Protein AF-0000000083107328 (afdb_homodimer)

Foldseek 3Di:
DDPVPPPVVVVVVVVVLVLVLVVLVLVQCVVVLLVLVVVQPLAAQFEEEEEQCFLNSSVVSSDVRNDPNYAYEYEEQDVVRQVNNVVVCVVVVPPRYHYDHDDLVGDDDPAATQEYEYEAPLQVDPQSLVSQLSNVVSHDAQGKYKYKYWQLLPWAKVVGQPVVVLLSVLLQVLCVVVVTHSGVLVCVQVSCVSSVNHGWDKDKDWRKDALPDQSVQVSSLSSCVVRQVSCVVVVSHDPCCNPSVCRSVVVSVRRVVNVMMTTGTMMMMTMDTD/DDPPVPPPVVVVVVVVLVLVLVVLVLVQCVVVLLVLVVVQPQAAQFEEEEEQCFLNSSVVSSDVRNDPNYAYEYEEQDVVRQVNNVVVCVVVVPPRYHYDHDDLVGDDDPAATQEYEYEAPLQVDPQSLVSQLSNVVSHDAQGKYKYKYWQLLPWAKVVGFPVVVLLSVLLQVLCVVVVTHSGVLVCVQVSCVSSVNHGWDKDKDWRKDALPDQSVQVSSLSSCVVRQVSCVVVVSHDPCCNPSVCRSVVVSVRRVVNVMMTTGTMMMMTMHTD

pLDDT: mean 93.47, std 13.3, range [29.97, 98.94]

Structure (mmCIF, N/CA/C/O backbone):
data_AF-0000000083107328-model_v1
#
loop_
_entity.id
_entity.type
_entity.pdbx_description
1 polymer 'Uncharacterized protein'
#
loop_
_atom_site.group_PDB
_atom_site.id
_atom_site.type_symbol
_atom_site.label_atom_id
_atom_site.label_alt_id
_a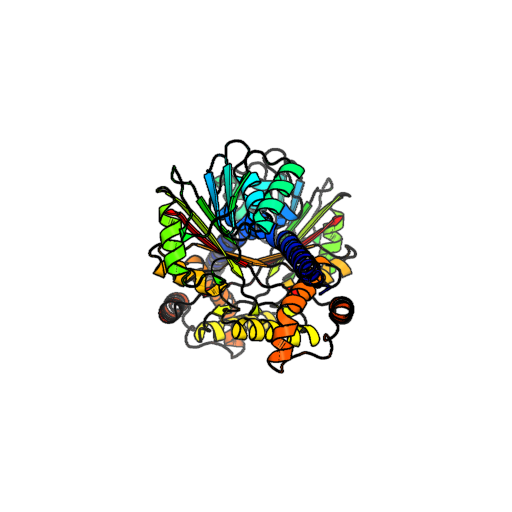tom_site.label_comp_id
_atom_site.label_asym_id
_atom_site.label_entity_id
_atom_site.label_seq_id
_atom_site.pdbx_PDB_ins_code
_atom_site.Cartn_x
_atom_site.Cartn_y
_atom_site.Cartn_z
_atom_site.occupancy
_atom_site.B_iso_or_equiv
_atom_site.auth_seq_id
_atom_site.auth_comp_id
_atom_site.auth_asym_id
_atom_site.auth_atom_id
_atom_site.pdbx_PDB_model_num
ATOM 1 N N . MET A 1 1 ? -22.016 -50.969 -17.641 1 30.61 1 MET A N 1
ATOM 2 C CA . MET A 1 1 ? -22.469 -49.75 -18.328 1 30.61 1 MET A CA 1
ATOM 3 C C . MET A 1 1 ? -22.047 -48.5 -17.547 1 30.61 1 MET A C 1
ATOM 5 O O . MET A 1 1 ? -22.625 -48.188 -16.516 1 30.61 1 MET A O 1
ATOM 9 N N . THR A 1 2 ? -20.672 -48.125 -17.266 1 33.38 2 THR A N 1
ATOM 10 C CA . THR A 1 2 ? -19.656 -47.688 -16.312 1 33.38 2 THR A CA 1
ATOM 11 C C . THR A 1 2 ? -19.656 -46.156 -16.219 1 33.38 2 THR A C 1
ATOM 13 O O . THR A 1 2 ? -19.422 -45.469 -17.219 1 33.38 2 THR A O 1
ATOM 16 N N . THR A 1 3 ? -20.516 -45.469 -15.273 1 31.38 3 THR A N 1
ATOM 17 C CA . THR A 1 3 ? -20.906 -44.156 -14.844 1 31.38 3 THR A CA 1
ATOM 18 C C . THR A 1 3 ? -19.688 -43.281 -14.523 1 31.38 3 THR A C 1
ATOM 20 O O . THR A 1 3 ? -19.328 -43.125 -13.352 1 31.38 3 THR A O 1
ATOM 23 N N . THR A 1 4 ? -18.516 -43.375 -15.234 1 32.62 4 THR A N 1
ATOM 24 C CA . THR A 1 4 ? -17.219 -42.75 -15.039 1 32.62 4 THR A CA 1
ATOM 25 C C . THR A 1 4 ? -17.344 -41.219 -15.203 1 32.62 4 THR A C 1
ATOM 27 O O . THR A 1 4 ? -16.328 -40.531 -15.219 1 32.62 4 THR A O 1
ATOM 30 N N . SER A 1 5 ? -18.438 -40.625 -15.812 1 35.94 5 SER A N 1
ATOM 31 C CA . SER A 1 5 ? -18.5 -39.25 -16.312 1 35.94 5 SER A CA 1
ATOM 32 C C . SER A 1 5 ? -18.469 -38.25 -15.164 1 35.94 5 SER A C 1
ATOM 34 O O . SER A 1 5 ? -18.547 -37.062 -15.391 1 35.94 5 SER A O 1
ATOM 36 N N . SER A 1 6 ? -18.734 -38.625 -13.93 1 36.69 6 SER A N 1
ATOM 37 C CA . SER A 1 6 ? -18.953 -37.688 -12.828 1 36.69 6 SER A CA 1
ATOM 38 C C . SER A 1 6 ? -17.688 -36.938 -12.484 1 36.69 6 SER A C 1
ATOM 40 O O . SER A 1 6 ? -17.734 -35.969 -11.711 1 36.69 6 SER A O 1
ATOM 42 N N . GLY A 1 7 ? -16.5 -37.312 -12.742 1 36.41 7 GLY A N 1
ATOM 43 C CA . GLY A 1 7 ? -15.219 -36.75 -12.359 1 36.41 7 GLY A CA 1
ATOM 44 C C . GLY A 1 7 ? -14.938 -35.406 -13.055 1 36.41 7 GLY A C 1
ATOM 45 O O . GLY A 1 7 ? -14.047 -34.688 -12.641 1 36.41 7 GLY A O 1
ATOM 46 N N . SER A 1 8 ? -15.227 -35.188 -14.312 1 37.47 8 SER A N 1
ATOM 47 C CA . SER A 1 8 ? -14.883 -34.062 -15.156 1 37.47 8 SER A CA 1
ATOM 48 C C . SER A 1 8 ? -15.602 -32.781 -14.688 1 37.47 8 SER A C 1
ATOM 50 O O . SER A 1 8 ? -15.102 -31.688 -14.867 1 37.47 8 SER A O 1
ATOM 52 N N . SER A 1 9 ? -16.859 -32.844 -14.328 1 39.16 9 SER A N 1
ATOM 53 C CA . SER A 1 9 ? -17.672 -31.688 -13.945 1 39.16 9 SER A CA 1
ATOM 54 C C . SER A 1 9 ? -17.156 -31.047 -12.656 1 39.16 9 SER A C 1
ATOM 56 O O . SER A 1 9 ? -17.297 -29.844 -12.453 1 39.16 9 SER A O 1
ATOM 58 N N . TYR A 1 10 ? -16.703 -31.781 -11.688 1 38.09 10 TYR A N 1
ATOM 59 C CA . TYR A 1 10 ? -16.188 -31.297 -10.414 1 38.09 10 TYR A CA 1
ATOM 60 C C . TYR A 1 10 ? -14.883 -30.531 -10.609 1 38.09 10 TYR A C 1
ATOM 62 O O . TYR A 1 10 ? -14.68 -29.484 -9.984 1 38.09 10 TYR A O 1
ATOM 70 N N . VAL A 1 11 ? -14.031 -30.969 -11.445 1 41.25 11 VAL A N 1
ATOM 71 C CA . VAL A 1 11 ? -12.766 -30.312 -11.766 1 41.25 11 VAL A CA 1
ATOM 72 C C . VAL A 1 11 ? -13.031 -29.016 -12.508 1 41.25 11 VAL A C 1
ATOM 74 O O . VAL A 1 11 ? -12.359 -28 -12.258 1 41.25 11 VAL A O 1
ATOM 77 N N . LEU A 1 12 ? -14.055 -29.078 -13.461 1 42.56 12 LEU A N 1
ATOM 78 C CA . LEU A 1 12 ? -14.469 -27.906 -14.211 1 42.56 12 LEU A CA 1
ATOM 79 C C . LEU A 1 12 ? -15.102 -26.859 -13.289 1 42.56 12 LEU A C 1
ATOM 81 O O . LEU A 1 12 ? -14.875 -25.656 -13.453 1 42.56 12 LEU A O 1
ATOM 85 N N . GLY A 1 13 ? -15.914 -27.281 -12.297 1 44.38 13 GLY A N 1
ATOM 86 C CA . GLY A 1 13 ? -16.516 -26.453 -11.258 1 44.38 13 GLY A CA 1
ATOM 87 C C . GLY A 1 13 ? -15.5 -25.797 -10.344 1 44.38 13 GLY A C 1
ATOM 88 O O . GLY A 1 13 ? -15.617 -24.625 -10.023 1 44.38 13 GLY A O 1
ATOM 89 N N . HIS A 1 14 ? -14.594 -26.703 -9.984 1 53.44 14 HIS A N 1
ATOM 90 C CA . HIS A 1 14 ? -13.484 -26.234 -9.156 1 53.44 14 HIS A CA 1
ATOM 91 C C . HIS A 1 14 ? -12.594 -25.266 -9.93 1 53.44 14 HIS A C 1
ATOM 93 O O . HIS A 1 14 ? -12.148 -24.266 -9.383 1 53.44 14 HIS A O 1
ATOM 99 N N . ALA A 1 15 ? -12.516 -25.625 -11.25 1 63.44 15 ALA A N 1
ATOM 100 C CA . ALA A 1 15 ? -11.711 -24.781 -12.109 1 63.44 15 ALA A CA 1
ATOM 101 C C . ALA A 1 15 ? -12.359 -23.406 -12.297 1 63.44 15 ALA A C 1
ATOM 103 O O . ALA A 1 15 ? -11.68 -22.375 -12.25 1 63.44 15 ALA A O 1
ATOM 104 N N . ASP A 1 16 ? -13.695 -23.484 -12.227 1 81.25 16 ASP A N 1
ATOM 105 C CA . ASP A 1 16 ? -14.406 -22.219 -12.398 1 81.25 16 ASP A CA 1
ATOM 106 C C . ASP A 1 16 ? -14.312 -21.359 -11.148 1 81.25 16 ASP A C 1
ATOM 108 O O . ASP A 1 16 ? -14.07 -20.156 -11.242 1 81.25 16 ASP A O 1
ATOM 112 N N . VAL A 1 17 ? -14.398 -22.156 -10.07 1 85.5 17 VAL A N 1
ATOM 113 C CA . VAL A 1 17 ? -14.344 -21.438 -8.805 1 85.5 17 VAL A CA 1
ATOM 114 C C . VAL A 1 17 ? -12.945 -20.844 -8.609 1 85.5 17 VAL A C 1
ATOM 116 O O . VAL A 1 17 ? -12.805 -19.703 -8.148 1 85.5 17 VAL A O 1
ATOM 119 N N . GLU A 1 18 ? -12.008 -21.609 -9.047 1 90.38 18 GLU A N 1
ATOM 120 C CA . GLU A 1 18 ? -10.633 -21.141 -8.93 1 90.38 18 GLU A CA 1
ATOM 121 C C . GLU A 1 18 ? -10.375 -19.969 -9.875 1 90.38 18 GLU A C 1
ATOM 123 O O . GLU A 1 18 ? -9.727 -18.984 -9.5 1 90.38 18 GLU A O 1
ATOM 128 N N . VAL A 1 19 ? -10.859 -20.031 -11.016 1 93.44 19 VAL A N 1
ATOM 129 C CA . VAL A 1 19 ? -10.711 -18.953 -11.992 1 93.44 19 VAL A CA 1
ATOM 130 C C . VAL A 1 19 ? -11.367 -17.688 -11.461 1 93.44 19 VAL A C 1
ATOM 132 O O . VAL A 1 19 ? -10.773 -16.609 -11.523 1 93.44 19 VAL A O 1
ATOM 135 N N . GLN A 1 20 ? -12.547 -17.828 -10.883 1 93.12 20 GLN A N 1
ATOM 136 C CA . GLN A 1 20 ? -13.25 -16.672 -10.336 1 93.12 20 GLN A CA 1
ATOM 137 C C . GLN A 1 20 ? -12.461 -16.031 -9.195 1 93.12 20 GLN A C 1
ATOM 139 O O . GLN A 1 20 ? -12.391 -14.805 -9.086 1 93.12 20 GLN A O 1
ATOM 144 N N . ARG A 1 21 ? -11.891 -16.859 -8.336 1 94.75 21 ARG A N 1
ATOM 145 C CA . ARG A 1 21 ? -11.07 -16.344 -7.242 1 94.75 21 ARG A CA 1
ATOM 146 C C . ARG A 1 21 ? -9.875 -15.57 -7.773 1 94.75 21 ARG A C 1
ATOM 148 O O . ARG A 1 21 ? -9.555 -14.492 -7.27 1 94.75 21 ARG A O 1
ATOM 155 N N . LEU A 1 22 ? -9.234 -16.109 -8.805 1 96 22 LEU A N 1
ATOM 156 C CA . LEU A 1 22 ? -8.039 -15.484 -9.359 1 96 22 LEU A CA 1
ATOM 157 C C . LEU A 1 22 ? -8.391 -14.172 -10.047 1 96 22 LEU A C 1
ATOM 159 O O . LEU A 1 22 ? -7.617 -13.211 -9.992 1 96 22 LEU A O 1
ATOM 163 N N . LEU A 1 23 ? -9.547 -14.125 -10.695 1 95.88 23 LEU A N 1
ATOM 164 C CA . LEU A 1 23 ? -9.992 -12.883 -11.312 1 95.88 23 LEU A CA 1
ATOM 165 C C . LEU A 1 23 ? -10.312 -11.828 -10.258 1 95.88 23 LEU A C 1
ATOM 167 O O . LEU A 1 23 ? -9.977 -10.656 -10.422 1 95.88 23 LEU A O 1
ATOM 171 N N . LEU A 1 24 ? -10.945 -12.258 -9.172 1 96.06 24 LEU A N 1
ATOM 172 C CA . LEU A 1 24 ? -11.219 -11.367 -8.055 1 96.06 24 LEU A CA 1
ATOM 173 C C . LEU A 1 24 ? -9.922 -10.875 -7.422 1 96.06 24 LEU A C 1
ATOM 175 O O . LEU A 1 24 ? -9.805 -9.695 -7.078 1 96.06 24 LEU A O 1
ATOM 179 N N . GLN A 1 25 ? -8.961 -11.75 -7.297 1 97.31 25 GLN A N 1
ATOM 180 C CA . GLN A 1 25 ? -7.633 -11.391 -6.82 1 97.31 25 GLN A CA 1
ATOM 181 C C . GLN A 1 25 ? -7.027 -10.273 -7.668 1 97.31 25 GLN A C 1
ATOM 183 O O . GLN A 1 25 ? -6.469 -9.312 -7.133 1 97.31 25 GLN A O 1
ATOM 188 N N . GLY A 1 26 ? -7.121 -10.422 -8.977 1 97.56 26 GLY A N 1
ATOM 189 C CA . GLY A 1 26 ? -6.645 -9.383 -9.883 1 97.56 26 GLY A CA 1
ATOM 190 C C . GLY A 1 26 ? -7.324 -8.047 -9.672 1 97.56 26 GLY A C 1
ATOM 191 O O . GLY A 1 26 ? -6.66 -7.012 -9.602 1 97.56 26 GLY A O 1
ATOM 192 N N . ARG A 1 27 ? -8.648 -8.078 -9.539 1 96.38 27 ARG A N 1
ATOM 193 C CA . ARG A 1 27 ? -9.406 -6.848 -9.336 1 96.38 27 ARG A CA 1
ATOM 194 C C . ARG A 1 27 ? -8.945 -6.117 -8.078 1 96.38 27 ARG A C 1
ATOM 196 O O . ARG A 1 27 ? -8.883 -4.887 -8.055 1 96.38 27 ARG A O 1
ATOM 203 N N . LEU A 1 28 ? -8.578 -6.859 -7.09 1 97.88 28 LEU A N 1
ATOM 204 C CA . LEU A 1 28 ? -8.234 -6.27 -5.801 1 97.88 28 LEU A CA 1
ATOM 205 C C . LEU A 1 28 ? -6.781 -5.797 -5.793 1 97.88 28 LEU A C 1
ATOM 207 O O . LEU A 1 28 ? -6.461 -4.781 -5.172 1 97.88 28 LEU A O 1
ATOM 211 N N . TYR A 1 29 ? -5.891 -6.496 -6.555 1 98.62 29 TYR A N 1
ATOM 212 C CA . TYR A 1 29 ? -4.477 -6.273 -6.289 1 98.62 29 TYR A CA 1
ATOM 213 C C . TYR A 1 29 ? -3.781 -5.668 -7.504 1 98.62 29 TYR A C 1
ATOM 215 O O . TYR A 1 29 ? -2.639 -5.215 -7.41 1 98.62 29 TYR A O 1
ATOM 223 N N . ASP A 1 30 ? -4.402 -5.562 -8.672 1 98.56 30 ASP A N 1
ATOM 224 C CA . ASP A 1 30 ? -3.744 -5.172 -9.922 1 98.56 30 ASP A CA 1
ATOM 225 C C . ASP A 1 30 ? -3.164 -3.764 -9.812 1 98.56 30 ASP A C 1
ATOM 227 O O . ASP A 1 30 ? -2.082 -3.492 -10.336 1 98.56 30 ASP A O 1
ATOM 231 N N . SER A 1 31 ? -3.889 -2.838 -9.141 1 98.5 31 SER A N 1
ATOM 232 C CA . SER A 1 31 ? -3.387 -1.469 -9.062 1 98.5 31 SER A CA 1
ATOM 233 C C . SER A 1 31 ? -2.109 -1.394 -8.234 1 98.5 31 SER A C 1
ATOM 235 O O . SER A 1 31 ? -1.227 -0.581 -8.516 1 98.5 31 SER A O 1
ATOM 237 N N . TYR A 1 32 ? -2.025 -2.215 -7.223 1 98.75 32 TYR A N 1
ATOM 238 C CA . TYR A 1 32 ? -0.817 -2.264 -6.41 1 98.75 32 TYR A CA 1
ATOM 239 C C . TYR A 1 32 ? 0.333 -2.904 -7.18 1 98.75 32 TYR A C 1
ATOM 241 O O . TYR A 1 32 ? 1.486 -2.488 -7.043 1 98.75 32 TYR A O 1
ATOM 249 N N . THR A 1 33 ? -0.018 -3.928 -7.965 1 98.81 33 THR A N 1
ATOM 250 C CA . THR A 1 33 ? 0.974 -4.551 -8.836 1 98.81 33 THR A CA 1
ATOM 251 C C . THR A 1 33 ? 1.51 -3.541 -9.852 1 98.81 33 THR A C 1
ATOM 253 O O . THR A 1 33 ? 2.721 -3.449 -10.055 1 98.81 33 THR A O 1
ATOM 256 N N . GLU A 1 34 ? 0.628 -2.812 -10.438 1 98.75 34 GLU A N 1
ATOM 257 C CA . GLU A 1 34 ? 1.028 -1.793 -11.406 1 98.75 34 GLU A CA 1
ATOM 258 C C . GLU A 1 34 ? 1.959 -0.765 -10.773 1 98.75 34 GLU A C 1
ATOM 260 O O . GLU A 1 34 ? 2.988 -0.41 -11.352 1 98.75 34 GLU A O 1
ATOM 265 N N . HIS A 1 35 ? 1.595 -0.31 -9.594 1 98.62 35 HIS A N 1
ATOM 266 C CA . HIS A 1 35 ? 2.416 0.646 -8.859 1 98.62 35 HIS A CA 1
ATOM 267 C C . HIS A 1 35 ? 3.809 0.085 -8.594 1 98.62 35 HIS A C 1
ATOM 269 O O . HIS A 1 35 ? 4.812 0.757 -8.844 1 98.62 35 HIS A O 1
ATOM 275 N N . ALA A 1 36 ? 3.869 -1.126 -8.133 1 98.81 36 ALA A N 1
ATOM 276 C CA . ALA A 1 36 ? 5.141 -1.767 -7.809 1 98.81 36 ALA A CA 1
ATOM 277 C C . ALA A 1 36 ? 6.012 -1.919 -9.055 1 98.81 36 ALA A C 1
ATOM 279 O O . ALA A 1 36 ? 7.219 -1.681 -9 1 98.81 36 ALA A O 1
ATOM 280 N N . LEU A 1 37 ? 5.406 -2.326 -10.141 1 98.88 37 LEU A N 1
ATOM 281 C CA . LEU A 1 37 ? 6.168 -2.561 -11.367 1 98.88 37 LEU A CA 1
ATOM 282 C C . LEU A 1 37 ? 6.668 -1.245 -11.953 1 98.88 37 LEU A C 1
ATOM 284 O O . LEU A 1 37 ? 7.754 -1.196 -12.539 1 98.88 37 LEU A O 1
ATOM 288 N N . GLN A 1 38 ? 5.887 -0.166 -11.758 1 98.44 38 GLN A N 1
ATOM 289 C CA . GLN A 1 38 ? 6.367 1.156 -12.148 1 98.44 38 GLN A CA 1
ATOM 290 C C . GLN A 1 38 ? 7.582 1.565 -11.32 1 98.44 38 GLN A C 1
ATOM 292 O O . GLN A 1 38 ? 8.57 2.061 -11.867 1 98.44 38 GLN A O 1
ATOM 297 N N . LEU A 1 39 ? 7.48 1.35 -10.047 1 98.06 39 LEU A N 1
ATOM 298 C CA . LEU A 1 39 ? 8.609 1.651 -9.172 1 98.06 39 LEU A CA 1
ATOM 299 C C . LEU A 1 39 ? 9.836 0.831 -9.562 1 98.06 39 LEU A C 1
ATOM 301 O O . LEU A 1 39 ? 10.961 1.326 -9.508 1 98.06 39 LEU A O 1
ATOM 305 N N . ALA A 1 40 ? 9.586 -0.39 -10.008 1 98.5 40 ALA A N 1
ATOM 306 C CA . ALA A 1 40 ? 10.672 -1.309 -10.352 1 98.5 40 ALA A CA 1
ATOM 307 C C . ALA A 1 40 ? 11.328 -0.906 -11.664 1 98.5 40 ALA A C 1
ATOM 309 O O . ALA A 1 40 ? 12.422 -1.377 -11.992 1 98.5 40 ALA A O 1
ATOM 310 N N . GLY A 1 41 ? 10.641 -0.112 -12.477 1 98.12 41 GLY A N 1
ATOM 311 C CA . GLY A 1 41 ? 11.266 0.428 -13.672 1 98.12 41 GLY A CA 1
ATOM 312 C C . GLY A 1 41 ? 10.781 -0.234 -14.945 1 98.12 41 GLY A C 1
ATOM 313 O O . GLY A 1 41 ? 11.484 -0.243 -15.961 1 98.12 41 GLY A O 1
ATOM 314 N N . LEU A 1 42 ? 9.625 -0.884 -14.883 1 98.56 42 LEU A N 1
ATOM 315 C CA . LEU A 1 42 ? 9.055 -1.34 -16.141 1 98.56 42 LEU A CA 1
ATOM 316 C C . LEU A 1 42 ? 8.664 -0.157 -17.031 1 98.56 42 LEU A C 1
ATOM 318 O O . LEU A 1 42 ? 7.988 0.766 -16.578 1 98.56 42 LEU A O 1
ATOM 322 N N . ARG A 1 43 ? 9.07 -0.176 -18.25 1 98.19 43 ARG A N 1
ATOM 323 C CA . ARG A 1 43 ? 8.922 0.951 -19.172 1 98.19 43 ARG A CA 1
ATOM 324 C C . ARG A 1 43 ? 8.508 0.476 -20.562 1 98.19 43 ARG A C 1
ATOM 326 O O . ARG A 1 43 ? 8.664 -0.7 -20.891 1 98.19 43 ARG A O 1
ATOM 333 N N . PRO A 1 44 ? 8.016 1.401 -21.344 1 98.5 44 PRO A N 1
ATOM 334 C CA . PRO A 1 44 ? 7.648 1.053 -22.719 1 98.5 44 PRO A CA 1
ATOM 335 C C . PRO A 1 44 ? 8.797 0.42 -23.5 1 98.5 44 PRO A C 1
ATOM 337 O O . PRO A 1 44 ? 9.945 0.851 -23.375 1 98.5 44 PRO A O 1
ATOM 340 N N . GLY A 1 45 ? 8.453 -0.613 -24.188 1 98.69 45 GLY A N 1
ATOM 341 C CA . GLY A 1 45 ? 9.43 -1.232 -25.078 1 98.69 45 GLY A CA 1
ATOM 342 C C . GLY A 1 45 ? 10.094 -2.451 -24.469 1 98.69 45 GLY A C 1
ATOM 343 O O . GLY A 1 45 ? 10.766 -3.213 -25.156 1 98.69 45 GLY A O 1
ATOM 344 N N . MET A 1 46 ? 9.898 -2.723 -23.219 1 98.75 46 MET A N 1
ATOM 345 C CA . MET A 1 46 ? 10.594 -3.801 -22.516 1 98.75 46 MET A CA 1
ATOM 346 C C . MET A 1 46 ? 9.977 -5.156 -22.859 1 98.75 46 MET A C 1
ATOM 348 O O . MET A 1 46 ? 8.773 -5.254 -23.094 1 98.75 46 MET A O 1
ATOM 352 N N . ARG A 1 47 ? 10.812 -6.215 -22.891 1 98.88 47 ARG A N 1
ATOM 353 C CA . ARG A 1 47 ? 10.398 -7.613 -22.953 1 98.88 47 ARG A CA 1
ATOM 354 C C . ARG A 1 47 ? 10.297 -8.211 -21.562 1 98.88 47 ARG A C 1
ATOM 356 O O . ARG A 1 47 ? 11.273 -8.242 -20.812 1 98.88 47 ARG A O 1
ATOM 363 N N . VAL A 1 48 ? 9.094 -8.703 -21.234 1 98.94 48 VAL A N 1
ATOM 364 C CA . VAL A 1 48 ? 8.828 -9.109 -19.859 1 98.94 48 VAL A CA 1
ATOM 365 C C . VAL A 1 48 ? 8.414 -10.578 -19.828 1 98.94 48 VAL A C 1
ATOM 367 O O . VAL A 1 48 ? 7.621 -11.023 -20.656 1 98.94 48 VAL A O 1
ATOM 370 N N . LEU A 1 49 ? 9.016 -11.328 -18.922 1 98.94 49 LEU A N 1
ATOM 371 C CA . LEU A 1 49 ? 8.602 -12.688 -18.594 1 98.94 49 LEU A CA 1
ATOM 372 C C . LEU A 1 49 ? 7.793 -12.727 -17.312 1 98.94 49 LEU A C 1
ATOM 374 O O . LEU A 1 49 ? 8.281 -12.312 -16.25 1 98.94 49 LEU A O 1
ATOM 378 N N . ASP A 1 50 ? 6.543 -13.164 -17.391 1 98.94 50 ASP A N 1
ATOM 379 C CA . ASP A 1 50 ? 5.645 -13.266 -16.25 1 98.94 50 ASP A CA 1
ATOM 380 C C . ASP A 1 50 ? 5.496 -14.711 -15.797 1 98.94 50 ASP A C 1
ATOM 382 O O . ASP A 1 50 ? 4.938 -15.547 -16.516 1 98.94 50 ASP A O 1
ATOM 386 N N . ILE A 1 51 ? 5.938 -14.992 -14.578 1 98.88 51 ILE A N 1
ATOM 387 C CA . ILE A 1 51 ? 5.984 -16.344 -14.055 1 98.88 51 ILE A CA 1
ATOM 388 C C . ILE A 1 51 ? 4.719 -16.641 -13.242 1 98.88 51 ILE A C 1
ATOM 390 O O . ILE A 1 51 ? 4.355 -15.859 -12.352 1 98.88 51 ILE A O 1
ATOM 394 N N . GLY A 1 52 ? 4.137 -17.797 -13.469 1 98.31 52 GLY A N 1
ATOM 395 C CA . GLY A 1 52 ? 2.855 -18.078 -12.844 1 98.31 52 GLY A CA 1
ATOM 396 C C . GLY A 1 52 ? 1.752 -17.141 -13.281 1 98.31 52 GLY A C 1
ATOM 397 O O . GLY A 1 52 ? 1.051 -16.562 -12.445 1 98.31 52 GLY A O 1
ATOM 398 N N . SER A 1 53 ? 1.512 -17.031 -14.562 1 98.44 53 SER A N 1
ATOM 399 C CA . SER A 1 53 ? 0.696 -15.961 -15.133 1 98.44 53 SER A CA 1
ATOM 400 C C . SER A 1 53 ? -0.785 -16.188 -14.844 1 98.44 53 SER A C 1
ATOM 402 O O . SER A 1 53 ? -1.588 -15.258 -14.938 1 98.44 53 SER A O 1
ATOM 404 N N . GLY A 1 54 ? -1.195 -17.438 -14.562 1 97.44 54 GLY A N 1
ATOM 405 C CA . GLY A 1 54 ? -2.611 -17.703 -14.375 1 97.44 54 GLY A CA 1
ATOM 406 C C . GLY A 1 54 ? -3.473 -17.219 -15.523 1 97.44 54 GLY A C 1
ATOM 407 O O . GLY A 1 54 ? -3.135 -17.422 -16.688 1 97.44 54 GLY A O 1
ATOM 408 N N . PRO A 1 55 ? -4.609 -16.672 -15.203 1 97.69 55 PRO A N 1
ATOM 409 C CA . PRO A 1 55 ? -5.492 -16.172 -16.266 1 97.69 55 PRO A CA 1
ATOM 410 C C . PRO A 1 55 ? -4.98 -14.891 -16.906 1 97.69 55 PRO A C 1
ATOM 412 O O . PRO A 1 55 ? -5.707 -14.242 -17.656 1 97.69 55 PRO A O 1
ATOM 415 N N . GLY A 1 56 ? -3.801 -14.414 -16.547 1 98.62 56 GLY A N 1
ATOM 416 C CA . GLY A 1 56 ? -3.123 -13.383 -17.328 1 98.62 56 GLY A CA 1
ATOM 417 C C . GLY A 1 56 ? -3.18 -12.016 -16.672 1 98.62 56 GLY A C 1
ATOM 418 O O . GLY A 1 56 ? -2.76 -11.016 -17.266 1 98.62 56 GLY A O 1
ATOM 419 N N . ASN A 1 57 ? -3.65 -11.875 -15.406 1 98.25 57 ASN A N 1
ATOM 420 C CA . ASN A 1 57 ? -3.867 -10.586 -14.773 1 98.25 57 ASN A CA 1
ATOM 421 C C . ASN A 1 57 ? -2.588 -9.75 -14.742 1 98.25 57 ASN A C 1
ATOM 423 O O . ASN A 1 57 ? -2.568 -8.617 -15.227 1 98.25 57 ASN A O 1
ATOM 427 N N . VAL A 1 58 ? -1.546 -10.32 -14.227 1 98.81 58 VAL A N 1
ATOM 428 C CA . VAL A 1 58 ? -0.291 -9.586 -14.094 1 98.81 58 VAL A CA 1
ATOM 429 C C . VAL A 1 58 ? 0.303 -9.32 -15.477 1 98.81 58 VAL A C 1
ATOM 431 O O . VAL A 1 58 ? 0.857 -8.242 -15.719 1 98.81 58 VAL A O 1
ATOM 434 N N . SER A 1 59 ? 0.182 -10.266 -16.406 1 98.88 59 SER A N 1
ATOM 435 C CA . SER A 1 59 ? 0.649 -10.094 -17.766 1 98.88 59 SER A CA 1
ATOM 436 C C . SER A 1 59 ? -0.009 -8.883 -18.422 1 98.88 59 SER A C 1
ATOM 438 O O . SER A 1 59 ? 0.652 -8.109 -19.125 1 98.88 59 SER A O 1
ATOM 440 N N . PHE A 1 60 ? -1.291 -8.727 -18.203 1 98.81 60 PHE A N 1
ATOM 441 C CA . PHE A 1 60 ? -2.02 -7.613 -18.797 1 98.81 60 PHE A CA 1
ATOM 442 C C . PHE A 1 60 ? -1.59 -6.293 -18.188 1 98.81 60 PHE A C 1
ATOM 444 O O . PHE A 1 60 ? -1.493 -5.277 -18.875 1 98.81 60 PHE A O 1
ATOM 451 N N . VAL A 1 61 ? -1.34 -6.273 -16.844 1 98.75 61 VAL A N 1
ATOM 452 C CA . VAL A 1 61 ? -0.797 -5.082 -16.203 1 98.75 61 VAL A CA 1
ATOM 453 C C . VAL A 1 61 ? 0.541 -4.711 -16.844 1 98.75 61 VAL A C 1
ATOM 455 O O . VAL A 1 61 ? 0.761 -3.557 -17.203 1 98.75 61 VAL A O 1
ATOM 458 N N . ALA A 1 62 ? 1.404 -5.707 -17 1 98.88 62 ALA A N 1
ATOM 459 C CA . ALA A 1 62 ? 2.719 -5.48 -17.594 1 98.88 62 ALA A CA 1
ATOM 460 C C . ALA A 1 62 ? 2.592 -4.992 -19.031 1 98.88 62 ALA A C 1
ATOM 462 O O . ALA A 1 62 ? 3.338 -4.109 -19.469 1 98.88 62 ALA A O 1
ATOM 463 N N . ALA A 1 63 ? 1.669 -5.566 -19.766 1 98.75 63 ALA A N 1
ATOM 464 C CA . ALA A 1 63 ? 1.469 -5.203 -21.156 1 98.75 63 ALA A CA 1
ATOM 465 C C . ALA A 1 63 ? 1.113 -3.727 -21.297 1 98.75 63 ALA A C 1
ATOM 467 O O . ALA A 1 63 ? 1.611 -3.043 -22.203 1 98.75 63 ALA A O 1
ATOM 468 N N . ARG A 1 64 ? 0.269 -3.252 -20.422 1 98 64 ARG A N 1
ATOM 469 C CA . ARG A 1 64 ? -0.104 -1.842 -20.453 1 98 64 ARG A CA 1
ATOM 470 C C . ARG A 1 64 ? 1.098 -0.951 -20.156 1 98 64 ARG A C 1
ATOM 472 O O . ARG A 1 64 ? 1.235 0.129 -20.734 1 98 64 ARG A O 1
ATOM 479 N N . LEU A 1 65 ? 1.926 -1.391 -19.297 1 98.25 65 LEU A N 1
ATOM 480 C CA . LEU A 1 65 ? 3.082 -0.598 -18.891 1 98.25 65 LEU A CA 1
ATOM 481 C C . LEU A 1 65 ? 4.129 -0.561 -20 1 98.25 65 LEU A C 1
ATOM 483 O O . LEU A 1 65 ? 4.734 0.483 -20.25 1 98.25 65 LEU A O 1
ATOM 487 N N . VAL A 1 66 ? 4.332 -1.676 -20.703 1 98.44 66 VAL A N 1
ATOM 488 C CA . VAL A 1 66 ? 5.422 -1.738 -21.672 1 98.44 66 VAL A CA 1
ATOM 489 C C . VAL A 1 66 ? 4.934 -1.243 -23.031 1 98.44 66 VAL A C 1
ATOM 491 O O . VAL A 1 66 ? 5.738 -0.965 -23.922 1 98.44 66 VAL A O 1
ATOM 494 N N . GLY A 1 67 ? 3.609 -1.241 -23.266 1 97.75 67 GLY A N 1
ATOM 495 C CA . GLY A 1 67 ? 3.033 -0.625 -24.453 1 97.75 67 GLY A CA 1
ATOM 496 C C . GLY A 1 67 ? 3.201 -1.467 -25.703 1 97.75 67 GLY A C 1
ATOM 497 O O . GLY A 1 67 ? 3.645 -2.615 -25.641 1 97.75 67 GLY A O 1
ATOM 498 N N . PRO A 1 68 ? 2.881 -0.873 -26.859 1 96.81 68 PRO A N 1
ATOM 499 C CA . PRO A 1 68 ? 2.822 -1.617 -28.109 1 96.81 68 PRO A CA 1
ATOM 500 C C . PRO A 1 68 ? 4.203 -1.99 -28.641 1 96.81 68 PRO A C 1
ATOM 502 O O . PRO A 1 68 ? 4.32 -2.828 -29.547 1 96.81 68 PRO A O 1
ATOM 505 N N . THR A 1 69 ? 5.207 -1.348 -28.109 1 98 69 THR A N 1
ATOM 506 C CA . THR A 1 69 ? 6.547 -1.642 -28.609 1 98 69 THR A CA 1
ATOM 507 C C . THR A 1 69 ? 7.238 -2.67 -27.703 1 98 69 THR A C 1
ATOM 509 O O . THR A 1 69 ? 8.352 -3.109 -28 1 98 69 THR A O 1
ATOM 512 N N . GLY A 1 70 ? 6.578 -2.998 -26.609 1 98.38 70 GLY A N 1
ATOM 513 C CA . GLY A 1 70 ? 7.066 -4.055 -25.734 1 98.38 70 GLY A CA 1
ATOM 514 C C . GLY A 1 70 ? 6.375 -5.387 -25.969 1 98.38 70 GLY A C 1
ATOM 515 O O . GLY A 1 70 ? 5.613 -5.535 -26.922 1 98.38 70 GLY A O 1
ATOM 516 N N . CYS A 1 71 ? 6.727 -6.383 -25.172 1 98.06 71 CYS A N 1
ATOM 517 C CA . CYS A 1 71 ? 6.059 -7.68 -25.234 1 98.06 71 CYS A CA 1
ATOM 518 C C . CYS A 1 71 ? 6.109 -8.383 -23.891 1 98.06 71 CYS A C 1
ATOM 520 O O . CYS A 1 71 ? 7.023 -8.148 -23.094 1 98.06 71 CYS A O 1
ATOM 522 N N . VAL A 1 72 ? 5.121 -9.18 -23.641 1 98.81 72 VAL A N 1
ATOM 523 C CA . VAL A 1 72 ? 5.004 -9.945 -22.406 1 98.81 72 VAL A CA 1
ATOM 524 C C . VAL A 1 72 ? 4.781 -11.422 -22.719 1 98.81 72 VAL A C 1
ATOM 526 O O . VAL A 1 72 ? 3.928 -11.758 -23.547 1 98.81 72 VAL A O 1
ATOM 529 N N . LEU A 1 73 ? 5.574 -12.273 -22.141 1 98.88 73 LEU A N 1
ATOM 530 C CA . LEU A 1 73 ? 5.355 -13.719 -22.188 1 98.88 73 LEU A CA 1
ATOM 531 C C . LEU A 1 73 ? 4.965 -14.242 -20.812 1 98.88 73 LEU A C 1
ATOM 533 O O . LEU A 1 73 ? 5.77 -14.211 -19.875 1 98.88 73 LEU A O 1
ATOM 537 N N . GLY A 1 74 ? 3.756 -14.68 -20.719 1 98.81 74 GLY A N 1
ATOM 538 C CA . GLY A 1 74 ? 3.309 -15.352 -19.516 1 98.81 74 GLY A CA 1
ATOM 539 C C . GLY A 1 74 ? 3.523 -16.859 -19.547 1 98.81 74 GLY A C 1
ATOM 540 O O . GLY A 1 74 ? 3.273 -17.5 -20.562 1 98.81 74 GLY A O 1
ATOM 541 N N . VAL A 1 75 ? 3.965 -17.391 -18.453 1 98.75 75 VAL A N 1
ATOM 542 C CA . VAL A 1 75 ? 4.215 -18.828 -18.359 1 98.75 75 VAL A CA 1
ATOM 543 C C . VAL A 1 75 ? 3.439 -19.406 -17.188 1 98.75 75 VAL A C 1
ATOM 545 O O . VAL A 1 75 ? 3.439 -18.844 -16.094 1 98.75 75 VAL A O 1
ATOM 548 N N . ASP A 1 76 ? 2.785 -20.438 -17.406 1 98.12 76 ASP A N 1
ATOM 549 C CA . ASP A 1 76 ? 2.084 -21.188 -16.359 1 98.12 76 ASP A CA 1
ATOM 550 C C . ASP A 1 76 ? 2.129 -22.688 -16.641 1 98.12 76 ASP A C 1
ATOM 552 O O . ASP A 1 76 ? 2.113 -23.109 -17.797 1 98.12 76 ASP A O 1
ATOM 556 N N . ALA A 1 77 ? 2.166 -23.5 -15.594 1 97.19 77 ALA A N 1
ATOM 557 C CA . ALA A 1 77 ? 2.25 -24.953 -15.75 1 97.19 77 ALA A CA 1
ATOM 558 C C . ALA A 1 77 ? 0.888 -25.547 -16.109 1 97.19 77 ALA A C 1
ATOM 560 O O . ALA A 1 77 ? 0.807 -26.641 -16.672 1 97.19 77 ALA A O 1
ATOM 561 N N . ALA A 1 78 ? -0.216 -24.859 -15.703 1 96.12 78 ALA A N 1
ATOM 562 C CA . ALA A 1 78 ? -1.567 -25.375 -15.906 1 96.12 78 ALA A CA 1
ATOM 563 C C . ALA A 1 78 ? -2.086 -25.031 -17.297 1 96.12 78 ALA A C 1
ATOM 565 O O . ALA A 1 78 ? -2.344 -23.859 -17.594 1 96.12 78 ALA A O 1
ATOM 566 N N . PRO A 1 79 ? -2.348 -26 -18.141 1 96.19 79 PRO A N 1
ATOM 567 C CA . PRO A 1 79 ? -2.775 -25.734 -19.516 1 96.19 79 PRO A CA 1
ATOM 568 C C . PRO A 1 79 ? -4.105 -24.984 -19.578 1 96.19 79 PRO A C 1
ATOM 570 O O . PRO A 1 79 ? -4.305 -24.141 -20.453 1 96.19 79 PRO A O 1
ATOM 573 N N . ALA A 1 80 ? -4.965 -25.281 -18.641 1 95.69 80 ALA A N 1
ATOM 574 C CA . ALA A 1 80 ? -6.27 -24.625 -18.625 1 95.69 80 ALA A CA 1
ATOM 575 C C . ALA A 1 80 ? -6.125 -23.125 -18.375 1 95.69 80 ALA A C 1
ATOM 577 O O . ALA A 1 80 ? -6.863 -22.312 -18.953 1 95.69 80 ALA A O 1
ATOM 578 N N . MET A 1 81 ? -5.207 -22.75 -17.531 1 96.81 81 MET A N 1
ATOM 579 C CA . MET A 1 81 ? -4.949 -21.344 -17.25 1 96.81 81 MET A CA 1
ATOM 580 C C . MET A 1 81 ? -4.352 -20.641 -18.469 1 96.81 81 MET A C 1
ATOM 582 O O . MET A 1 81 ? -4.719 -19.516 -18.781 1 96.81 81 MET A O 1
ATOM 586 N N . VAL A 1 82 ? -3.457 -21.328 -19.156 1 98 82 VAL A N 1
ATOM 587 C CA . VAL A 1 82 ? -2.814 -20.766 -20.344 1 98 82 VAL A CA 1
ATOM 588 C C . VAL A 1 82 ? -3.861 -20.516 -21.422 1 98 82 VAL A C 1
ATOM 590 O O . VAL A 1 82 ? -3.879 -19.438 -22.031 1 98 82 VAL A O 1
ATOM 593 N N . GLU A 1 83 ? -4.723 -21.469 -21.609 1 97.88 83 GLU A N 1
ATOM 594 C CA . GLU A 1 83 ? -5.773 -21.328 -22.609 1 97.88 83 GLU A CA 1
ATOM 595 C C . GLU A 1 83 ? -6.711 -20.172 -22.266 1 97.88 83 GLU A C 1
ATOM 597 O O . GLU A 1 83 ? -7.082 -19.375 -23.125 1 97.88 83 GLU A O 1
ATOM 602 N N . LEU A 1 84 ? -7.074 -20.156 -20.984 1 97.69 84 LEU A N 1
ATOM 603 C CA . LEU A 1 84 ? -7.93 -19.062 -20.531 1 97.69 84 LEU A CA 1
ATOM 604 C C . LEU A 1 84 ? -7.25 -17.719 -20.734 1 97.69 84 LEU A C 1
ATOM 606 O O . LEU A 1 84 ? -7.875 -16.766 -21.203 1 97.69 84 LEU A O 1
ATOM 610 N N . ALA A 1 85 ? -5.988 -17.594 -20.422 1 98.44 85 ALA A N 1
ATOM 611 C CA . ALA A 1 85 ? -5.23 -16.359 -20.578 1 98.44 85 ALA A CA 1
ATOM 612 C C . ALA A 1 85 ? -5.18 -15.93 -22.047 1 98.44 85 ALA A C 1
ATOM 614 O O . ALA A 1 85 ? -5.332 -14.742 -22.344 1 98.44 85 ALA A O 1
ATOM 615 N N . ARG A 1 86 ? -4.973 -16.891 -22.938 1 98.38 86 ARG A N 1
ATOM 616 C CA . ARG A 1 86 ? -4.953 -16.594 -24.359 1 98.38 86 ARG A CA 1
ATOM 617 C C . ARG A 1 86 ? -6.289 -16.031 -24.828 1 98.38 86 ARG A C 1
ATOM 619 O O . ARG A 1 86 ? -6.328 -15.039 -25.562 1 98.38 86 ARG A O 1
ATOM 626 N N . ARG A 1 87 ? -7.328 -16.625 -24.406 1 98 87 ARG A N 1
ATOM 627 C CA . ARG A 1 87 ? -8.664 -16.156 -24.766 1 98 87 ARG A CA 1
ATOM 628 C C . ARG A 1 87 ? -8.898 -14.742 -24.234 1 98 87 ARG A C 1
ATOM 630 O O . ARG A 1 87 ? -9.414 -13.883 -24.953 1 98 87 ARG A O 1
ATOM 637 N N . ARG A 1 88 ? -8.547 -14.547 -23.016 1 98.06 88 ARG A N 1
ATOM 638 C CA . ARG A 1 88 ? -8.734 -13.227 -22.406 1 98.06 88 ARG A CA 1
ATOM 639 C C . ARG A 1 88 ? -7.898 -12.172 -23.125 1 98.06 88 ARG A C 1
ATOM 641 O O . ARG A 1 88 ? -8.359 -11.047 -23.328 1 98.06 88 ARG A O 1
ATOM 648 N N . ALA A 1 89 ? -6.695 -12.516 -23.5 1 98.25 89 ALA A N 1
ATOM 649 C CA . ALA A 1 89 ? -5.844 -11.586 -24.234 1 98.25 89 ALA A CA 1
ATOM 650 C C . ALA A 1 89 ? -6.492 -11.188 -25.547 1 98.25 89 ALA A C 1
ATOM 652 O O . ALA A 1 89 ? -6.488 -10.008 -25.922 1 98.25 89 ALA A O 1
ATOM 653 N N . ALA A 1 90 ? -7.035 -12.195 -26.234 1 97.5 90 ALA A N 1
ATOM 654 C CA . ALA A 1 90 ? -7.711 -11.938 -27.5 1 97.5 90 ALA A CA 1
ATOM 655 C C . ALA A 1 90 ? -8.922 -11.031 -27.297 1 97.5 90 ALA A C 1
ATOM 657 O O . ALA A 1 90 ? -9.117 -10.07 -28.047 1 97.5 90 ALA A O 1
ATOM 658 N N . GLU A 1 91 ? -9.672 -11.281 -26.281 1 97.69 91 GLU A N 1
ATOM 659 C CA . GLU A 1 91 ? -10.883 -10.516 -25.984 1 97.69 91 GLU A CA 1
ATOM 660 C C . GLU A 1 91 ? -10.547 -9.07 -25.641 1 97.69 91 GLU A C 1
ATOM 662 O O . GLU A 1 91 ? -11.297 -8.156 -25.969 1 97.69 91 GLU A O 1
ATOM 667 N N . LYS A 1 92 ? -9.445 -8.906 -24.953 1 96.81 92 LYS A N 1
ATOM 668 C CA . LYS A 1 92 ? -9.07 -7.574 -24.5 1 96.81 92 LYS A CA 1
ATOM 669 C C . LYS A 1 92 ? -8.242 -6.84 -25.547 1 96.81 92 LYS A C 1
ATOM 671 O O . LYS A 1 92 ? -7.902 -5.668 -25.375 1 96.81 92 LYS A O 1
ATOM 676 N N . GLY A 1 93 ? -7.781 -7.5 -26.562 1 95.69 93 GLY A N 1
ATOM 677 C CA . GLY A 1 93 ? -7.086 -6.887 -27.688 1 95.69 93 GLY A CA 1
ATOM 678 C C . GLY A 1 93 ? -5.598 -6.727 -27.438 1 95.69 93 GLY A C 1
ATOM 679 O O . GLY A 1 93 ? -4.973 -5.812 -27.984 1 95.69 93 GLY A O 1
ATOM 680 N N . PHE A 1 94 ? -5.086 -7.547 -26.578 1 95 94 PHE A N 1
ATOM 681 C CA . PHE A 1 94 ? -3.646 -7.496 -26.344 1 95 94 PHE A CA 1
ATOM 682 C C . PHE A 1 94 ? -2.9 -8.273 -27.422 1 95 94 PHE A C 1
ATOM 684 O O . PHE A 1 94 ? -2.963 -9.508 -27.453 1 95 94 PHE A O 1
ATOM 691 N N . SER A 1 95 ? -2.146 -7.609 -28.234 1 92.75 95 SER A N 1
ATOM 692 C CA . SER A 1 95 ? -1.411 -8.258 -29.312 1 92.75 95 SER A CA 1
ATOM 693 C C . SER A 1 95 ? 0.038 -8.516 -28.922 1 92.75 95 SER A C 1
ATOM 695 O O . SER A 1 95 ? 0.741 -9.289 -29.578 1 92.75 95 SER A O 1
ATOM 697 N N . THR A 1 96 ? 0.427 -7.91 -27.859 1 94.88 96 THR A N 1
ATOM 698 C CA . THR A 1 96 ? 1.828 -7.992 -27.469 1 94.88 96 THR A CA 1
ATOM 699 C C . THR A 1 96 ? 2.008 -8.977 -26.312 1 94.88 96 THR A C 1
ATOM 701 O O . THR A 1 96 ? 3.061 -9 -25.672 1 94.88 96 THR A O 1
ATOM 704 N N . VAL A 1 97 ? 0.979 -9.703 -25.969 1 98.31 97 VAL A N 1
ATOM 705 C CA . VAL A 1 97 ? 1.042 -10.672 -24.875 1 98.31 97 VAL A CA 1
ATOM 706 C C . VAL A 1 97 ? 0.884 -12.086 -25.422 1 98.31 97 VAL A C 1
ATOM 708 O O . VAL A 1 97 ? -0.013 -12.344 -26.234 1 98.31 97 VAL A O 1
ATOM 711 N N . ARG A 1 98 ? 1.743 -12.953 -25.062 1 98.31 98 ARG A N 1
ATOM 712 C CA . ARG A 1 98 ? 1.667 -14.367 -25.391 1 98.31 98 ARG A CA 1
ATOM 713 C C . ARG A 1 98 ? 1.742 -15.227 -24.125 1 98.31 98 ARG A C 1
ATOM 715 O O . ARG A 1 98 ? 2.219 -14.766 -23.078 1 98.31 98 ARG A O 1
ATOM 722 N N . PHE A 1 99 ? 1.242 -16.391 -24.266 1 98.56 99 PHE A N 1
ATOM 723 C CA . PHE A 1 99 ? 1.253 -17.312 -23.125 1 98.56 99 PHE A CA 1
ATOM 724 C C . PHE A 1 99 ? 1.768 -18.688 -23.562 1 98.56 99 PHE A C 1
ATOM 726 O O . PHE A 1 99 ? 1.449 -19.156 -24.641 1 98.56 99 PHE A O 1
ATOM 733 N N . THR A 1 100 ? 2.527 -19.312 -22.734 1 98.25 100 THR A N 1
ATOM 734 C CA . THR A 1 100 ? 3.037 -20.656 -23 1 98.25 100 THR A CA 1
ATOM 735 C C . THR A 1 100 ? 2.963 -21.516 -21.734 1 98.25 100 THR A C 1
ATOM 737 O O . THR A 1 100 ? 3.127 -21.016 -20.625 1 98.25 100 THR A O 1
ATOM 740 N N . GLN A 1 101 ? 2.654 -22.781 -21.969 1 98.19 101 GLN A N 1
ATOM 741 C CA . GLN A 1 101 ? 2.635 -23.734 -20.875 1 98.19 101 GLN A CA 1
ATOM 742 C C . GLN A 1 101 ? 4.031 -24.281 -20.594 1 98.19 101 GLN A C 1
ATOM 744 O O . GLN A 1 101 ? 4.676 -24.844 -21.484 1 98.19 101 GLN A O 1
ATOM 749 N N . ALA A 1 102 ? 4.527 -24.094 -19.391 1 97.75 102 ALA A N 1
ATOM 750 C CA . ALA A 1 102 ? 5.809 -24.672 -18.984 1 97.75 102 ALA A CA 1
ATOM 751 C C . ALA A 1 102 ? 5.977 -24.609 -17.469 1 97.75 102 ALA A C 1
ATOM 753 O O . ALA A 1 102 ? 5.398 -23.734 -16.812 1 97.75 102 ALA A O 1
ATOM 754 N N . THR A 1 103 ? 6.695 -25.547 -16.984 1 96.5 103 THR A N 1
ATOM 755 C CA . THR A 1 103 ? 7.258 -25.375 -15.648 1 96.5 103 THR A CA 1
ATOM 756 C C . THR A 1 103 ? 8.492 -24.484 -15.695 1 96.5 103 THR A C 1
ATOM 758 O O . THR A 1 103 ? 9.047 -24.234 -16.766 1 96.5 103 THR A O 1
ATOM 761 N N . ILE A 1 104 ? 8.875 -23.906 -14.57 1 95.5 104 ILE A N 1
ATOM 762 C CA . ILE A 1 104 ? 9.977 -22.953 -14.516 1 95.5 104 ILE A CA 1
ATOM 763 C C . ILE A 1 104 ? 11.25 -23.594 -15.07 1 95.5 104 ILE A C 1
ATOM 765 O O . ILE A 1 104 ? 11.992 -22.969 -15.82 1 95.5 104 ILE A O 1
ATOM 769 N N . ASP A 1 105 ? 11.453 -24.891 -14.773 1 94.12 105 ASP A N 1
ATOM 770 C CA . ASP A 1 105 ? 12.672 -25.594 -15.188 1 94.12 105 ASP A CA 1
ATOM 771 C C . ASP A 1 105 ? 12.672 -25.844 -16.688 1 94.12 105 ASP A C 1
ATOM 773 O O . ASP A 1 105 ? 13.719 -26.109 -17.281 1 94.12 105 ASP A O 1
ATOM 777 N N . ALA A 1 106 ? 11.508 -25.703 -17.312 1 96.56 106 ALA A N 1
ATOM 778 C CA . ALA A 1 106 ? 11.375 -26.047 -18.734 1 96.56 106 ALA A CA 1
ATOM 779 C C . ALA A 1 106 ? 11.352 -24.781 -19.594 1 96.56 106 ALA A C 1
ATOM 781 O O . ALA A 1 106 ? 11.273 -24.875 -20.828 1 96.56 106 ALA A O 1
ATOM 782 N N . ILE A 1 107 ? 11.422 -23.656 -18.953 1 97.31 107 ILE A N 1
ATOM 783 C CA . ILE A 1 107 ? 11.375 -22.406 -19.703 1 97.31 107 ILE A CA 1
ATOM 784 C C . ILE A 1 107 ? 12.648 -22.266 -20.547 1 97.31 107 ILE A C 1
ATOM 786 O O . ILE A 1 107 ? 13.758 -22.438 -20.047 1 97.31 107 ILE A O 1
ATOM 790 N N . GLU A 1 108 ? 12.438 -22 -21.812 1 95.25 108 GLU A N 1
ATOM 791 C CA . GLU A 1 108 ? 13.516 -21.703 -22.75 1 95.25 108 GLU A CA 1
ATOM 792 C C . GLU A 1 108 ? 13.242 -20.391 -23.5 1 95.25 108 GLU A C 1
ATOM 794 O O . GLU A 1 108 ? 12.141 -20.188 -24 1 95.25 108 GLU A O 1
ATOM 799 N N . LEU A 1 109 ? 14.227 -19.578 -23.406 1 96.31 109 LEU A N 1
ATOM 800 C CA . LEU A 1 109 ? 14.125 -18.312 -24.125 1 96.31 109 LEU A CA 1
ATOM 801 C C . LEU A 1 109 ? 15.234 -18.203 -25.156 1 96.31 109 LEU A C 1
ATOM 803 O O . LEU A 1 109 ? 16.375 -18.609 -24.922 1 96.31 109 LEU A O 1
ATOM 807 N N . ASP A 1 110 ? 14.961 -17.609 -26.281 1 93.06 110 ASP A N 1
ATOM 808 C CA . ASP A 1 110 ? 15.953 -17.391 -27.328 1 93.06 110 ASP A CA 1
ATOM 809 C C . ASP A 1 110 ? 16.859 -16.203 -26.984 1 93.06 110 ASP A C 1
ATOM 811 O O . ASP A 1 110 ? 18.031 -16.188 -27.359 1 93.06 110 ASP A O 1
ATOM 815 N N . GLU A 1 111 ? 16.312 -15.242 -26.375 1 96.5 111 GLU A N 1
ATOM 816 C CA . GLU A 1 111 ? 17.016 -14.023 -25.969 1 96.5 111 GLU A CA 1
ATOM 817 C C . GLU A 1 111 ? 16.656 -13.625 -24.531 1 96.5 111 GLU A C 1
ATOM 819 O O . GLU A 1 111 ? 15.57 -13.953 -24.047 1 96.5 111 GLU A O 1
ATOM 824 N N . PRO A 1 112 ? 17.656 -12.922 -23.953 1 97.75 112 PRO A N 1
ATOM 825 C CA . PRO A 1 112 ? 17.344 -12.43 -22.625 1 97.75 112 PRO A CA 1
ATOM 826 C C . PRO A 1 112 ? 16.188 -11.438 -22.609 1 97.75 112 PRO A C 1
ATOM 828 O O . PRO A 1 112 ? 15.914 -10.789 -23.625 1 97.75 112 PRO A O 1
ATOM 831 N N . VAL A 1 113 ? 15.555 -11.328 -21.5 1 98.81 113 VAL A N 1
ATOM 832 C CA . VAL A 1 113 ? 14.453 -10.383 -21.344 1 98.81 113 VAL A CA 1
ATOM 833 C C . VAL A 1 113 ? 14.93 -9.188 -20.516 1 98.81 113 VAL A C 1
ATOM 835 O O . VAL A 1 113 ? 16 -9.227 -19.906 1 98.81 113 VAL A O 1
ATOM 838 N N . ASP A 1 114 ? 14.094 -8.102 -20.562 1 98.88 114 ASP A N 1
ATOM 839 C CA . ASP A 1 114 ? 14.383 -6.895 -19.781 1 98.88 114 ASP A CA 1
ATOM 840 C C . ASP A 1 114 ? 13.906 -7.039 -18.344 1 98.88 114 ASP A C 1
ATOM 842 O O . ASP A 1 114 ? 14.398 -6.344 -17.453 1 98.88 114 ASP A O 1
ATOM 846 N N . ALA A 1 115 ? 12.914 -7.961 -18.172 1 98.94 115 ALA A N 1
ATOM 847 C CA . ALA A 1 115 ? 12.367 -8.109 -16.828 1 98.94 115 ALA A CA 1
ATOM 848 C C . ALA A 1 115 ? 11.75 -9.5 -16.641 1 98.94 115 ALA A C 1
ATOM 850 O O . ALA A 1 115 ? 11.148 -10.047 -17.562 1 98.94 115 ALA A O 1
ATOM 851 N N . VAL A 1 116 ? 11.891 -10.031 -15.461 1 98.94 116 VAL A N 1
ATOM 852 C CA . VAL A 1 116 ? 11.141 -11.18 -14.961 1 98.94 116 VAL A CA 1
ATOM 853 C C . VAL A 1 116 ? 10.297 -10.758 -13.758 1 98.94 116 VAL A C 1
ATOM 855 O O . VAL A 1 116 ? 10.805 -10.148 -12.82 1 98.94 116 VAL A O 1
ATOM 858 N N . ILE A 1 117 ? 9.023 -11.055 -13.859 1 98.94 117 ILE A N 1
ATOM 859 C CA . ILE A 1 117 ? 8.102 -10.664 -12.797 1 98.94 117 ILE A CA 1
ATOM 860 C C . ILE A 1 117 ? 7.238 -11.859 -12.398 1 98.94 117 ILE A C 1
ATOM 862 O O . ILE A 1 117 ? 7.168 -12.852 -13.125 1 98.94 117 ILE A O 1
ATOM 866 N N . GLY A 1 118 ? 6.609 -11.781 -11.266 1 98.81 118 GLY A N 1
ATOM 867 C CA . GLY A 1 118 ? 5.672 -12.781 -10.781 1 98.81 118 GLY A CA 1
ATOM 868 C C . GLY A 1 118 ? 4.922 -12.352 -9.539 1 98.81 118 GLY A C 1
ATOM 869 O O . GLY A 1 118 ? 5.457 -11.609 -8.711 1 98.81 118 GLY A O 1
ATOM 870 N N . ARG A 1 119 ? 3.742 -12.789 -9.438 1 98.81 119 ARG A N 1
ATOM 871 C CA . ARG A 1 119 ? 2.918 -12.5 -8.266 1 98.81 119 ARG A CA 1
ATOM 872 C C . ARG A 1 119 ? 2.291 -13.773 -7.707 1 98.81 119 ARG A C 1
ATOM 874 O O . ARG A 1 119 ? 1.598 -14.492 -8.422 1 98.81 119 ARG A O 1
ATOM 881 N N . LEU A 1 120 ? 2.547 -14.008 -6.398 1 98.06 120 LEU A N 1
ATOM 882 C CA . LEU A 1 120 ? 1.95 -15.117 -5.652 1 98.06 120 LEU A CA 1
ATOM 883 C C . LEU A 1 120 ? 2.281 -16.453 -6.309 1 98.06 120 LEU A C 1
ATOM 885 O O . LEU A 1 120 ? 1.393 -17.281 -6.523 1 98.06 120 LEU A O 1
ATOM 889 N N . ILE A 1 121 ? 3.584 -16.641 -6.645 1 97.94 121 ILE A N 1
ATOM 890 C CA . ILE A 1 121 ? 4.023 -17.844 -7.328 1 97.94 121 ILE A CA 1
ATOM 891 C C . ILE A 1 121 ? 5.188 -18.469 -6.566 1 97.94 121 ILE A C 1
ATOM 893 O O . ILE A 1 121 ? 5.285 -19.703 -6.465 1 97.94 121 ILE A O 1
ATOM 897 N N . LEU A 1 122 ? 6.109 -17.672 -5.953 1 97.88 122 LEU A N 1
ATOM 898 C CA . LEU A 1 122 ? 7.305 -18.188 -5.305 1 97.88 122 LEU A CA 1
ATOM 899 C C . LEU A 1 122 ? 6.938 -19.109 -4.141 1 97.88 122 LEU A C 1
ATOM 901 O O . LEU A 1 122 ? 7.574 -20.141 -3.928 1 97.88 122 LEU A O 1
ATOM 905 N N . MET A 1 123 ? 5.902 -18.75 -3.408 1 96.44 123 MET A N 1
ATOM 906 C CA . MET A 1 123 ? 5.484 -19.484 -2.221 1 96.44 123 MET A CA 1
ATOM 907 C C . MET A 1 123 ? 5.105 -20.922 -2.578 1 96.44 123 MET A C 1
ATOM 909 O O . MET A 1 123 ? 5.094 -21.797 -1.714 1 96.44 123 MET A O 1
ATOM 913 N N . HIS A 1 124 ? 4.766 -21.172 -3.828 1 95 124 HIS A N 1
ATOM 914 C CA . HIS A 1 124 ? 4.273 -22.484 -4.246 1 95 124 HIS A CA 1
ATOM 915 C C . HIS A 1 124 ? 5.398 -23.344 -4.801 1 95 124 HIS A C 1
ATOM 917 O O . HIS A 1 124 ? 5.184 -24.516 -5.145 1 95 124 HIS A O 1
ATOM 923 N N . LEU A 1 125 ? 6.531 -22.75 -4.887 1 95.75 125 LEU A N 1
ATOM 924 C CA . LEU A 1 125 ? 7.664 -23.484 -5.457 1 95.75 125 LEU A CA 1
ATOM 925 C C . LEU A 1 125 ? 8.43 -24.234 -4.371 1 95.75 125 LEU A C 1
ATOM 927 O O . LEU A 1 125 ? 8.617 -23.719 -3.266 1 95.75 125 LEU A O 1
ATOM 931 N N . PRO A 1 126 ? 8.898 -25.422 -4.672 1 93.56 126 PRO A N 1
ATOM 932 C CA . PRO A 1 126 ? 9.641 -26.203 -3.676 1 93.56 126 PRO A CA 1
ATOM 933 C C . PRO A 1 126 ? 10.938 -25.516 -3.242 1 93.56 126 PRO A C 1
ATOM 935 O O . PRO A 1 126 ? 11.344 -25.625 -2.082 1 93.56 126 PRO A O 1
ATOM 938 N N . ASP A 1 127 ? 11.602 -24.844 -4.133 1 97.19 127 ASP A N 1
ATOM 939 C CA . ASP A 1 127 ? 12.828 -24.109 -3.863 1 97.19 127 ASP A CA 1
ATOM 940 C C . ASP A 1 127 ? 12.797 -22.719 -4.512 1 97.19 127 ASP A C 1
ATOM 942 O O . ASP A 1 127 ? 13.328 -22.531 -5.605 1 97.19 127 ASP A O 1
ATOM 946 N N . PRO A 1 128 ? 12.211 -21.781 -3.768 1 97.88 128 PRO A N 1
ATOM 947 C CA . PRO A 1 128 ? 12.07 -20.438 -4.336 1 97.88 128 PRO A CA 1
ATOM 948 C C . PRO A 1 128 ? 13.414 -19.781 -4.637 1 97.88 128 PRO A C 1
ATOM 950 O O . PRO A 1 128 ? 13.531 -19 -5.59 1 97.88 128 PRO A O 1
ATOM 953 N N . VAL A 1 129 ? 14.477 -20.062 -3.902 1 98.5 129 VAL A N 1
ATOM 954 C CA . VAL A 1 129 ? 15.797 -19.469 -4.086 1 98.5 129 VAL A CA 1
ATOM 955 C C . VAL A 1 129 ? 16.406 -19.969 -5.395 1 98.5 129 VAL A C 1
ATOM 957 O O . VAL A 1 129 ? 16.859 -19.156 -6.211 1 98.5 129 VAL A O 1
ATOM 960 N N . ALA A 1 130 ? 16.328 -21.234 -5.625 1 98.19 130 ALA A N 1
ATOM 961 C CA . ALA A 1 130 ? 16.844 -21.812 -6.867 1 98.19 130 ALA A CA 1
ATOM 962 C C . ALA A 1 130 ? 16.062 -21.297 -8.07 1 98.19 130 ALA A C 1
ATOM 964 O O . ALA A 1 130 ? 16.641 -21.016 -9.125 1 98.19 130 ALA A O 1
ATOM 965 N N . ALA A 1 131 ? 14.75 -21.219 -7.867 1 98.06 131 ALA A N 1
ATOM 966 C CA . ALA A 1 131 ? 13.898 -20.719 -8.945 1 98.06 131 ALA A CA 1
ATOM 967 C C . ALA A 1 131 ? 14.281 -19.281 -9.312 1 98.06 131 ALA A C 1
ATOM 969 O O . ALA A 1 131 ? 14.414 -18.969 -10.492 1 98.06 131 ALA A O 1
ATOM 970 N N . LEU A 1 132 ? 14.453 -18.5 -8.32 1 98.25 132 LEU A N 1
ATOM 971 C CA . LEU A 1 132 ? 14.789 -17.094 -8.562 1 98.25 132 LEU A CA 1
ATOM 972 C C . LEU A 1 132 ? 16.156 -16.969 -9.227 1 98.25 132 LEU A C 1
ATOM 974 O O . LEU A 1 132 ? 16.344 -16.125 -10.109 1 98.25 132 LEU A O 1
ATOM 978 N N . ARG A 1 133 ? 17.094 -17.781 -8.836 1 97.62 133 ARG A N 1
ATOM 979 C CA . ARG A 1 133 ? 18.406 -17.781 -9.469 1 97.62 133 ARG A CA 1
ATOM 980 C C . ARG A 1 133 ? 18.312 -18.125 -10.953 1 97.62 133 ARG A C 1
ATOM 982 O O . ARG A 1 133 ? 18.891 -17.422 -11.789 1 97.62 133 ARG A O 1
ATOM 989 N N . ARG A 1 134 ? 17.578 -19.109 -11.219 1 97.5 134 ARG A N 1
ATOM 990 C CA . ARG A 1 134 ? 17.375 -19.516 -12.609 1 97.5 134 ARG A CA 1
ATOM 991 C C . ARG A 1 134 ? 16.688 -18.406 -13.406 1 97.5 134 ARG A C 1
ATOM 993 O O . ARG A 1 134 ? 17.141 -18.047 -14.492 1 97.5 134 ARG A O 1
ATOM 1000 N N . LEU A 1 135 ? 15.672 -17.906 -12.867 1 98.19 135 LEU A N 1
ATOM 1001 C CA . LEU A 1 135 ? 14.891 -16.875 -13.555 1 98.19 135 LEU A CA 1
ATOM 1002 C C . LEU A 1 135 ? 15.734 -15.625 -13.805 1 98.19 135 LEU A C 1
ATOM 1004 O O . LEU A 1 135 ? 15.594 -14.969 -14.836 1 98.19 135 LEU A O 1
ATOM 1008 N N . SER A 1 136 ? 16.562 -15.305 -12.852 1 97.62 136 SER A N 1
ATOM 1009 C CA . SER A 1 136 ? 17.453 -14.148 -12.992 1 97.62 136 SER A CA 1
ATOM 1010 C C . SER A 1 136 ? 18.406 -14.328 -14.156 1 97.62 136 SER A C 1
ATOM 1012 O O . SER A 1 136 ? 18.859 -13.352 -14.758 1 97.62 136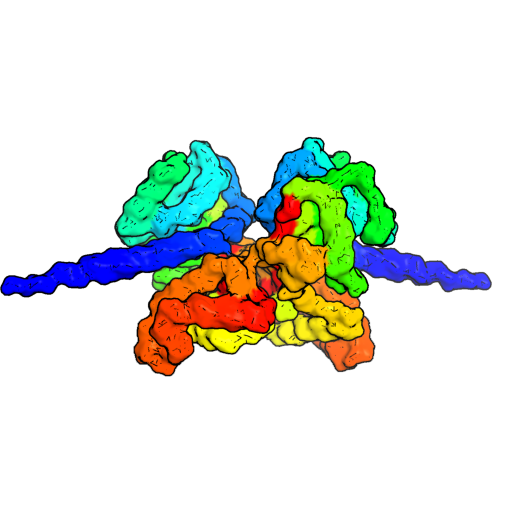 SER A O 1
ATOM 1014 N N . SER A 1 137 ? 18.734 -15.562 -14.469 1 97.25 137 SER A N 1
ATOM 1015 C CA . SER A 1 137 ? 19.656 -15.836 -15.562 1 97.25 137 SER A CA 1
ATOM 1016 C C . SER A 1 137 ? 19.047 -15.469 -16.906 1 97.25 137 SER A C 1
ATOM 1018 O O . SER A 1 137 ? 19.766 -15.297 -17.891 1 97.25 137 SER A O 1
ATOM 1020 N N . PHE A 1 138 ? 17.734 -15.328 -16.953 1 98.25 138 PHE A N 1
ATOM 1021 C CA . PHE A 1 138 ? 17.047 -14.961 -18.188 1 98.25 138 PHE A CA 1
ATOM 1022 C C . PHE A 1 138 ? 17.094 -13.453 -18.406 1 98.25 138 PHE A C 1
ATOM 1024 O O . PHE A 1 138 ? 16.75 -12.969 -19.484 1 98.25 138 PHE A O 1
ATOM 1031 N N . VAL A 1 139 ? 17.5 -12.688 -17.391 1 98.62 139 VAL A N 1
ATOM 1032 C CA . VAL A 1 139 ? 17.391 -11.234 -17.422 1 98.62 139 VAL A CA 1
ATOM 1033 C C . VAL A 1 139 ? 18.719 -10.625 -17.875 1 98.62 139 VAL A C 1
ATOM 1035 O O . VAL A 1 139 ? 19.781 -10.992 -17.375 1 98.62 139 VAL A O 1
ATOM 1038 N N . ARG A 1 140 ? 18.719 -9.719 -18.781 1 98.25 140 ARG A N 1
ATOM 1039 C CA . ARG A 1 140 ? 19.922 -9.016 -19.234 1 98.25 140 ARG A CA 1
ATOM 1040 C C . ARG A 1 140 ? 20.5 -8.172 -18.109 1 98.25 140 ARG A C 1
ATOM 1042 O O . ARG A 1 140 ? 19.797 -7.812 -17.156 1 98.25 140 ARG A O 1
ATOM 1049 N N . PRO A 1 141 ? 21.812 -7.812 -18.266 1 96.94 141 PRO A N 1
ATOM 1050 C CA . PRO A 1 141 ? 22.359 -6.848 -17.297 1 96.94 141 PRO A CA 1
ATOM 1051 C C . PRO A 1 141 ? 21.578 -5.539 -17.266 1 96.94 141 PRO A C 1
ATOM 1053 O O . PRO A 1 141 ? 21.219 -5.004 -18.312 1 96.94 141 PRO A O 1
ATOM 1056 N N . GLY A 1 142 ? 21.266 -5.129 -16.125 1 96.75 142 GLY A N 1
ATOM 1057 C CA . GLY A 1 142 ? 20.516 -3.893 -15.969 1 96.75 142 GLY A CA 1
ATOM 1058 C C . GLY A 1 142 ? 19.016 -4.102 -15.992 1 96.75 142 GLY A C 1
ATOM 1059 O O . GLY A 1 142 ? 18.25 -3.16 -15.781 1 96.75 142 GLY A O 1
ATOM 1060 N N . GLY A 1 143 ? 18.578 -5.355 -16.156 1 98.62 143 GLY A N 1
ATOM 1061 C CA . GLY A 1 143 ? 17.156 -5.664 -16.188 1 98.62 143 GLY A CA 1
ATOM 1062 C C . GLY A 1 143 ? 16.531 -5.777 -14.812 1 98.62 143 GLY A C 1
ATOM 1063 O O . GLY A 1 143 ? 17.219 -5.613 -13.805 1 98.62 143 GLY A O 1
ATOM 1064 N N . VAL A 1 144 ? 15.242 -6.062 -14.805 1 98.69 144 VAL A N 1
ATOM 1065 C CA . VAL A 1 144 ? 14.453 -6.004 -13.578 1 98.69 144 VAL A CA 1
ATOM 1066 C C . VAL A 1 144 ? 14.016 -7.41 -13.172 1 98.69 144 VAL A C 1
ATOM 1068 O O . VAL A 1 144 ? 13.594 -8.203 -14.016 1 98.69 144 VAL A O 1
ATOM 1071 N N . ILE A 1 145 ? 14.203 -7.746 -11.93 1 98.88 145 ILE A N 1
ATOM 1072 C CA . ILE A 1 145 ? 13.609 -8.922 -11.305 1 98.88 145 ILE A CA 1
ATOM 1073 C C . ILE A 1 145 ? 12.664 -8.492 -10.188 1 98.88 145 ILE A C 1
ATOM 1075 O O . ILE A 1 145 ? 13.086 -7.902 -9.195 1 98.88 145 ILE A O 1
ATOM 1079 N N . ALA A 1 146 ? 11.328 -8.727 -10.352 1 98.94 146 ALA A N 1
ATOM 1080 C CA . ALA A 1 146 ? 10.344 -8.258 -9.383 1 98.94 146 ALA A CA 1
ATOM 1081 C C . ALA A 1 146 ? 9.328 -9.344 -9.062 1 98.94 146 ALA A C 1
ATOM 1083 O O . ALA A 1 146 ? 8.711 -9.914 -9.961 1 98.94 146 ALA A O 1
ATOM 1084 N N . PHE A 1 147 ? 9.156 -9.648 -7.812 1 98.94 147 PHE A N 1
ATOM 1085 C CA . PHE A 1 147 ? 8.188 -10.641 -7.371 1 98.94 147 PHE A CA 1
ATOM 1086 C C . PHE A 1 147 ? 7.348 -10.102 -6.215 1 98.94 147 PHE A C 1
ATOM 1088 O O . PHE A 1 147 ? 7.863 -9.383 -5.355 1 98.94 147 PHE A O 1
ATOM 1095 N N . SER A 1 148 ? 6.074 -10.453 -6.199 1 98.88 148 SER A N 1
ATOM 1096 C CA . SER A 1 148 ? 5.113 -10.023 -5.188 1 98.88 148 SER A CA 1
ATOM 1097 C C . SER A 1 148 ? 4.512 -11.227 -4.457 1 98.88 148 SER A C 1
ATOM 1099 O O . SER A 1 148 ? 4.125 -12.211 -5.086 1 98.88 148 SER A O 1
ATOM 1101 N N . GLU A 1 149 ? 4.465 -11.148 -3.154 1 98.81 149 GLU A N 1
ATOM 1102 C CA . GLU A 1 149 ? 3.861 -12.172 -2.301 1 98.81 149 GLU A CA 1
ATOM 1103 C C . GLU A 1 149 ? 3.066 -11.539 -1.162 1 98.81 149 GLU A C 1
ATOM 1105 O O . GLU A 1 149 ? 3.275 -10.367 -0.825 1 98.81 149 GLU A O 1
ATOM 1110 N N . ASN A 1 150 ? 2.199 -12.273 -0.534 1 97.88 150 ASN A N 1
ATOM 1111 C CA . ASN A 1 150 ? 1.302 -11.75 0.491 1 97.88 150 ASN A CA 1
ATOM 1112 C C . ASN A 1 150 ? 1.833 -12.023 1.895 1 97.88 150 ASN A C 1
ATOM 1114 O O . ASN A 1 150 ? 2.658 -12.922 2.086 1 97.88 150 ASN A O 1
ATOM 1118 N N . ASP A 1 151 ? 1.402 -11.211 2.775 1 98.19 151 ASP A N 1
ATOM 1119 C CA . ASP A 1 151 ? 1.373 -11.508 4.203 1 98.19 151 ASP A CA 1
ATOM 1120 C C . ASP A 1 151 ? -0.06 -11.695 4.699 1 98.19 151 ASP A C 1
ATOM 1122 O O . ASP A 1 151 ? -0.686 -10.742 5.168 1 98.19 151 ASP A O 1
ATOM 1126 N N . ILE A 1 152 ? -0.572 -12.93 4.672 1 97.56 152 ILE A N 1
ATOM 1127 C CA . ILE A 1 152 ? -1.966 -13.242 4.965 1 97.56 152 ILE A CA 1
ATOM 1128 C C . ILE A 1 152 ? -2.268 -12.922 6.43 1 97.56 152 ILE A C 1
ATOM 1130 O O . ILE A 1 152 ? -3.357 -12.445 6.754 1 97.56 152 ILE A O 1
ATOM 1134 N N . ALA A 1 153 ? -1.339 -13.109 7.27 1 96.81 153 ALA A N 1
ATOM 1135 C CA . ALA A 1 153 ? -1.521 -12.953 8.711 1 96.81 153 ALA A CA 1
ATOM 1136 C C . ALA A 1 153 ? -1.713 -11.484 9.078 1 96.81 153 ALA A C 1
ATOM 1138 O O . ALA A 1 153 ? -2.129 -11.164 10.195 1 96.81 153 ALA A O 1
ATOM 1139 N N . ALA A 1 154 ? -1.42 -10.617 8.148 1 97.12 154 ALA A N 1
ATOM 1140 C CA . ALA A 1 154 ? -1.477 -9.188 8.461 1 97.12 154 ALA A CA 1
ATOM 1141 C C . ALA A 1 154 ? -2.848 -8.609 8.125 1 97.12 154 ALA A C 1
ATOM 1143 O O . ALA A 1 154 ? -3.109 -7.43 8.375 1 97.12 154 ALA A O 1
ATOM 1144 N N . ALA A 1 155 ? -3.775 -9.375 7.551 1 97.38 155 ALA A N 1
ATOM 1145 C CA . ALA A 1 155 ? -5.152 -8.922 7.359 1 97.38 155 ALA A CA 1
ATOM 1146 C C . ALA A 1 155 ? -5.805 -8.578 8.695 1 97.38 155 ALA A C 1
ATOM 1148 O O . ALA A 1 155 ? -5.562 -9.25 9.703 1 97.38 155 ALA A O 1
ATOM 1149 N N . ARG A 1 156 ? -6.664 -7.516 8.688 1 95.94 156 ARG A N 1
ATOM 1150 C CA . ARG A 1 156 ? -7.277 -7.098 9.938 1 95.94 156 ARG A CA 1
ATOM 1151 C C . ARG A 1 156 ? -8.484 -6.203 9.688 1 95.94 156 ARG A C 1
ATOM 1153 O O . ARG A 1 156 ? -8.727 -5.781 8.555 1 95.94 156 ARG A O 1
ATOM 1160 N N . SER A 1 157 ? -9.25 -6 10.742 1 97.25 157 SER A N 1
ATOM 1161 C CA . SER A 1 157 ? -10.336 -5.027 10.734 1 97.25 157 SER A CA 1
ATOM 1162 C C . SER A 1 157 ? -10.211 -4.039 11.883 1 97.25 157 SER A C 1
ATOM 1164 O O . SER A 1 157 ? -9.625 -4.359 12.922 1 97.25 157 SER A O 1
ATOM 1166 N N . VAL A 1 158 ? -10.625 -2.855 11.734 1 97.5 158 VAL A N 1
ATOM 1167 C CA . VAL A 1 158 ? -10.742 -1.833 12.766 1 97.5 158 VAL A CA 1
ATOM 1168 C C . VAL A 1 158 ? -12.172 -1.304 12.812 1 97.5 158 VAL A C 1
ATOM 1170 O O . VAL A 1 158 ? -12.648 -0.695 11.852 1 97.5 158 VAL A O 1
ATOM 1173 N N . PRO A 1 159 ? -12.867 -1.468 13.945 1 96.88 159 PRO A N 1
ATOM 1174 C CA . PRO A 1 159 ? -12.508 -2.281 15.102 1 96.88 159 PRO A CA 1
ATOM 1175 C C . PRO A 1 159 ? -12.406 -3.768 14.773 1 96.88 159 PRO A C 1
ATOM 1177 O O . PRO A 1 159 ? -12.719 -4.18 13.656 1 96.88 159 PRO A O 1
ATOM 1180 N N . ASP A 1 160 ? -11.961 -4.52 15.781 1 95.94 160 ASP A N 1
ATOM 1181 C CA . ASP A 1 160 ? -11.898 -5.973 15.641 1 95.94 160 ASP A CA 1
ATOM 1182 C C . ASP A 1 160 ? -13.297 -6.562 15.438 1 95.94 160 ASP A C 1
ATOM 1184 O O . ASP A 1 160 ? -14.227 -6.234 16.172 1 95.94 160 ASP A O 1
ATOM 1188 N N . MET A 1 161 ? -13.398 -7.359 14.383 1 95.88 161 MET A N 1
ATOM 1189 C CA . MET A 1 161 ? -14.602 -8.141 14.125 1 95.88 161 MET A CA 1
ATOM 1190 C C . MET A 1 161 ? -14.422 -9.586 14.562 1 95.88 161 MET A C 1
ATOM 1192 O O . MET A 1 161 ? -13.531 -10.281 14.062 1 95.88 161 MET A O 1
ATOM 1196 N N . PRO A 1 162 ? -15.273 -10.078 15.383 1 94.75 162 PRO A N 1
ATOM 1197 C CA . PRO A 1 162 ? -15.094 -11.414 15.953 1 94.75 162 PRO A CA 1
ATOM 1198 C C . PRO A 1 162 ? -14.961 -12.5 14.883 1 94.75 162 PRO A C 1
ATOM 1200 O O . PRO A 1 162 ? -14.031 -13.305 14.93 1 94.75 162 PRO A O 1
ATOM 1203 N N . LEU A 1 163 ? -15.859 -12.523 13.977 1 93.19 163 LEU A N 1
ATOM 1204 C CA . LEU A 1 163 ? -15.82 -13.562 12.945 1 93.19 163 LEU A CA 1
ATOM 1205 C C . LEU A 1 163 ? -14.555 -13.438 12.102 1 93.19 163 LEU A C 1
ATOM 1207 O O . LEU A 1 163 ? -13.898 -14.438 11.812 1 93.19 163 LEU A O 1
ATOM 1211 N N . PHE A 1 164 ? -14.25 -12.258 11.703 1 92 164 PHE A N 1
ATOM 1212 C CA . PHE A 1 164 ? -13.023 -12.008 10.953 1 92 164 PHE A CA 1
ATOM 1213 C C . PHE A 1 164 ? -11.797 -12.445 11.742 1 92 164 PHE A C 1
ATOM 1215 O O . PHE A 1 164 ? -10.867 -13.023 11.188 1 92 164 PHE A O 1
ATOM 1222 N N . GLY A 1 165 ? -11.852 -12.172 12.977 1 93.62 165 GLY A N 1
ATOM 1223 C CA . GLY A 1 165 ? -10.773 -12.547 13.875 1 93.62 165 GLY A CA 1
ATOM 1224 C C . GLY A 1 165 ? -10.602 -14.047 14.008 1 93.62 165 GLY A C 1
ATOM 1225 O O . GLY A 1 165 ? -9.539 -14.531 14.406 1 93.62 165 GLY A O 1
ATOM 1226 N N . GLN A 1 166 ? -11.586 -14.797 13.688 1 94.25 166 GLN A N 1
ATOM 1227 C CA . GLN A 1 166 ? -11.5 -16.25 13.68 1 94.25 166 GLN A CA 1
ATOM 1228 C C . GLN A 1 166 ? -11.047 -16.766 12.312 1 94.25 166 GLN A C 1
ATOM 1230 O O . GLN A 1 166 ? -10.242 -17.703 12.234 1 94.25 166 GLN A O 1
ATOM 1235 N N . VAL A 1 167 ? -11.492 -16.156 11.359 1 95.69 167 VAL A N 1
ATOM 1236 C CA . VAL A 1 167 ? -11.305 -16.672 10 1 95.69 167 VAL A CA 1
ATOM 1237 C C . VAL A 1 167 ? -9.852 -16.469 9.578 1 95.69 167 VAL A C 1
ATOM 1239 O O . VAL A 1 167 ? -9.25 -17.375 8.984 1 95.69 167 VAL A O 1
ATOM 1242 N N . ILE A 1 168 ? -9.25 -15.328 9.898 1 96.44 168 ILE A N 1
ATOM 1243 C CA . ILE A 1 168 ? -7.898 -15.031 9.43 1 96.44 168 ILE A CA 1
ATOM 1244 C C . ILE A 1 168 ? -6.906 -16.016 10.055 1 96.44 168 ILE A C 1
ATOM 1246 O O . ILE A 1 168 ? -6.145 -16.672 9.344 1 96.44 168 ILE A O 1
ATOM 1250 N N . PRO A 1 169 ? -6.965 -16.219 11.367 1 96.44 169 PRO A N 1
ATOM 1251 C CA . PRO A 1 169 ? -6.09 -17.25 11.93 1 96.44 169 PRO A CA 1
ATOM 1252 C C . PRO A 1 169 ? -6.387 -18.641 11.375 1 96.44 169 PRO A C 1
ATOM 1254 O O . PRO A 1 169 ? -5.477 -19.469 11.234 1 96.44 169 PRO A O 1
ATOM 1257 N N . GLY A 1 170 ? -7.656 -18.938 11.109 1 96.19 170 GLY A N 1
ATOM 1258 C CA . GLY A 1 170 ? -8.008 -20.188 10.484 1 96.19 170 GLY A CA 1
ATOM 1259 C C . GLY A 1 170 ? -7.367 -20.375 9.117 1 96.19 170 GLY A C 1
ATOM 1260 O O . GLY A 1 170 ? -6.871 -21.469 8.805 1 96.19 170 GLY A O 1
ATOM 1261 N N . ILE A 1 171 ? -7.371 -19.344 8.336 1 96.75 171 ILE A N 1
ATOM 1262 C CA . ILE A 1 171 ? -6.734 -19.375 7.023 1 96.75 171 ILE A CA 1
ATOM 1263 C C . ILE A 1 171 ? -5.23 -19.578 7.188 1 96.75 171 ILE A C 1
ATOM 1265 O O . ILE A 1 171 ? -4.629 -20.406 6.492 1 96.75 171 ILE A O 1
ATOM 1269 N N . VAL A 1 172 ? -4.629 -18.859 8.109 1 97.38 172 VAL A N 1
ATOM 1270 C CA . VAL A 1 172 ? -3.199 -18.984 8.383 1 97.38 172 VAL A CA 1
ATOM 1271 C C . VAL A 1 172 ? -2.859 -20.422 8.75 1 97.38 172 VAL A C 1
ATOM 1273 O O . VAL A 1 172 ? -1.936 -21.016 8.195 1 97.38 172 VAL A O 1
ATOM 1276 N N . ARG A 1 173 ? -3.646 -20.984 9.602 1 97.06 173 ARG A N 1
ATOM 1277 C CA . ARG A 1 173 ? -3.424 -22.359 10.047 1 97.06 173 ARG A CA 1
ATOM 1278 C C . ARG A 1 173 ? -3.562 -23.344 8.891 1 97.06 173 ARG A C 1
ATOM 1280 O O . ARG A 1 173 ? -2.811 -24.312 8.805 1 97.06 173 ARG A O 1
ATOM 1287 N N . ALA A 1 174 ? -4.531 -23.125 8.109 1 96.62 174 ALA A N 1
ATOM 1288 C CA . ALA A 1 174 ? -4.738 -24 6.957 1 96.62 174 ALA A CA 1
ATOM 1289 C C . ALA A 1 174 ? -3.539 -23.953 6.016 1 96.62 174 ALA A C 1
ATOM 1291 O O . ALA A 1 174 ? -3.088 -24.984 5.527 1 96.62 174 ALA A O 1
ATOM 1292 N N . PHE A 1 175 ? -3.018 -22.781 5.742 1 96.12 175 PHE A N 1
ATOM 1293 C CA . PHE A 1 175 ? -1.829 -22.641 4.91 1 96.12 175 PHE A CA 1
ATOM 1294 C C . PHE A 1 175 ? -0.654 -23.406 5.516 1 96.12 175 PHE A C 1
ATOM 1296 O O . PHE A 1 175 ? 0.043 -24.141 4.812 1 96.12 175 PHE A O 1
ATOM 1303 N N . GLU A 1 176 ? -0.497 -23.25 6.734 1 94.88 176 GLU A N 1
ATOM 1304 C CA . GLU A 1 176 ? 0.598 -23.938 7.418 1 94.88 176 GLU A CA 1
ATOM 1305 C C . GLU A 1 176 ? 0.427 -25.453 7.352 1 94.88 176 GLU A C 1
ATOM 1307 O O . GLU A 1 176 ? 1.404 -26.172 7.184 1 94.88 176 GLU A O 1
ATOM 1312 N N . ALA A 1 177 ? -0.799 -25.906 7.461 1 95.19 177 ALA A N 1
ATOM 1313 C CA . ALA A 1 177 ? -1.093 -27.328 7.352 1 95.19 177 ALA A CA 1
ATOM 1314 C C . ALA A 1 177 ? -0.733 -27.859 5.969 1 95.19 177 ALA A C 1
ATOM 1316 O O . ALA A 1 177 ? -0.402 -29.047 5.816 1 95.19 177 ALA A O 1
ATOM 1317 N N . MET A 1 178 ? -0.762 -27.031 5.012 1 93.56 178 MET A N 1
ATOM 1318 C CA . MET A 1 178 ? -0.426 -27.406 3.641 1 93.56 178 MET A CA 1
ATOM 1319 C C . MET A 1 178 ? 1.07 -27.25 3.387 1 93.56 178 MET A C 1
ATOM 1321 O O . MET A 1 178 ? 1.539 -27.469 2.268 1 93.56 178 MET A O 1
ATOM 1325 N N . GLY A 1 179 ? 1.812 -26.812 4.383 1 93.88 179 GLY A N 1
ATOM 1326 C CA . GLY A 1 179 ? 3.248 -26.641 4.246 1 93.88 179 GLY A CA 1
ATOM 1327 C C . GLY A 1 179 ? 3.635 -25.312 3.623 1 93.88 179 GLY A C 1
ATOM 1328 O O . GLY A 1 179 ? 4.762 -25.141 3.152 1 93.88 179 GLY A O 1
ATOM 1329 N N . LEU A 1 180 ? 2.697 -24.375 3.592 1 94.31 180 LEU A N 1
ATOM 1330 C CA . LEU A 1 180 ? 2.941 -23.047 3.031 1 94.31 180 LEU A CA 1
ATOM 1331 C C . LEU A 1 180 ? 3.096 -22.016 4.137 1 94.31 180 LEU A C 1
ATOM 1333 O O . LEU A 1 180 ? 2.508 -22.156 5.215 1 94.31 180 LEU A O 1
ATOM 1337 N N . SER A 1 181 ? 3.898 -21.031 3.883 1 94.25 181 SER A N 1
ATOM 1338 C CA . SER A 1 181 ? 4 -19.922 4.82 1 94.25 181 SER A CA 1
ATOM 1339 C C . SER A 1 181 ? 2.936 -18.875 4.547 1 94.25 181 SER A C 1
ATOM 1341 O O . SER A 1 181 ? 2.914 -18.266 3.469 1 94.25 181 SER A O 1
ATOM 1343 N N . ALA A 1 182 ? 2.154 -18.609 5.551 1 95.81 182 ALA A N 1
ATOM 1344 C CA . ALA A 1 182 ? 1.127 -17.578 5.438 1 95.81 182 ALA A CA 1
ATOM 1345 C C . ALA A 1 182 ? 1.749 -16.188 5.434 1 95.81 182 ALA A C 1
ATOM 1347 O O . ALA A 1 182 ? 1.073 -15.195 5.133 1 95.81 182 ALA A O 1
ATOM 1348 N N . ARG A 1 183 ? 3.018 -16.094 5.734 1 97.25 183 ARG A N 1
ATOM 1349 C CA . ARG A 1 183 ? 3.723 -14.812 5.781 1 97.25 183 ARG A CA 1
ATOM 1350 C C . ARG A 1 183 ? 4.859 -14.773 4.766 1 97.25 183 ARG A C 1
ATOM 1352 O O . ARG A 1 183 ? 5.898 -14.156 5.008 1 97.25 183 ARG A O 1
ATOM 1359 N N . PHE A 1 184 ? 4.711 -15.5 3.682 1 98.25 184 PHE A N 1
ATOM 1360 C CA . PHE A 1 184 ? 5.789 -15.672 2.719 1 98.25 184 PHE A CA 1
ATOM 1361 C C . PHE A 1 184 ? 6.297 -14.32 2.227 1 98.25 184 PHE A C 1
ATOM 1363 O O . PHE A 1 184 ? 7.496 -14.141 2.006 1 98.25 184 PHE A O 1
ATOM 1370 N N . GLY A 1 185 ? 5.414 -13.367 2.082 1 98.62 185 GLY A N 1
ATOM 1371 C CA . GLY A 1 185 ? 5.809 -12.047 1.604 1 98.62 185 GLY A CA 1
ATOM 1372 C C . GLY A 1 185 ? 6.887 -11.406 2.455 1 98.62 185 GLY A C 1
ATOM 1373 O O . GLY A 1 185 ? 7.711 -10.641 1.948 1 98.62 185 GLY A O 1
ATOM 1374 N N . THR A 1 186 ? 6.926 -11.695 3.717 1 98.44 186 THR A N 1
ATOM 1375 C CA . THR A 1 186 ? 7.863 -11.07 4.641 1 98.44 186 THR A CA 1
ATOM 1376 C C . THR A 1 186 ? 9.25 -11.695 4.523 1 98.44 186 THR A C 1
ATOM 1378 O O . THR A 1 186 ? 10.188 -11.273 5.195 1 98.44 186 THR A O 1
ATOM 1381 N N . THR A 1 187 ? 9.438 -12.68 3.656 1 98 187 THR A N 1
ATOM 1382 C CA . THR A 1 187 ? 10.719 -13.367 3.525 1 98 187 THR A CA 1
ATOM 1383 C C . THR A 1 187 ? 11.406 -12.984 2.219 1 98 187 THR A C 1
ATOM 1385 O O . THR A 1 187 ? 12.5 -13.469 1.923 1 98 187 THR A O 1
ATOM 1388 N N . LEU A 1 188 ? 10.797 -12.133 1.436 1 98.75 188 LEU A N 1
ATOM 1389 C CA . LEU A 1 188 ? 11.281 -11.859 0.088 1 98.75 188 LEU A CA 1
ATOM 1390 C C . LEU A 1 188 ? 12.703 -11.312 0.124 1 98.75 188 LEU A C 1
ATOM 1392 O O . LEU A 1 188 ? 13.539 -11.688 -0.704 1 98.75 188 LEU A O 1
ATOM 1396 N N . HIS A 1 189 ? 12.984 -10.406 1.072 1 98.5 189 HIS A N 1
ATOM 1397 C CA . HIS A 1 189 ? 14.328 -9.836 1.131 1 98.5 189 HIS A CA 1
ATOM 1398 C C . HIS A 1 189 ? 15.375 -10.922 1.377 1 98.5 189 HIS A C 1
ATOM 1400 O O . HIS A 1 189 ? 16.469 -10.875 0.806 1 98.5 189 HIS A O 1
ATOM 1406 N N . THR A 1 190 ? 15.039 -11.945 2.129 1 98.12 190 THR A N 1
ATOM 1407 C CA . THR A 1 190 ? 15.945 -13.062 2.398 1 98.12 190 THR A CA 1
ATOM 1408 C C . THR A 1 190 ? 16.094 -13.953 1.168 1 98.12 190 THR A C 1
ATOM 1410 O O . THR A 1 190 ? 17.203 -14.359 0.819 1 98.12 190 THR A O 1
ATOM 1413 N N . ILE A 1 191 ? 14.992 -14.211 0.51 1 98.38 191 ILE A N 1
ATOM 1414 C CA . ILE A 1 191 ? 15 -15.055 -0.676 1 98.38 191 ILE A CA 1
ATOM 1415 C C . ILE A 1 191 ? 15.852 -14.414 -1.769 1 98.38 191 ILE A C 1
ATOM 1417 O O . ILE A 1 191 ? 16.656 -15.086 -2.422 1 98.38 191 ILE A O 1
ATOM 1421 N N . PHE A 1 192 ? 15.672 -13.102 -1.991 1 98.5 192 PHE A N 1
ATOM 1422 C CA . PHE A 1 192 ? 16.469 -12.383 -2.982 1 98.5 192 PHE A CA 1
ATOM 1423 C C . PHE A 1 192 ? 17.953 -12.438 -2.637 1 98.5 192 PHE A C 1
ATOM 1425 O O . PHE A 1 192 ? 18.781 -12.703 -3.504 1 98.5 192 PHE A O 1
ATOM 1432 N N . ALA A 1 193 ? 18.25 -12.211 -1.358 1 97.69 193 ALA A N 1
ATOM 1433 C CA . ALA A 1 193 ? 19.641 -12.25 -0.912 1 97.69 193 ALA A CA 1
ATOM 1434 C C . ALA A 1 193 ? 20.25 -13.641 -1.111 1 97.69 193 ALA A C 1
ATOM 1436 O O . ALA A 1 193 ? 21.344 -13.773 -1.644 1 97.69 193 ALA A O 1
ATOM 1437 N N . ASP A 1 194 ? 19.531 -14.672 -0.715 1 98.19 194 ASP A N 1
ATOM 1438 C CA . ASP A 1 194 ? 19.984 -16.062 -0.805 1 98.19 194 ASP A CA 1
ATOM 1439 C C . ASP A 1 194 ? 20.156 -16.484 -2.26 1 98.19 194 ASP A C 1
ATOM 1441 O O . ASP A 1 194 ? 20.953 -17.375 -2.561 1 98.19 194 ASP A O 1
ATOM 1445 N N . ALA A 1 195 ? 19.438 -15.836 -3.143 1 98.31 195 ALA A N 1
ATOM 1446 C CA . ALA A 1 195 ? 19.547 -16.125 -4.57 1 98.31 195 ALA A CA 1
ATOM 1447 C C . ALA A 1 195 ? 20.75 -15.414 -5.184 1 98.31 195 ALA A C 1
ATOM 1449 O O . ALA A 1 195 ? 21.031 -15.57 -6.371 1 98.31 195 ALA A O 1
ATOM 1450 N N . GLY A 1 196 ? 21.422 -14.602 -4.387 1 97.44 196 GLY A N 1
ATOM 1451 C CA . GLY A 1 196 ? 22.609 -13.891 -4.859 1 97.44 196 GLY A CA 1
ATOM 1452 C C . GLY A 1 196 ? 22.281 -12.586 -5.562 1 97.44 196 GLY A C 1
ATOM 1453 O O . GLY A 1 196 ? 23.094 -12.07 -6.328 1 97.44 196 GLY A O 1
ATOM 1454 N N . LEU A 1 197 ? 21.078 -12.016 -5.332 1 97.38 197 LEU A N 1
ATOM 1455 C CA . LEU A 1 197 ? 20.641 -10.82 -6.043 1 97.38 197 LEU A CA 1
ATOM 1456 C C . LEU A 1 197 ? 20.859 -9.57 -5.195 1 97.38 197 LEU A C 1
ATOM 1458 O O . LEU A 1 197 ? 20.625 -8.453 -5.66 1 97.38 197 LEU A O 1
ATOM 1462 N N . GLY A 1 198 ? 21.281 -9.766 -3.965 1 94.5 198 GLY A N 1
ATOM 1463 C CA . GLY A 1 198 ? 21.484 -8.641 -3.068 1 94.5 198 GLY A CA 1
ATOM 1464 C C . GLY A 1 198 ? 20.219 -8.18 -2.379 1 94.5 198 GLY A C 1
ATOM 1465 O O . GLY A 1 198 ? 19.219 -8.891 -2.373 1 94.5 198 GLY A O 1
ATOM 1466 N N . ALA A 1 199 ? 20.281 -7.012 -1.752 1 94.44 199 ALA A N 1
ATOM 1467 C CA . ALA A 1 199 ? 19.141 -6.441 -1.023 1 94.44 199 ALA A CA 1
ATOM 1468 C C . ALA A 1 199 ? 18.156 -5.785 -1.979 1 94.44 199 ALA A C 1
ATOM 1470 O O . ALA A 1 199 ? 18.5 -4.832 -2.682 1 94.44 199 ALA A O 1
ATOM 1471 N N . PRO A 1 200 ? 16.969 -6.242 -1.967 1 98.06 200 PRO A N 1
ATOM 1472 C CA . PRO A 1 200 ? 15.984 -5.648 -2.881 1 98.06 200 PRO A CA 1
ATOM 1473 C C . PRO A 1 200 ? 15.367 -4.363 -2.332 1 98.06 200 PRO A C 1
ATOM 1475 O O . PRO A 1 200 ? 15.422 -4.117 -1.125 1 98.06 200 PRO A O 1
ATOM 1478 N N . GLN A 1 201 ? 14.836 -3.555 -3.234 1 97.75 201 GLN A N 1
ATOM 1479 C CA . GLN A 1 201 ? 13.844 -2.564 -2.838 1 97.75 201 GLN A CA 1
ATOM 1480 C C . GLN A 1 201 ? 12.477 -3.215 -2.621 1 97.75 201 GLN A C 1
ATOM 1482 O O . GLN A 1 201 ? 12.195 -4.277 -3.176 1 97.75 201 GLN A O 1
ATOM 1487 N N . LEU A 1 202 ? 11.695 -2.582 -1.751 1 98.69 202 LEU A N 1
ATOM 1488 C CA . LEU A 1 202 ? 10.406 -3.166 -1.391 1 98.69 202 LEU A CA 1
ATOM 1489 C C . LEU A 1 202 ? 9.312 -2.111 -1.413 1 98.69 202 LEU A C 1
ATOM 1491 O O . LEU A 1 202 ? 9.578 -0.924 -1.21 1 98.69 202 LEU A O 1
ATOM 1495 N N . THR A 1 203 ? 8.117 -2.51 -1.696 1 98.62 203 THR A N 1
ATOM 1496 C CA . THR A 1 203 ? 6.902 -1.719 -1.514 1 98.62 203 THR A CA 1
ATOM 1497 C C . THR A 1 203 ? 5.758 -2.59 -1.004 1 98.62 203 THR A C 1
ATOM 1499 O O . THR A 1 203 ? 5.781 -3.812 -1.17 1 98.62 203 THR A O 1
ATOM 1502 N N . LEU A 1 204 ? 4.871 -2.004 -0.315 1 98.81 204 LEU A N 1
ATOM 1503 C CA . LEU A 1 204 ? 3.727 -2.705 0.261 1 98.81 204 LEU A CA 1
ATOM 1504 C C . LEU A 1 204 ? 2.428 -1.963 -0.036 1 98.81 204 LEU A C 1
ATOM 1506 O O . LEU A 1 204 ? 2.361 -0.739 0.103 1 98.81 204 LEU A O 1
ATOM 1510 N N . GLY A 1 205 ? 1.421 -2.672 -0.538 1 98.69 205 GLY A N 1
ATOM 1511 C CA . GLY A 1 205 ? 0.05 -2.207 -0.678 1 98.69 205 GLY A CA 1
ATOM 1512 C C . GLY A 1 205 ? -0.974 -3.219 -0.198 1 98.69 205 GLY A C 1
ATOM 1513 O O . GLY A 1 205 ? -0.675 -4.41 -0.091 1 98.69 205 GLY A O 1
ATOM 1514 N N . ALA A 1 206 ? -2.133 -2.723 0.141 1 98.62 206 ALA A N 1
ATOM 1515 C CA . ALA A 1 206 ? -3.193 -3.627 0.574 1 98.62 206 ALA A CA 1
ATOM 1516 C C . ALA A 1 206 ? -4.566 -3.09 0.179 1 98.62 206 ALA A C 1
ATOM 1518 O O . ALA A 1 206 ? -4.852 -1.905 0.364 1 98.62 206 ALA A O 1
ATOM 1519 N N . PRO A 1 207 ? -5.438 -3.994 -0.371 1 98.5 207 PRO A N 1
ATOM 1520 C CA . PRO A 1 207 ? -6.84 -3.584 -0.486 1 98.5 207 PRO A CA 1
ATOM 1521 C C . PRO A 1 207 ? -7.477 -3.275 0.868 1 98.5 207 PRO A C 1
ATOM 1523 O O . PRO A 1 207 ? -7.203 -3.963 1.854 1 98.5 207 PRO A O 1
ATOM 1526 N N . ILE A 1 208 ? -8.164 -2.229 0.904 1 98.69 208 ILE A N 1
ATOM 1527 C CA . ILE A 1 208 ? -8.812 -1.756 2.119 1 98.69 208 ILE A CA 1
ATOM 1528 C C . ILE A 1 208 ? -10.195 -1.208 1.781 1 98.69 208 ILE A C 1
ATOM 1530 O O . ILE A 1 208 ? -10.383 -0.566 0.744 1 98.69 208 ILE A O 1
ATOM 1534 N N . GLY A 1 209 ? -11.141 -1.542 2.639 1 97.81 209 GLY A N 1
ATOM 1535 C CA . GLY A 1 209 ? -12.5 -1.089 2.377 1 97.81 209 GLY A CA 1
ATOM 1536 C C . GLY A 1 209 ? -13.453 -1.366 3.525 1 97.81 209 GLY A C 1
ATOM 1537 O O . GLY A 1 209 ? -13.023 -1.648 4.645 1 97.81 209 GLY A O 1
ATOM 1538 N N . THR A 1 210 ? -14.719 -1.134 3.285 1 97.31 210 THR A N 1
ATOM 1539 C CA . THR A 1 210 ? -15.797 -1.311 4.254 1 97.31 210 THR A CA 1
ATOM 1540 C C . THR A 1 210 ? -16.781 -2.373 3.777 1 97.31 210 THR A C 1
ATOM 1542 O O . THR A 1 210 ? -16.516 -3.088 2.809 1 97.31 210 THR A O 1
ATOM 1545 N N . ALA A 1 211 ? -17.906 -2.496 4.5 1 95.5 211 ALA A N 1
ATOM 1546 C CA . ALA A 1 211 ? -18.953 -3.438 4.145 1 95.5 211 ALA A CA 1
ATOM 1547 C C . ALA A 1 211 ? -19.516 -3.139 2.754 1 95.5 211 ALA A C 1
ATOM 1549 O O . ALA A 1 211 ? -20.172 -3.99 2.145 1 95.5 211 ALA A O 1
ATOM 1550 N N . ALA A 1 212 ? -19.234 -1.965 2.256 1 93.38 212 ALA A N 1
ATOM 1551 C CA . ALA A 1 212 ? -19.734 -1.563 0.944 1 93.38 212 ALA A CA 1
ATOM 1552 C C . ALA A 1 212 ? -18.891 -2.164 -0.175 1 93.38 212 ALA A C 1
ATOM 1554 O O . ALA A 1 212 ? -19.297 -2.164 -1.339 1 93.38 212 ALA A O 1
ATOM 1555 N N . ASP A 1 213 ? -17.75 -2.625 0.133 1 95.19 213 ASP A N 1
ATOM 1556 C CA . ASP A 1 213 ? -16.859 -3.17 -0.875 1 95.19 213 ASP A CA 1
ATOM 1557 C C . ASP A 1 213 ? -17.109 -4.66 -1.091 1 95.19 213 ASP A C 1
ATOM 1559 O O . ASP A 1 213 ? -16.484 -5.5 -0.431 1 95.19 213 ASP A O 1
ATOM 1563 N N . THR A 1 214 ? -17.828 -4.965 -2.064 1 94.56 214 THR A N 1
ATOM 1564 C CA . THR A 1 214 ? -18.297 -6.324 -2.301 1 94.56 214 THR A CA 1
ATOM 1565 C C . THR A 1 214 ? -17.156 -7.234 -2.715 1 94.56 214 THR A C 1
ATOM 1567 O O . THR A 1 214 ? -17.141 -8.422 -2.387 1 94.56 214 THR A O 1
ATOM 1570 N N . ASP A 1 215 ? -16.203 -6.699 -3.436 1 96.31 215 ASP A N 1
ATOM 1571 C CA . ASP A 1 215 ? -15.086 -7.52 -3.885 1 96.31 215 ASP A CA 1
ATOM 1572 C C . ASP A 1 215 ? -14.242 -7.996 -2.703 1 96.31 215 ASP A C 1
ATOM 1574 O O . ASP A 1 215 ? -13.75 -9.125 -2.701 1 96.31 215 ASP A O 1
ATOM 1578 N N . ILE A 1 216 ? -14.086 -7.168 -1.723 1 96.31 216 ILE A N 1
ATOM 1579 C CA . ILE A 1 216 ? -13.305 -7.516 -0.542 1 96.31 216 ILE A CA 1
ATOM 1580 C C . ILE A 1 216 ? -13.961 -8.68 0.192 1 96.31 216 ILE A C 1
ATOM 1582 O O . ILE A 1 216 ? -13.305 -9.664 0.529 1 96.31 216 ILE A O 1
ATOM 1586 N N . LEU A 1 217 ? -15.258 -8.625 0.366 1 94.81 217 LEU A N 1
ATOM 1587 C CA . LEU A 1 217 ? -15.992 -9.664 1.068 1 94.81 217 LEU A CA 1
ATOM 1588 C C . LEU A 1 217 ? -16.016 -10.953 0.251 1 94.81 217 LEU A C 1
ATOM 1590 O O . LEU A 1 217 ? -15.812 -12.047 0.793 1 94.81 217 LEU A O 1
ATOM 1594 N N . ALA A 1 218 ? -16.25 -10.742 -1.033 1 95.5 218 ALA A N 1
ATOM 1595 C CA . ALA A 1 218 ? -16.297 -11.906 -1.923 1 95.5 218 ALA A CA 1
ATOM 1596 C C . ALA A 1 218 ? -14.945 -12.625 -1.953 1 95.5 218 ALA A C 1
ATOM 1598 O O . ALA A 1 218 ? -14.891 -13.852 -1.99 1 95.5 218 ALA A O 1
ATOM 1599 N N . TYR A 1 219 ? -13.922 -11.922 -1.964 1 96.56 219 TYR A N 1
ATOM 1600 C CA . TYR A 1 219 ? -12.594 -12.531 -1.988 1 96.56 219 TYR A CA 1
ATOM 1601 C C . TYR A 1 219 ? -12.312 -13.266 -0.685 1 96.56 219 TYR A C 1
ATOM 1603 O O . TYR A 1 219 ? -11.75 -14.367 -0.694 1 96.56 219 TYR A O 1
ATOM 1611 N N . GLY A 1 220 ? -12.664 -12.648 0.451 1 94.12 220 GLY A N 1
ATOM 1612 C CA . GLY A 1 220 ? -12.555 -13.367 1.715 1 94.12 220 GLY A CA 1
ATOM 1613 C C . GLY A 1 220 ? -13.273 -14.703 1.711 1 94.12 220 GLY A C 1
ATOM 1614 O O . GLY A 1 220 ? -12.719 -15.711 2.156 1 94.12 220 GLY A O 1
ATOM 1615 N N . ALA A 1 221 ? -14.445 -14.703 1.174 1 94.06 221 ALA A N 1
ATOM 1616 C CA . ALA A 1 221 ? -15.234 -15.93 1.08 1 94.06 221 ALA A CA 1
ATOM 1617 C C . ALA A 1 221 ? -14.555 -16.953 0.176 1 94.06 221 ALA A C 1
ATOM 1619 O O . ALA A 1 221 ? -14.531 -18.141 0.484 1 94.06 221 ALA A O 1
ATOM 1620 N N . ALA A 1 222 ? -14 -16.438 -0.901 1 94.75 222 ALA A N 1
ATOM 1621 C CA . ALA A 1 222 ? -13.352 -17.312 -1.867 1 94.75 222 ALA A CA 1
ATOM 1622 C C . ALA A 1 222 ? -12.117 -17.984 -1.263 1 94.75 222 ALA A C 1
ATOM 1624 O O . ALA A 1 222 ? -11.867 -19.156 -1.498 1 94.75 222 ALA A O 1
ATOM 1625 N N . VAL A 1 223 ? -11.367 -17.266 -0.521 1 94.62 223 VAL A N 1
ATOM 1626 C CA . VAL A 1 223 ? -10.172 -17.828 0.117 1 94.62 223 VAL A CA 1
ATOM 1627 C C . VAL A 1 223 ? -10.586 -18.844 1.18 1 94.62 223 VAL A C 1
ATOM 1629 O O . VAL A 1 223 ? -10.008 -19.922 1.266 1 94.62 223 VAL A O 1
ATOM 1632 N N . TRP A 1 224 ? -11.594 -18.484 1.953 1 94.56 224 TRP A N 1
ATOM 1633 C CA . TRP A 1 224 ? -12.062 -19.438 2.961 1 94.56 224 TRP A CA 1
ATOM 1634 C C . TRP A 1 224 ? -12.578 -20.719 2.309 1 94.56 224 TRP A C 1
ATOM 1636 O O . TRP A 1 224 ? -12.312 -21.812 2.795 1 94.56 224 TRP A O 1
ATOM 1646 N N . ARG A 1 225 ? -13.312 -20.547 1.255 1 93.44 225 ARG A N 1
ATOM 1647 C CA . ARG A 1 225 ? -13.812 -21.703 0.521 1 93.44 225 ARG A CA 1
ATOM 1648 C C . ARG A 1 225 ? -12.672 -22.641 0.134 1 93.44 225 ARG A C 1
ATOM 1650 O O . ARG A 1 225 ? -12.82 -23.859 0.208 1 93.44 225 ARG A O 1
ATOM 1657 N N . LEU A 1 226 ? -11.602 -22.078 -0.247 1 90.69 226 LEU A N 1
ATOM 1658 C CA . LEU A 1 226 ? -10.438 -22.844 -0.679 1 90.69 226 LEU A CA 1
ATOM 1659 C C . LEU A 1 226 ? -9.859 -23.656 0.478 1 90.69 226 LEU A C 1
ATOM 1661 O O . LEU A 1 226 ? -9.461 -24.812 0.296 1 90.69 226 LEU A O 1
ATOM 1665 N N . VAL A 1 227 ? -9.906 -23.109 1.709 1 93.44 227 VAL A N 1
ATOM 1666 C CA . VAL A 1 227 ? -9.117 -23.75 2.764 1 93.44 227 VAL A CA 1
ATOM 1667 C C . VAL A 1 227 ? -10.039 -24.438 3.76 1 93.44 227 VAL A C 1
ATOM 1669 O O . VAL A 1 227 ? -9.586 -25.188 4.617 1 93.44 227 VAL A O 1
ATOM 1672 N N . SER A 1 228 ? -11.359 -24.219 3.684 1 93.5 228 SER A N 1
ATOM 1673 C CA . SER A 1 228 ? -12.305 -24.734 4.668 1 93.5 228 SER A CA 1
ATOM 1674 C C . SER A 1 228 ? -12.242 -26.266 4.754 1 93.5 228 SER A C 1
ATOM 1676 O O . SER A 1 228 ? -12.383 -26.844 5.832 1 93.5 228 SER A O 1
ATOM 1678 N N . PRO A 1 229 ? -12.016 -27.016 3.602 1 93.69 229 PRO A N 1
ATOM 1679 C CA . PRO A 1 229 ? -11.867 -28.469 3.734 1 93.69 229 PRO A CA 1
ATOM 1680 C C . PRO A 1 229 ? -10.672 -28.859 4.594 1 93.69 229 PRO A C 1
ATOM 1682 O O . PRO A 1 229 ? -10.727 -29.844 5.328 1 93.69 229 PRO A O 1
ATOM 1685 N N . ILE A 1 230 ? -9.625 -28.094 4.504 1 94.56 230 ILE A N 1
ATOM 1686 C CA . ILE A 1 230 ? -8.438 -28.344 5.312 1 94.56 230 ILE A CA 1
ATOM 1687 C C . ILE A 1 230 ? -8.75 -28.062 6.785 1 94.56 230 ILE A C 1
ATOM 1689 O O . ILE A 1 230 ? -8.344 -28.828 7.664 1 94.56 230 ILE A O 1
ATOM 1693 N N . ALA A 1 231 ? -9.469 -27.016 7.02 1 93.94 231 ALA A N 1
ATOM 1694 C CA . ALA A 1 231 ? -9.883 -26.672 8.383 1 93.94 231 ALA A CA 1
ATOM 1695 C C . ALA A 1 231 ? -10.75 -27.766 8.984 1 93.94 231 ALA A C 1
ATOM 1697 O O . ALA A 1 231 ? -10.594 -28.125 10.156 1 93.94 231 ALA A O 1
ATOM 1698 N N . GLN A 1 232 ? -11.609 -28.328 8.219 1 93.56 232 GLN A N 1
ATOM 1699 C CA . GLN A 1 232 ? -12.492 -29.391 8.664 1 93.56 232 GLN A CA 1
ATOM 1700 C C . GLN A 1 232 ? -11.695 -30.656 9.008 1 93.56 232 GLN A C 1
ATOM 1702 O O . GLN A 1 232 ? -11.906 -31.25 10.07 1 93.56 232 GLN A O 1
ATOM 1707 N N . GLN A 1 233 ? -10.805 -30.984 8.148 1 94.75 233 GLN A N 1
ATOM 1708 C CA . GLN A 1 233 ? -9.984 -32.156 8.352 1 94.75 233 GLN A CA 1
ATOM 1709 C C . GLN A 1 233 ? -9.062 -32 9.555 1 94.75 233 GLN A C 1
ATOM 1711 O O . GLN A 1 233 ? -8.789 -32.969 10.281 1 94.75 233 GLN A O 1
ATOM 1716 N N . GLY A 1 234 ? -8.625 -30.781 9.789 1 93.69 234 GLY A N 1
ATOM 1717 C CA . GLY A 1 234 ? -7.676 -30.5 10.852 1 93.69 234 GLY A CA 1
ATOM 1718 C C . GLY A 1 234 ? -8.344 -30.188 12.18 1 93.69 234 GLY A C 1
ATOM 1719 O O . GLY A 1 234 ? -7.66 -29.922 13.172 1 93.69 234 GLY A O 1
ATOM 1720 N N . GLY A 1 235 ? -9.648 -30.078 12.203 1 92.75 235 GLY A N 1
ATOM 1721 C CA . GLY A 1 235 ? -10.375 -29.891 13.445 1 92.75 235 GLY A CA 1
ATOM 1722 C C . GLY A 1 235 ? -10.469 -28.438 13.883 1 92.75 235 GLY A C 1
ATOM 1723 O O . GLY A 1 235 ? -10.578 -28.156 15.07 1 92.75 235 GLY A O 1
ATOM 1724 N N . PHE A 1 236 ? -10.281 -27.516 13.023 1 92.88 236 PHE A N 1
ATOM 1725 C CA . PHE A 1 236 ? -10.383 -26.109 13.391 1 92.88 236 PHE A CA 1
ATOM 1726 C C . PHE A 1 236 ? -11.367 -25.375 12.477 1 92.88 236 PHE A C 1
ATOM 1728 O O . PHE A 1 236 ? -11.172 -24.203 12.148 1 92.88 236 PHE A O 1
ATOM 1735 N N . ALA A 1 237 ? -12.336 -26.188 12.016 1 92.88 237 ALA A N 1
ATOM 1736 C CA . ALA A 1 237 ? -13.43 -25.578 11.266 1 92.88 237 ALA A CA 1
ATOM 1737 C C . ALA A 1 237 ? -14.156 -24.516 12.094 1 92.88 237 ALA A C 1
ATOM 1739 O O . ALA A 1 237 ? -14.055 -24.516 13.32 1 92.88 237 ALA A O 1
ATOM 1740 N N . ILE A 1 238 ? -14.789 -23.625 11.477 1 92.56 238 ILE A N 1
ATOM 1741 C CA . ILE A 1 238 ? -15.547 -22.562 12.109 1 92.56 238 ILE A CA 1
ATOM 1742 C C . ILE A 1 238 ? -17.031 -22.719 11.797 1 92.56 238 ILE A C 1
ATOM 1744 O O . ILE A 1 238 ? -17.469 -22.5 10.664 1 92.56 238 ILE A O 1
ATOM 1748 N N . ASP A 1 239 ? -17.844 -22.922 12.75 1 90.81 239 ASP A N 1
ATOM 1749 C CA . ASP A 1 239 ? -19.25 -23.266 12.586 1 90.81 239 ASP A CA 1
ATOM 1750 C C . ASP A 1 239 ? -20.016 -22.125 11.93 1 90.81 239 ASP A C 1
ATOM 1752 O O . ASP A 1 239 ? -20.906 -22.359 11.102 1 90.81 239 ASP A O 1
ATOM 1756 N N . GLU A 1 240 ? -19.703 -20.969 12.344 1 89.81 240 GLU A N 1
ATOM 1757 C CA . GLU A 1 240 ? -20.453 -19.797 11.898 1 89.81 240 GLU A CA 1
ATOM 1758 C C . GLU A 1 240 ? -20.375 -19.625 10.383 1 89.81 240 GLU A C 1
ATOM 1760 O O . GLU A 1 240 ? -21.188 -18.922 9.789 1 89.81 240 GLU A O 1
ATOM 1765 N N . VAL A 1 241 ? -19.297 -20.281 9.828 1 89.25 241 VAL A N 1
ATOM 1766 C CA . VAL A 1 241 ? -19.125 -20.141 8.383 1 89.25 241 VAL A CA 1
ATOM 1767 C C . VAL A 1 241 ? -18.969 -21.531 7.746 1 89.25 241 VAL A C 1
ATOM 1769 O O . VAL A 1 241 ? -18.281 -21.672 6.734 1 89.25 241 VAL A O 1
ATOM 1772 N N . ALA A 1 242 ? -19.562 -22.5 8.297 1 88.94 242 ALA A N 1
ATOM 1773 C CA . ALA A 1 242 ? -19.547 -23.844 7.734 1 88.94 242 ALA A CA 1
ATOM 1774 C C . ALA A 1 242 ? -20.25 -23.875 6.379 1 88.94 242 ALA A C 1
ATOM 1776 O O . ALA A 1 242 ? -19.844 -24.609 5.48 1 88.94 242 ALA A O 1
ATOM 1777 N N . ASP A 1 243 ? -21.281 -23.094 6.324 1 90.81 243 ASP A N 1
ATOM 1778 C CA . ASP A 1 243 ? -21.938 -22.875 5.039 1 90.81 243 ASP A CA 1
ATOM 1779 C C . ASP A 1 243 ? -21.328 -21.688 4.309 1 90.81 243 ASP A C 1
ATOM 1781 O O . ASP A 1 243 ? -21.578 -20.531 4.668 1 90.81 243 ASP A O 1
ATOM 1785 N N . ILE A 1 244 ? -20.625 -21.984 3.283 1 89.31 244 ILE A N 1
ATOM 1786 C CA . ILE A 1 244 ? -19.859 -20.984 2.555 1 89.31 244 ILE A CA 1
ATOM 1787 C C . ILE A 1 244 ? -20.812 -19.922 1.989 1 89.31 244 ILE A C 1
ATOM 1789 O O . ILE A 1 244 ? -20.453 -18.75 1.868 1 89.31 244 ILE A O 1
ATOM 1793 N N . ASP A 1 245 ? -22 -20.281 1.685 1 89.88 245 ASP A N 1
ATOM 1794 C CA . ASP A 1 245 ? -22.953 -19.344 1.106 1 89.88 245 ASP A CA 1
ATOM 1795 C C . ASP A 1 245 ? -23.359 -18.266 2.119 1 89.88 245 ASP A C 1
ATOM 1797 O O . ASP A 1 245 ? -23.875 -17.219 1.745 1 89.88 245 ASP A O 1
ATOM 1801 N N . ASN A 1 246 ? -23.141 -18.578 3.361 1 90.94 246 ASN A N 1
ATOM 1802 C CA . ASN A 1 246 ? -23.5 -17.641 4.414 1 90.94 246 ASN A CA 1
ATOM 1803 C C . ASN A 1 246 ? -22.297 -16.781 4.828 1 90.94 246 ASN A C 1
ATOM 1805 O O . ASN A 1 246 ? -22.438 -15.875 5.648 1 90.94 246 ASN A O 1
ATOM 1809 N N . PHE A 1 247 ? -21.203 -17 4.27 1 92.81 247 PHE A N 1
ATOM 1810 C CA . PHE A 1 247 ? -19.984 -16.281 4.641 1 92.81 247 PHE A CA 1
ATOM 1811 C C . PHE A 1 247 ? -20.156 -14.781 4.398 1 92.81 247 PHE A C 1
ATOM 1813 O O . PHE A 1 247 ? -20.062 -13.984 5.332 1 92.81 247 PHE A O 1
ATOM 1820 N N . VAL A 1 248 ? -20.516 -14.406 3.189 1 94.06 248 VAL A N 1
ATOM 1821 C CA . VAL A 1 248 ? -20.547 -13 2.805 1 94.06 248 VAL A CA 1
ATOM 1822 C C . VAL A 1 248 ? -21.656 -12.281 3.562 1 94.06 248 VAL A C 1
ATOM 1824 O O . VAL A 1 248 ? -21.438 -11.234 4.168 1 94.06 248 VAL A O 1
ATOM 1827 N N . PRO A 1 249 ? -22.875 -12.836 3.652 1 94.81 249 PRO A N 1
ATOM 1828 C CA . PRO A 1 249 ? -23.922 -12.148 4.418 1 94.81 249 PRO A CA 1
ATOM 1829 C C . PRO A 1 249 ? -23.531 -11.953 5.887 1 94.81 249 PRO A C 1
ATOM 1831 O O . PRO A 1 249 ? -23.781 -10.883 6.449 1 94.81 249 PRO A O 1
ATOM 1834 N N . ARG A 1 250 ? -22.969 -12.906 6.484 1 93.94 250 ARG A N 1
ATOM 1835 C CA . ARG A 1 250 ? -22.609 -12.82 7.895 1 93.94 250 ARG A CA 1
ATOM 1836 C C . ARG A 1 250 ? -21.484 -11.805 8.117 1 93.94 250 ARG A C 1
ATOM 1838 O O . ARG A 1 250 ? -21.562 -10.992 9.039 1 93.94 250 ARG A O 1
ATOM 1845 N N . PHE A 1 251 ? -20.531 -11.859 7.285 1 93.75 251 PHE A N 1
ATOM 1846 C CA . PHE A 1 251 ? -19.406 -10.922 7.391 1 93.75 251 PHE A CA 1
ATOM 1847 C C . PHE A 1 251 ? -19.875 -9.492 7.145 1 93.75 251 PHE A C 1
ATOM 1849 O O . PHE A 1 251 ? -19.453 -8.57 7.84 1 93.75 251 PHE A O 1
ATOM 1856 N N . ARG A 1 252 ? -20.688 -9.352 6.145 1 95.75 252 ARG A N 1
ATOM 1857 C CA . ARG A 1 252 ? -21.219 -8.031 5.824 1 95.75 252 ARG A CA 1
ATOM 1858 C C . ARG A 1 252 ? -22.016 -7.461 6.988 1 95.75 252 ARG A C 1
ATOM 1860 O O . ARG A 1 252 ? -21.875 -6.285 7.332 1 95.75 252 ARG A O 1
ATOM 1867 N N . GLU A 1 253 ? -22.828 -8.266 7.555 1 96.12 253 GLU A N 1
ATOM 1868 C CA . GLU A 1 253 ? -23.609 -7.848 8.703 1 96.12 253 GLU A CA 1
ATOM 1869 C C . GLU A 1 253 ? -22.719 -7.383 9.852 1 96.12 253 GLU A C 1
ATOM 1871 O O . GLU A 1 253 ? -22.953 -6.324 10.445 1 96.12 253 GLU A O 1
ATOM 1876 N N . GLU A 1 254 ? -21.734 -8.195 10.141 1 95.94 254 GLU A N 1
ATOM 1877 C CA . GLU A 1 254 ? -20.797 -7.84 11.203 1 95.94 254 GLU A CA 1
ATOM 1878 C C . GLU A 1 254 ? -20.062 -6.535 10.891 1 95.94 254 GLU A C 1
ATOM 1880 O O . GLU A 1 254 ? -19.922 -5.676 11.758 1 95.94 254 GLU A O 1
ATOM 1885 N N . ALA A 1 255 ? -19.609 -6.379 9.648 1 96.88 255 ALA A N 1
ATOM 1886 C CA . ALA A 1 255 ? -18.875 -5.191 9.227 1 96.88 255 ALA A CA 1
ATOM 1887 C C . ALA A 1 255 ? -19.75 -3.945 9.312 1 96.88 255 ALA A C 1
ATOM 1889 O O . ALA A 1 255 ? -19.297 -2.881 9.727 1 96.88 255 ALA A O 1
ATOM 1890 N N . LEU A 1 256 ? -21 -4.078 8.938 1 96.5 256 LEU A N 1
ATOM 1891 C CA . LEU A 1 256 ? -21.938 -2.961 9 1 96.5 256 LEU A CA 1
ATOM 1892 C C . LEU A 1 256 ? -22.203 -2.557 10.445 1 96.5 256 LEU A C 1
ATOM 1894 O O . LEU A 1 256 ? -22.188 -1.368 10.773 1 96.5 256 LEU A O 1
ATOM 1898 N N . ALA A 1 257 ? -22.438 -3.551 11.273 1 97.12 257 ALA A N 1
ATOM 1899 C CA . ALA A 1 257 ? -22.766 -3.293 12.672 1 97.12 257 ALA A CA 1
ATOM 1900 C C . ALA A 1 257 ? -21.625 -2.566 13.375 1 97.12 257 ALA A C 1
ATOM 1902 O O . ALA A 1 257 ? -21.859 -1.708 14.227 1 97.12 257 ALA A O 1
ATOM 1903 N N . ALA A 1 258 ? -20.438 -2.869 12.977 1 97.06 258 ALA A N 1
ATOM 1904 C CA . ALA A 1 258 ? -19.266 -2.297 13.641 1 97.06 258 ALA A CA 1
ATOM 1905 C C . ALA A 1 258 ? -18.766 -1.067 12.891 1 97.06 258 ALA A C 1
ATOM 1907 O O . ALA A 1 258 ? -17.828 -0.406 13.336 1 97.06 258 ALA A O 1
ATOM 1908 N N . ASN A 1 259 ? -19.359 -0.738 11.688 1 97.44 259 ASN A N 1
ATOM 1909 C CA . ASN A 1 259 ? -18.781 0.256 10.781 1 97.44 259 ASN A CA 1
ATOM 1910 C C . ASN A 1 259 ? -17.297 0.028 10.57 1 97.44 259 ASN A C 1
ATOM 1912 O O . ASN A 1 259 ? -16.5 0.954 10.711 1 97.44 259 ASN A O 1
ATOM 1916 N N . ALA A 1 260 ? -16.984 -1.23 10.227 1 97.69 260 ALA A N 1
ATOM 1917 C CA . ALA A 1 260 ? -15.594 -1.687 10.25 1 97.69 260 ALA A CA 1
ATOM 1918 C C . ALA A 1 260 ? -14.859 -1.282 8.977 1 97.69 260 ALA A C 1
ATOM 1920 O O . ALA A 1 260 ? -15.461 -1.195 7.906 1 97.69 260 ALA A O 1
ATOM 1921 N N . LEU A 1 261 ? -13.625 -0.969 9.18 1 98.19 261 LEU A N 1
ATOM 1922 C CA . LEU A 1 261 ? -12.656 -0.893 8.094 1 98.19 261 LEU A CA 1
ATOM 1923 C C . LEU A 1 261 ? -11.867 -2.195 7.973 1 98.19 261 LEU A C 1
ATOM 1925 O O . LEU A 1 261 ? -11.312 -2.686 8.961 1 98.19 261 LEU A O 1
ATOM 1929 N N . ILE A 1 262 ? -11.883 -2.768 6.77 1 97.88 262 ILE A N 1
ATOM 1930 C CA . ILE A 1 262 ? -11.266 -4.07 6.543 1 97.88 262 ILE A CA 1
ATOM 1931 C C . ILE A 1 262 ? -10.016 -3.902 5.676 1 97.88 262 ILE A C 1
ATOM 1933 O O . ILE A 1 262 ? -10.086 -3.33 4.586 1 97.88 262 ILE A O 1
ATOM 1937 N N . THR A 1 263 ? -8.883 -4.348 6.16 1 98.19 263 THR A N 1
ATOM 1938 C CA . THR A 1 263 ? -7.648 -4.41 5.387 1 98.19 263 THR A CA 1
ATOM 1939 C C . THR A 1 263 ? -7.336 -5.848 4.984 1 98.19 263 THR A C 1
ATOM 1941 O O . THR A 1 263 ? -7.164 -6.715 5.844 1 98.19 263 THR A O 1
ATOM 1944 N N . MET A 1 264 ? -7.277 -6.078 3.707 1 98.12 264 MET A N 1
ATOM 1945 C CA . MET A 1 264 ? -6.945 -7.395 3.168 1 98.12 264 MET A CA 1
ATOM 1946 C C . MET A 1 264 ? -5.449 -7.668 3.281 1 98.12 264 MET A C 1
ATOM 1948 O O . MET A 1 264 ? -4.676 -6.773 3.633 1 98.12 264 MET A O 1
ATOM 1952 N N . PRO A 1 265 ? -5.023 -8.984 3.053 1 98.06 265 PRO A N 1
ATOM 1953 C CA . PRO A 1 265 ? -3.59 -9.266 3.137 1 98.06 265 PRO A CA 1
ATOM 1954 C C . PRO A 1 265 ? -2.752 -8.336 2.264 1 98.06 265 PRO A C 1
ATOM 1956 O O . PRO A 1 265 ? -2.992 -8.234 1.058 1 98.06 265 PRO A O 1
ATOM 1959 N N . PRO A 1 266 ? -1.773 -7.66 2.869 1 98.62 266 PRO A N 1
ATOM 1960 C CA . PRO A 1 266 ? -0.888 -6.816 2.062 1 98.62 266 PRO A CA 1
ATOM 1961 C C . PRO A 1 266 ? -0.064 -7.617 1.057 1 98.62 266 PRO A C 1
ATOM 1963 O O . PRO A 1 266 ? 0.341 -8.75 1.345 1 98.62 266 PRO A O 1
ATOM 1966 N N . ILE A 1 267 ? 0.113 -7 -0.07 1 98.75 267 ILE A N 1
ATOM 1967 C CA . ILE A 1 267 ? 1.05 -7.527 -1.056 1 98.75 267 ILE A CA 1
ATOM 1968 C C . ILE A 1 267 ? 2.387 -6.797 -0.939 1 98.75 267 ILE A C 1
ATOM 1970 O O . ILE A 1 267 ? 2.426 -5.566 -0.886 1 98.75 267 ILE A O 1
ATOM 1974 N N . ILE A 1 268 ? 3.418 -7.539 -0.765 1 98.88 268 ILE A N 1
ATOM 1975 C CA . ILE A 1 268 ? 4.785 -7.035 -0.704 1 98.88 268 ILE A CA 1
ATOM 1976 C C . ILE A 1 268 ? 5.52 -7.375 -1.998 1 98.88 268 ILE A C 1
ATOM 1978 O O . ILE A 1 268 ? 5.539 -8.531 -2.42 1 98.88 268 ILE A O 1
ATOM 1982 N N . THR A 1 269 ? 6.047 -6.387 -2.658 1 98.94 269 THR A N 1
ATOM 1983 C CA . THR A 1 269 ? 6.832 -6.594 -3.869 1 98.94 269 THR A CA 1
ATOM 1984 C C . THR A 1 269 ? 8.305 -6.285 -3.621 1 98.94 269 THR A C 1
ATOM 1986 O O . THR A 1 269 ? 8.633 -5.254 -3.029 1 98.94 269 THR A O 1
ATOM 1989 N N . ALA A 1 270 ? 9.125 -7.164 -3.982 1 98.88 270 ALA A N 1
ATOM 1990 C CA . ALA A 1 270 ? 10.57 -6.98 -3.969 1 98.88 270 ALA A CA 1
ATOM 1991 C C . ALA A 1 270 ? 11.125 -6.902 -5.391 1 98.88 270 ALA A C 1
ATOM 1993 O O . ALA A 1 270 ? 10.688 -7.641 -6.277 1 98.88 270 ALA A O 1
ATOM 1994 N N . TRP A 1 271 ? 12.109 -5.996 -5.602 1 98.81 271 TRP A N 1
ATOM 1995 C CA . TRP A 1 271 ? 12.727 -5.973 -6.922 1 98.81 271 TRP A CA 1
ATOM 1996 C C . TRP A 1 271 ? 14.188 -5.535 -6.836 1 98.81 271 TRP A C 1
ATOM 1998 O O . TRP A 1 271 ? 14.594 -4.914 -5.852 1 98.81 271 TRP A O 1
ATOM 2008 N N . VAL A 1 272 ? 14.938 -5.918 -7.77 1 98.31 272 VAL A N 1
ATOM 2009 C CA . VAL A 1 272 ? 16.312 -5.48 -7.996 1 98.31 272 VAL A CA 1
ATOM 2010 C C . VAL A 1 272 ? 16.531 -5.203 -9.484 1 98.31 272 VAL A C 1
ATOM 2012 O O . VAL A 1 272 ? 15.734 -5.641 -10.32 1 98.31 272 VAL A O 1
ATOM 2015 N N . ARG A 1 273 ? 17.5 -4.383 -9.719 1 96.25 273 ARG A N 1
ATOM 2016 C CA . ARG A 1 273 ? 18.078 -4.262 -11.055 1 96.25 273 ARG A CA 1
ATOM 2017 C C . ARG A 1 273 ? 19.406 -5.016 -11.148 1 96.25 273 ARG A C 1
ATOM 2019 O O . ARG A 1 273 ? 20.266 -4.867 -10.289 1 96.25 273 ARG A O 1
ATOM 2026 N N . LYS A 1 274 ? 19.516 -5.891 -12.07 1 91 274 LYS A N 1
ATOM 2027 C CA . LYS A 1 274 ? 20.672 -6.773 -12.203 1 91 274 LYS A CA 1
ATOM 2028 C C . LYS A 1 274 ? 21.922 -5.992 -12.602 1 91 274 LYS A C 1
ATOM 2030 O O . LYS A 1 274 ? 21.906 -5.273 -13.609 1 91 274 LYS A O 1
ATOM 2035 N N . MET B 1 1 ? 21.484 44.875 30.203 1 29.97 1 MET B N 1
ATOM 2036 C CA . MET B 1 1 ? 21.781 44.625 28.797 1 29.97 1 MET B CA 1
ATOM 2037 C C . MET B 1 1 ? 21.391 43.219 28.406 1 29.97 1 MET B C 1
ATOM 2039 O O . MET B 1 1 ? 22.156 42.281 28.609 1 29.97 1 MET B O 1
ATOM 2043 N N . THR B 1 2 ? 20.062 42.656 28.594 1 33.75 2 THR B N 1
ATOM 2044 C CA . THR B 1 2 ? 19.297 41.438 28.75 1 33.75 2 THR B CA 1
ATOM 2045 C C . THR B 1 2 ? 19.234 40.656 27.438 1 33.75 2 THR B C 1
ATOM 2047 O O . THR B 1 2 ? 18.719 41.156 26.438 1 33.75 2 THR B O 1
ATOM 2050 N N . THR B 1 3 ? 20.297 39.719 27.109 1 32.16 3 THR B N 1
ATOM 2051 C CA . THR B 1 3 ? 20.656 38.875 25.984 1 32.16 3 THR B CA 1
ATOM 2052 C C . THR B 1 3 ? 19.484 38 25.578 1 32.16 3 THR B C 1
ATOM 2054 O O . THR B 1 3 ? 19.266 36.938 26.188 1 32.16 3 THR B O 1
ATOM 2057 N N . THR B 1 4 ? 18.266 38.469 25.172 1 33.97 4 THR B N 1
ATOM 2058 C CA . THR B 1 4 ? 16.984 37.969 24.688 1 33.97 4 THR B CA 1
ATOM 2059 C C . THR B 1 4 ? 17.172 37.125 23.438 1 33.97 4 THR B C 1
ATOM 2061 O O . THR B 1 4 ? 16.188 36.75 22.781 1 33.97 4 THR B O 1
ATOM 2064 N N . SER B 1 5 ? 18.344 37.125 22.719 1 35.41 5 SER B N 1
ATOM 2065 C CA . SER B 1 5 ? 18.547 36.562 21.375 1 35.41 5 SER B CA 1
ATOM 2066 C C . SER B 1 5 ? 18.422 35.062 21.375 1 35.41 5 SER B C 1
ATOM 2068 O O . SER B 1 5 ? 18.594 34.406 20.328 1 35.41 5 SER B O 1
ATOM 2070 N N . SER B 1 6 ? 18.516 34.375 22.484 1 36.94 6 SER B N 1
ATOM 2071 C CA . SER B 1 6 ? 18.656 32.906 22.516 1 36.94 6 SER B CA 1
ATOM 2072 C C . SER B 1 6 ? 17.391 32.25 22 1 36.94 6 SER B C 1
ATOM 2074 O O . SER B 1 6 ? 17.359 31.031 21.781 1 36.94 6 SER B O 1
ATOM 2076 N N . GLY B 1 7 ? 16.219 32.781 21.938 1 36.03 7 GLY B N 1
ATOM 2077 C CA . GLY B 1 7 ? 14.953 32.188 21.562 1 36.03 7 GLY B CA 1
ATOM 2078 C C . GLY B 1 7 ? 14.852 31.875 20.094 1 36.03 7 GLY B C 1
ATOM 2079 O O . GLY B 1 7 ? 13.961 31.141 19.672 1 36.03 7 GLY B O 1
ATOM 2080 N N . SER B 1 8 ? 15.352 32.656 19.156 1 37.09 8 SER B N 1
ATOM 2081 C CA . SER B 1 8 ? 15.219 32.562 17.703 1 37.09 8 SER B CA 1
ATOM 2082 C C . SER B 1 8 ? 15.938 31.312 17.172 1 37.09 8 SER B C 1
ATOM 2084 O O . SER B 1 8 ? 15.516 30.719 16.172 1 37.09 8 SER B O 1
ATOM 2086 N N . SER B 1 9 ? 17.109 30.953 17.609 1 39.59 9 SER B N 1
ATOM 2087 C CA . SER B 1 9 ? 17.906 29.828 17.125 1 39.59 9 SER B CA 1
ATOM 2088 C C . SER B 1 9 ? 17.219 28.5 17.406 1 39.59 9 SER B C 1
ATOM 2090 O O . SER B 1 9 ? 17.359 27.547 16.625 1 39.59 9 SER B O 1
ATOM 2092 N N . TYR B 1 10 ? 16.609 28.328 18.531 1 38.06 10 TYR B N 1
ATOM 2093 C CA . TYR B 1 10 ? 15.914 27.109 18.938 1 38.06 10 TYR B CA 1
ATOM 2094 C C . TYR B 1 10 ? 14.703 26.859 18.047 1 38.06 10 TYR B C 1
ATOM 2096 O O . TYR B 1 10 ? 14.438 25.719 17.656 1 38.06 10 TYR B O 1
ATOM 2104 N N . VAL B 1 11 ? 13.969 27.859 17.703 1 40.91 11 VAL B N 1
ATOM 2105 C CA . VAL B 1 11 ? 12.805 27.781 16.828 1 40.91 11 VAL B CA 1
ATOM 2106 C C . VAL B 1 11 ? 13.258 27.438 15.406 1 40.91 11 VAL B C 1
ATOM 2108 O O . VAL B 1 11 ? 12.609 26.656 14.711 1 40.91 11 VAL B O 1
ATOM 2111 N N . LEU B 1 12 ? 14.398 28.125 14.969 1 42.62 12 LEU B N 1
ATOM 2112 C CA . LEU B 1 12 ? 15 27.875 13.664 1 42.62 12 LEU B CA 1
ATOM 2113 C C . LEU B 1 12 ? 15.555 26.453 13.586 1 42.62 12 LEU B C 1
ATOM 2115 O O . LEU B 1 12 ? 15.43 25.797 12.547 1 42.62 12 LEU B O 1
ATOM 2119 N N . GLY B 1 13 ? 16.172 25.938 14.656 1 44.75 13 GLY B N 1
ATOM 2120 C CA . GLY B 1 13 ? 16.656 24.578 14.812 1 44.75 13 GLY B CA 1
ATOM 2121 C C . GLY B 1 13 ? 15.555 23.531 14.773 1 44.75 13 GLY B C 1
ATOM 2122 O O . GLY B 1 13 ? 15.703 22.5 14.117 1 44.75 13 GLY B O 1
ATOM 2123 N N . HIS B 1 14 ? 14.539 23.938 15.547 1 53.09 14 HIS B N 1
ATOM 2124 C CA . HIS B 1 14 ? 13.352 23.078 15.562 1 53.09 14 HIS B CA 1
ATOM 2125 C C . HIS B 1 14 ? 12.656 23.078 14.211 1 53.09 14 HIS B C 1
ATOM 2127 O O . HIS B 1 14 ? 12.188 22.031 13.75 1 53.09 14 HIS B O 1
ATOM 2133 N N . ALA B 1 15 ? 12.75 24.312 13.617 1 63.12 15 ALA B N 1
ATOM 2134 C CA . ALA B 1 15 ? 12.141 24.438 12.297 1 63.12 15 ALA B CA 1
ATOM 2135 C C . ALA B 1 15 ? 12.898 23.625 11.258 1 63.12 15 ALA B C 1
ATOM 2137 O O . ALA B 1 15 ? 12.289 22.953 10.414 1 63.12 15 ALA B O 1
ATOM 2138 N N . ASP B 1 16 ? 14.203 23.531 11.562 1 81.06 16 ASP B N 1
ATOM 2139 C CA . ASP B 1 16 ? 15.016 22.781 10.609 1 81.06 16 ASP B CA 1
ATOM 2140 C C . ASP B 1 16 ? 14.789 21.281 10.766 1 81.06 16 ASP B C 1
ATOM 2142 O O . ASP B 1 16 ? 14.641 20.562 9.766 1 81.06 16 ASP B O 1
ATOM 2146 N N . VAL B 1 17 ? 14.656 21.016 12.078 1 85.31 17 VAL B N 1
ATOM 2147 C CA . VAL B 1 17 ? 14.453 19.594 12.352 1 85.31 17 VAL B CA 1
ATOM 2148 C C . VAL B 1 17 ? 13.086 19.141 11.836 1 85.31 17 VAL B C 1
ATOM 2150 O O . VAL B 1 17 ? 12.953 18.062 11.258 1 85.31 17 VAL B O 1
ATOM 2153 N N . GLU B 1 18 ? 12.18 20.047 11.984 1 90.25 18 GLU B N 1
ATOM 2154 C CA . GLU B 1 18 ? 10.836 19.734 11.5 1 90.25 18 GLU B CA 1
ATOM 2155 C C . GLU B 1 18 ? 10.797 19.688 9.977 1 90.25 18 GLU B C 1
ATOM 2157 O O . GLU B 1 18 ? 10.172 18.797 9.398 1 90.25 18 GLU B O 1
ATOM 2162 N N . VAL B 1 19 ? 11.438 20.562 9.359 1 93.38 19 VAL B N 1
ATOM 2163 C CA . VAL B 1 19 ? 11.5 20.578 7.902 1 93.38 19 VAL B CA 1
ATOM 2164 C C . VAL B 1 19 ? 12.156 19.297 7.395 1 93.38 19 VAL B C 1
ATOM 2166 O O . VAL B 1 19 ? 11.656 18.672 6.457 1 93.38 19 VAL B O 1
ATOM 2169 N N . GLN B 1 20 ? 13.234 18.891 8.047 1 93.06 20 GLN B N 1
ATOM 2170 C CA . GLN B 1 20 ? 13.922 17.656 7.641 1 93.06 20 GLN B CA 1
ATOM 2171 C C . GLN B 1 20 ? 13.023 16.438 7.789 1 93.06 20 GLN B C 1
ATOM 2173 O O . GLN B 1 20 ? 13.016 15.562 6.93 1 93.06 20 GLN B O 1
ATOM 2178 N N . ARG B 1 21 ? 12.273 16.391 8.883 1 94.62 21 ARG B N 1
ATOM 2179 C CA . ARG B 1 21 ? 11.336 15.297 9.094 1 94.62 21 ARG B CA 1
ATOM 2180 C C . ARG B 1 21 ? 10.281 15.258 7.988 1 94.62 21 ARG B C 1
ATOM 2182 O O . ARG B 1 21 ? 9.969 14.188 7.465 1 94.62 21 ARG B O 1
ATOM 2189 N N . LEU B 1 22 ? 9.773 16.422 7.637 1 95.94 22 LEU B N 1
ATOM 2190 C CA . LEU B 1 22 ? 8.719 16.5 6.633 1 95.94 22 LEU B CA 1
ATOM 2191 C C . LEU B 1 22 ? 9.25 16.125 5.254 1 95.94 22 LEU B C 1
ATOM 2193 O O . LEU B 1 22 ? 8.539 15.5 4.461 1 95.94 22 LEU B O 1
ATOM 2197 N N . LEU B 1 23 ? 10.492 16.5 4.973 1 95.81 23 LEU B N 1
ATOM 2198 C CA . LEU B 1 23 ? 11.109 16.109 3.707 1 95.81 23 LEU B CA 1
ATOM 2199 C C . LEU B 1 23 ? 11.336 14.609 3.648 1 95.81 23 LEU B C 1
ATOM 2201 O O . LEU B 1 23 ? 11.102 13.977 2.613 1 95.81 23 LEU B O 1
ATOM 2205 N N . LEU B 1 24 ? 11.766 14.039 4.766 1 95.94 24 LEU B N 1
ATOM 2206 C CA . LEU B 1 24 ? 11.93 12.594 4.863 1 95.94 24 LEU B CA 1
ATOM 2207 C C . LEU B 1 24 ? 10.594 11.883 4.707 1 95.94 24 LEU B C 1
ATOM 2209 O O . LEU B 1 24 ? 10.5 10.859 4.035 1 95.94 24 LEU B O 1
ATOM 2213 N N . GLN B 1 25 ? 9.562 12.438 5.305 1 97.25 25 GLN B N 1
ATOM 2214 C CA . GLN B 1 25 ? 8.203 11.93 5.148 1 97.25 25 GLN B CA 1
ATOM 2215 C C . GLN B 1 25 ? 7.809 11.867 3.676 1 97.25 25 GLN B C 1
ATOM 2217 O O . GLN B 1 25 ? 7.242 10.867 3.223 1 97.25 25 GLN B O 1
ATOM 2222 N N . GLY B 1 26 ? 8.086 12.93 2.955 1 97.56 26 GLY B N 1
ATOM 2223 C CA . GLY B 1 26 ? 7.816 12.953 1.526 1 97.56 26 GLY B CA 1
ATOM 2224 C C . GLY B 1 26 ? 8.547 11.867 0.761 1 97.56 26 GLY B C 1
ATOM 2225 O O . GLY B 1 26 ? 7.949 11.172 -0.065 1 97.56 26 GLY B O 1
ATOM 2226 N N . ARG B 1 27 ? 9.828 11.695 1.062 1 96.31 27 ARG B N 1
ATOM 2227 C CA . ARG B 1 27 ? 10.633 10.68 0.382 1 96.31 27 ARG B CA 1
ATOM 2228 C C . ARG B 1 27 ? 10.039 9.289 0.585 1 96.31 27 ARG B C 1
ATOM 2230 O O . ARG B 1 27 ? 10.055 8.461 -0.329 1 96.31 27 ARG B O 1
ATOM 2237 N N . LEU B 1 28 ? 9.484 9.07 1.733 1 97.88 28 LEU B N 1
ATOM 2238 C CA . LEU B 1 28 ? 8.992 7.742 2.08 1 97.88 28 LEU B CA 1
ATOM 2239 C C . LEU B 1 28 ? 7.59 7.516 1.519 1 97.88 28 LEU B C 1
ATOM 2241 O O . LEU B 1 28 ? 7.254 6.402 1.114 1 97.88 28 LEU B O 1
ATOM 2245 N N . TYR B 1 29 ? 6.773 8.602 1.422 1 98.62 29 TYR B N 1
ATOM 2246 C CA . TYR B 1 29 ? 5.352 8.352 1.216 1 98.62 29 TYR B CA 1
ATOM 2247 C C . TYR B 1 29 ? 4.891 8.898 -0.129 1 98.62 29 TYR B C 1
ATOM 2249 O O . TYR B 1 29 ? 3.783 8.602 -0.58 1 98.62 29 TYR B O 1
ATOM 2257 N N . ASP B 1 30 ? 5.684 9.664 -0.877 1 98.56 30 ASP B N 1
ATOM 2258 C CA . ASP B 1 30 ? 5.246 10.375 -2.072 1 98.56 30 ASP B CA 1
ATOM 2259 C C . ASP B 1 30 ? 4.75 9.406 -3.141 1 98.56 30 ASP B C 1
ATOM 2261 O O . ASP B 1 30 ? 3.779 9.688 -3.844 1 98.56 30 ASP B O 1
ATOM 2265 N N . SER B 1 31 ? 5.426 8.242 -3.285 1 98.5 31 SER B N 1
ATOM 2266 C CA . SER B 1 31 ? 5.012 7.312 -4.332 1 98.5 31 SER B CA 1
ATOM 2267 C C . SER B 1 31 ? 3.633 6.73 -4.043 1 98.5 31 SER B C 1
ATOM 2269 O O . SER B 1 31 ? 2.857 6.469 -4.965 1 98.5 31 SER B O 1
ATOM 2271 N N . TYR B 1 32 ? 3.342 6.52 -2.785 1 98.75 32 TYR B N 1
ATOM 2272 C CA . TYR B 1 32 ? 2.023 6.027 -2.398 1 98.75 32 TYR B CA 1
ATOM 2273 C C . TYR B 1 32 ? 0.96 7.102 -2.592 1 98.75 32 TYR B C 1
ATOM 2275 O O . TYR B 1 32 ? -0.168 6.801 -2.988 1 98.75 32 TYR B O 1
ATOM 2283 N N . THR B 1 33 ? 1.357 8.344 -2.279 1 98.81 33 THR B N 1
ATOM 2284 C CA . THR B 1 33 ? 0.465 9.469 -2.529 1 98.81 33 THR B CA 1
ATOM 2285 C C . THR B 1 33 ? 0.153 9.594 -4.016 1 98.81 33 THR B C 1
ATOM 2287 O O . THR B 1 33 ? -1.005 9.766 -4.402 1 98.81 33 THR B O 1
ATOM 2290 N N . GLU B 1 34 ? 1.155 9.492 -4.816 1 98.75 34 GLU B N 1
ATOM 2291 C CA . GLU B 1 34 ? 0.972 9.562 -6.266 1 98.75 34 GLU B CA 1
ATOM 2292 C C . GLU B 1 34 ? 0.028 8.469 -6.758 1 98.75 34 GLU B C 1
ATOM 2294 O O . GLU B 1 34 ? -0.881 8.742 -7.547 1 98.75 34 GLU B O 1
ATOM 2299 N N . HIS B 1 35 ? 0.242 7.266 -6.277 1 98.62 35 HIS B N 1
ATOM 2300 C CA . HIS B 1 35 ? -0.613 6.141 -6.641 1 98.62 35 HIS B CA 1
ATOM 2301 C C . HIS B 1 35 ? -2.064 6.406 -6.25 1 98.62 35 HIS B C 1
ATOM 2303 O O . HIS B 1 35 ? -2.973 6.215 -7.062 1 98.62 35 HIS B O 1
ATOM 2309 N N . ALA B 1 36 ? -2.264 6.867 -5.055 1 98.81 36 ALA B N 1
ATOM 2310 C CA . ALA B 1 36 ? -3.607 7.133 -4.551 1 98.81 36 ALA B CA 1
ATOM 2311 C C . ALA B 1 36 ? -4.297 8.219 -5.371 1 98.81 36 ALA B C 1
ATOM 2313 O O . ALA B 1 36 ? -5.484 8.109 -5.691 1 98.81 36 ALA B O 1
ATOM 2314 N N . LEU B 1 37 ? -3.568 9.266 -5.688 1 98.88 37 LEU B N 1
ATOM 2315 C CA . LEU B 1 37 ? -4.156 10.383 -6.418 1 98.88 37 LEU B CA 1
ATOM 2316 C C . LEU B 1 37 ? -4.477 9.984 -7.855 1 98.88 37 LEU B C 1
ATOM 2318 O O . LEU B 1 37 ? -5.453 10.469 -8.43 1 98.88 37 LEU B O 1
ATOM 2322 N N . GLN B 1 38 ? -3.662 9.07 -8.422 1 98.44 38 GLN B N 1
ATOM 2323 C CA . GLN B 1 38 ? -3.992 8.516 -9.727 1 98.44 38 GLN B CA 1
ATOM 2324 C C . GLN B 1 38 ? -5.285 7.715 -9.68 1 98.44 38 GLN B C 1
ATOM 2326 O O . GLN B 1 38 ? -6.148 7.859 -10.547 1 98.44 38 GLN B O 1
ATOM 2331 N N . LEU B 1 39 ? -5.391 6.891 -8.672 1 98.12 39 LEU B N 1
ATOM 2332 C CA . LEU B 1 39 ? -6.617 6.117 -8.492 1 98.12 39 LEU B CA 1
ATOM 2333 C C . LEU B 1 39 ? -7.816 7.039 -8.32 1 98.12 39 LEU B C 1
ATOM 2335 O O . LEU B 1 39 ? -8.906 6.75 -8.82 1 98.12 39 LEU B O 1
ATOM 2339 N N . ALA B 1 40 ? -7.594 8.156 -7.656 1 98.56 40 ALA B N 1
ATOM 2340 C CA . ALA B 1 40 ? -8.672 9.094 -7.352 1 98.56 40 ALA B CA 1
ATOM 2341 C C . ALA B 1 40 ? -9.102 9.859 -8.602 1 98.56 40 ALA B C 1
ATOM 2343 O O . ALA B 1 40 ? -10.164 10.484 -8.625 1 98.56 40 ALA B O 1
ATOM 2344 N N . GLY B 1 41 ? -8.25 9.891 -9.625 1 98.19 41 GLY B N 1
ATOM 2345 C CA . GLY B 1 41 ? -8.656 10.469 -10.898 1 98.19 41 GLY B CA 1
ATOM 2346 C C . GLY B 1 41 ? -8.031 11.828 -11.156 1 98.19 41 GLY B C 1
ATOM 2347 O O . GLY B 1 41 ? -8.578 12.633 -11.914 1 98.19 41 GLY B O 1
ATOM 2348 N N . LEU B 1 42 ? -6.949 12.133 -10.469 1 98.62 42 LEU B N 1
ATOM 2349 C CA . LEU B 1 42 ? -6.223 13.336 -10.867 1 98.62 42 LEU B CA 1
ATOM 2350 C C . LEU B 1 42 ? -5.637 13.18 -12.266 1 98.62 42 LEU B C 1
ATOM 2352 O O . LEU B 1 42 ? -4.977 12.18 -12.562 1 98.62 42 LEU B O 1
ATOM 2356 N N . ARG B 1 43 ? -5.852 14.141 -13.102 1 98.19 43 ARG B N 1
ATOM 2357 C CA . ARG B 1 43 ? -5.492 14.07 -14.508 1 98.19 43 ARG B CA 1
ATOM 2358 C C . ARG B 1 43 ? -4.914 15.398 -14.992 1 98.19 43 ARG B C 1
ATOM 2360 O O . ARG B 1 43 ? -5.109 16.438 -14.352 1 98.19 43 ARG B O 1
ATOM 2367 N N . PRO B 1 44 ? -4.266 15.336 -16.125 1 98.5 44 PRO B N 1
ATOM 2368 C CA . PRO B 1 44 ? -3.723 16.578 -16.703 1 98.5 44 PRO B CA 1
ATOM 2369 C C . PRO B 1 44 ? -4.789 17.641 -16.906 1 98.5 44 PRO B C 1
ATOM 2371 O O . PRO B 1 44 ? -5.914 17.344 -17.312 1 98.5 44 PRO B O 1
ATOM 2374 N N . GLY B 1 45 ? -4.418 18.828 -16.531 1 98.69 45 GLY B N 1
ATOM 2375 C CA . GLY B 1 45 ? -5.297 19.969 -16.781 1 98.69 45 GLY B CA 1
ATOM 2376 C C . GLY B 1 45 ? -6.125 20.359 -15.57 1 98.69 45 GLY B C 1
ATOM 2377 O O . GLY B 1 45 ? -6.734 21.422 -15.555 1 98.69 45 GLY B O 1
ATOM 2378 N N . MET B 1 46 ? -6.129 19.594 -14.531 1 98.75 46 MET B N 1
ATOM 2379 C CA . MET B 1 46 ? -6.984 19.828 -13.367 1 98.75 46 MET B CA 1
ATOM 2380 C C . MET B 1 46 ? -6.418 20.938 -12.492 1 98.75 46 MET B C 1
ATOM 2382 O O . MET B 1 46 ? -5.199 21.094 -12.391 1 98.75 46 MET B O 1
ATOM 2386 N N . ARG B 1 47 ? -7.301 21.719 -11.836 1 98.81 47 ARG B N 1
ATOM 2387 C CA . ARG B 1 47 ? -6.98 22.656 -10.773 1 98.81 47 ARG B CA 1
ATOM 2388 C C . ARG B 1 47 ? -7.117 22 -9.398 1 98.81 47 ARG B C 1
ATOM 2390 O O . ARG B 1 47 ? -8.195 21.531 -9.039 1 98.81 47 ARG B O 1
ATOM 2397 N N . VAL B 1 48 ? -6.008 22 -8.656 1 98.88 48 VAL B N 1
ATOM 2398 C CA . VAL B 1 48 ? -5.977 21.234 -7.422 1 98.88 48 VAL B CA 1
ATOM 2399 C C . VAL B 1 48 ? -5.668 22.156 -6.242 1 98.88 48 VAL B C 1
ATOM 2401 O O . VAL B 1 48 ? -4.793 23.016 -6.332 1 98.88 48 VAL B O 1
ATOM 2404 N N . LEU B 1 49 ? -6.43 22.016 -5.18 1 98.94 49 LEU B N 1
ATOM 2405 C CA . LEU B 1 49 ? -6.16 22.641 -3.896 1 98.94 49 LEU B CA 1
ATOM 2406 C C . LEU B 1 49 ? -5.555 21.656 -2.914 1 98.94 49 LEU B C 1
ATOM 2408 O O . LEU B 1 49 ? -6.164 20.625 -2.609 1 98.94 49 LEU B O 1
ATOM 2412 N N . ASP B 1 50 ? -4.34 21.922 -2.461 1 98.94 50 ASP B N 1
ATOM 2413 C CA . ASP B 1 50 ? -3.625 21.078 -1.512 1 98.94 50 ASP B CA 1
ATOM 2414 C C . ASP B 1 50 ? -3.643 21.688 -0.111 1 98.94 50 ASP B C 1
ATOM 2416 O O . ASP B 1 50 ? -3.041 22.734 0.125 1 98.94 50 ASP B O 1
ATOM 2420 N N . ILE B 1 51 ? -4.27 20.984 0.82 1 98.88 51 ILE B N 1
ATOM 2421 C CA . ILE B 1 51 ? -4.488 21.5 2.17 1 98.88 51 ILE B CA 1
ATOM 2422 C C . ILE B 1 51 ? -3.379 21 3.094 1 98.88 51 ILE B C 1
ATOM 2424 O O . ILE B 1 51 ? -3.096 19.797 3.148 1 98.88 51 ILE B O 1
ATOM 2428 N N . GLY B 1 52 ? -2.846 21.891 3.895 1 98.31 52 GLY B N 1
ATOM 2429 C CA . GLY B 1 52 ? -1.69 21.547 4.703 1 98.31 52 GLY B CA 1
ATOM 2430 C C . GLY B 1 52 ? -0.475 21.172 3.877 1 98.31 52 GLY B C 1
ATOM 2431 O O . GLY B 1 52 ? 0.135 20.125 4.094 1 98.31 52 GLY B O 1
ATOM 2432 N N . SER B 1 53 ? -0.05 22.031 2.998 1 98.44 53 SER B N 1
ATOM 2433 C CA . SER B 1 53 ? 0.907 21.688 1.952 1 98.44 53 SER B CA 1
ATOM 2434 C C . SER B 1 53 ? 2.312 21.531 2.521 1 98.44 53 SER B C 1
ATOM 2436 O O . SER B 1 53 ? 3.178 20.922 1.888 1 98.44 53 SER B O 1
ATOM 2438 N N . GLY B 1 54 ? 2.598 22.125 3.693 1 97.44 54 GLY B N 1
ATOM 2439 C CA . GLY B 1 54 ? 3.949 22.062 4.227 1 97.44 54 GLY B CA 1
ATOM 2440 C C . GLY B 1 54 ? 5 22.547 3.238 1 97.44 54 GLY B C 1
ATOM 2441 O O . GLY B 1 54 ? 4.824 23.578 2.586 1 97.44 54 GLY B O 1
ATOM 2442 N N . PRO B 1 55 ? 6.105 21.859 3.213 1 97.69 55 PRO B N 1
ATOM 2443 C CA . PRO B 1 55 ? 7.164 22.266 2.285 1 97.69 55 PRO B CA 1
ATOM 2444 C C . PRO B 1 55 ? 6.84 21.922 0.833 1 97.69 55 PRO B C 1
ATOM 2446 O O . PRO B 1 55 ? 7.711 22.016 -0.035 1 97.69 55 PRO B O 1
ATOM 2449 N N . GLY B 1 56 ? 5.66 21.422 0.536 1 98.62 56 GLY B N 1
ATOM 2450 C CA . GLY B 1 56 ? 5.172 21.359 -0.833 1 98.62 56 GLY B CA 1
ATOM 2451 C C . GLY B 1 56 ? 5.223 19.969 -1.425 1 98.62 56 GLY B C 1
ATOM 2452 O O . GLY B 1 56 ? 4.953 19.781 -2.613 1 98.62 56 GLY B O 1
ATOM 2453 N N . ASN B 1 57 ? 5.508 18.906 -0.638 1 98.25 57 ASN B N 1
ATOM 2454 C CA . ASN B 1 57 ? 5.711 17.562 -1.161 1 98.25 57 ASN B CA 1
ATOM 2455 C C . ASN B 1 57 ? 4.5 17.078 -1.952 1 98.25 57 ASN B C 1
ATOM 2457 O O . ASN B 1 57 ? 4.625 16.688 -3.117 1 98.25 57 ASN B O 1
ATOM 2461 N N . VAL B 1 58 ? 3.354 17.125 -1.345 1 98.81 58 VAL B N 1
ATOM 2462 C CA . VAL B 1 58 ? 2.145 16.625 -1.991 1 98.81 58 VAL B CA 1
ATOM 2463 C C . VAL B 1 58 ? 1.782 17.516 -3.174 1 98.81 58 VAL B C 1
ATOM 2465 O O . VAL B 1 58 ? 1.343 17.031 -4.219 1 98.81 58 VAL B O 1
ATOM 2468 N N . SER B 1 59 ? 1.975 18.844 -3.047 1 98.88 59 SER B N 1
ATOM 2469 C CA . SER B 1 59 ? 1.726 19.781 -4.137 1 98.88 59 SER B CA 1
ATOM 2470 C C . SER B 1 59 ? 2.551 19.422 -5.371 1 98.88 59 SER B C 1
ATOM 2472 O O . SER B 1 59 ? 2.049 19.484 -6.496 1 98.88 59 SER B O 1
ATOM 2474 N N . PHE B 1 60 ? 3.795 19.062 -5.16 1 98.81 60 PHE B N 1
ATOM 2475 C CA . PHE B 1 60 ? 4.672 18.734 -6.277 1 98.81 60 PHE B CA 1
ATOM 2476 C C . PHE B 1 60 ? 4.246 17.422 -6.926 1 98.81 60 PHE B C 1
ATOM 2478 O O . PHE B 1 60 ? 4.32 17.281 -8.148 1 98.81 60 PHE B O 1
ATOM 2485 N N . VAL B 1 61 ? 3.807 16.422 -6.105 1 98.69 61 VAL B N 1
ATOM 2486 C CA . VAL B 1 61 ? 3.254 15.195 -6.652 1 98.69 61 VAL B CA 1
ATOM 2487 C C . VAL B 1 61 ? 2.053 15.516 -7.539 1 98.69 61 VAL B C 1
ATOM 2489 O O . VAL B 1 61 ? 1.966 15.039 -8.672 1 98.69 61 VAL B O 1
ATOM 2492 N N . ALA B 1 62 ? 1.156 16.344 -7.023 1 98.88 62 ALA B N 1
ATOM 2493 C CA . ALA B 1 62 ? -0.039 16.734 -7.773 1 98.88 62 ALA B CA 1
ATOM 2494 C C . ALA B 1 62 ? 0.328 17.484 -9.055 1 98.88 62 ALA B C 1
ATOM 2496 O O . ALA B 1 62 ? -0.288 17.266 -10.102 1 98.88 62 ALA B O 1
ATOM 2497 N N . ALA B 1 63 ? 1.312 18.344 -8.961 1 98.75 63 ALA B N 1
ATOM 2498 C CA . ALA B 1 63 ? 1.738 19.141 -10.109 1 98.75 63 ALA B CA 1
ATOM 2499 C C . ALA B 1 63 ? 2.207 18.234 -11.258 1 98.75 63 ALA B C 1
ATOM 2501 O O . ALA B 1 63 ? 1.894 18.5 -12.422 1 98.75 63 ALA B O 1
ATOM 2502 N N . ARG B 1 64 ? 2.959 17.203 -10.914 1 98 64 ARG B N 1
ATOM 2503 C CA . ARG B 1 64 ? 3.422 16.266 -11.938 1 98 64 ARG B CA 1
ATOM 2504 C C . ARG B 1 64 ? 2.25 15.539 -12.586 1 98 64 ARG B C 1
ATOM 2506 O O . ARG B 1 64 ? 2.27 15.273 -13.789 1 98 64 ARG B O 1
ATOM 2513 N N . LEU B 1 65 ? 1.265 15.242 -11.82 1 98.25 65 LEU B N 1
ATOM 2514 C CA . LEU B 1 65 ? 0.116 14.5 -12.32 1 98.25 65 LEU B CA 1
ATOM 2515 C C . LEU B 1 65 ? -0.752 15.375 -13.227 1 98.25 65 LEU B C 1
ATOM 2517 O O . LEU B 1 65 ? -1.247 14.914 -14.25 1 98.25 65 LEU B O 1
ATOM 2521 N N . VAL B 1 66 ? -0.917 16.656 -12.867 1 98.44 66 VAL B N 1
ATOM 2522 C CA . VAL B 1 66 ? -1.858 17.5 -13.609 1 98.44 66 VAL B CA 1
ATOM 2523 C C . VAL B 1 66 ? -1.148 18.156 -14.789 1 98.44 66 VAL B C 1
ATOM 2525 O O . VAL B 1 66 ? -1.797 18.688 -15.688 1 98.44 66 VAL B O 1
ATOM 2528 N N . GLY B 1 67 ? 0.195 18.234 -14.75 1 97.69 67 GLY B N 1
ATOM 2529 C CA . GLY B 1 67 ? 0.974 18.672 -15.898 1 97.69 67 GLY B CA 1
ATOM 2530 C C . GLY B 1 67 ? 0.934 20.172 -16.109 1 97.69 67 GLY B C 1
ATOM 2531 O O . GLY B 1 67 ? 0.411 20.906 -15.266 1 97.69 67 GLY B O 1
ATOM 2532 N N . PRO B 1 68 ? 1.45 20.625 -17.25 1 96.88 68 PRO B N 1
ATOM 2533 C CA . PRO B 1 68 ? 1.643 22.047 -17.5 1 96.88 68 PRO B CA 1
ATOM 2534 C C . PRO B 1 68 ? 0.331 22.781 -17.766 1 96.88 68 PRO B C 1
ATOM 2536 O O . PRO B 1 68 ? 0.292 24.016 -17.734 1 96.88 68 PRO B O 1
ATOM 2539 N N . THR B 1 69 ? -0.679 22.016 -18.047 1 98 69 THR B N 1
ATOM 2540 C CA . THR B 1 69 ? -1.953 22.672 -18.344 1 98 69 THR B CA 1
ATOM 2541 C C . THR B 1 69 ? -2.83 22.719 -17.094 1 98 69 THR B C 1
ATOM 2543 O O . THR B 1 69 ? -3.916 23.312 -17.125 1 98 69 THR B O 1
ATOM 2546 N N . GLY B 1 70 ? -2.371 22.078 -16.047 1 98.38 70 GLY B N 1
ATOM 2547 C CA . GLY B 1 70 ? -3.049 22.156 -14.758 1 98.38 70 GLY B CA 1
ATOM 2548 C C . GLY B 1 70 ? -2.418 23.156 -13.812 1 98.38 70 GLY B C 1
ATOM 2549 O O . GLY B 1 70 ? -1.537 23.922 -14.211 1 98.38 70 GLY B O 1
ATOM 2550 N N . CYS B 1 71 ? -2.936 23.266 -12.602 1 98.06 71 CYS B N 1
ATOM 2551 C CA . CYS B 1 71 ? -2.35 24.125 -11.578 1 98.06 71 CYS B CA 1
ATOM 2552 C C . CYS B 1 71 ? -2.646 23.578 -10.18 1 98.06 71 CYS B C 1
ATOM 2554 O O . CYS B 1 71 ? -3.65 22.891 -9.977 1 98.06 71 CYS B O 1
ATOM 2556 N N . VAL B 1 72 ? -1.766 23.859 -9.281 1 98.81 72 VAL B N 1
ATOM 2557 C CA . VAL B 1 72 ? -1.883 23.422 -7.887 1 98.81 72 VAL B CA 1
ATOM 2558 C C . VAL B 1 72 ? -1.71 24.641 -6.965 1 98.81 72 VAL B C 1
ATOM 2560 O O . VAL B 1 72 ? -0.771 25.422 -7.125 1 98.81 72 VAL B O 1
ATOM 2563 N N . LEU B 1 73 ? -2.633 24.812 -6.059 1 98.88 73 LEU B N 1
ATOM 2564 C CA . LEU B 1 73 ? -2.506 25.781 -4.977 1 98.88 73 LEU B CA 1
ATOM 2565 C C . LEU B 1 73 ? -2.357 25.078 -3.631 1 98.88 73 LEU B C 1
ATOM 2567 O O . LEU B 1 73 ? -3.287 24.422 -3.17 1 98.88 73 LEU B O 1
ATOM 2571 N N . GLY B 1 74 ? -1.207 25.219 -3.074 1 98.81 74 GLY B N 1
ATOM 2572 C CA . GLY B 1 74 ? -0.989 24.734 -1.722 1 98.81 74 GLY B CA 1
ATOM 2573 C C . GLY B 1 74 ? -1.296 25.766 -0.657 1 98.81 74 GLY B C 1
ATOM 2574 O O . GLY B 1 74 ? -0.947 26.938 -0.805 1 98.81 74 GLY B O 1
ATOM 2575 N N . VAL B 1 75 ? -1.918 25.344 0.391 1 98.75 75 VAL B N 1
ATOM 2576 C CA . VAL B 1 75 ? -2.271 26.234 1.49 1 98.75 75 VAL B CA 1
ATOM 2577 C C . VAL B 1 75 ? -1.715 25.688 2.801 1 98.75 75 VAL B C 1
ATOM 2579 O O . VAL B 1 75 ? -1.826 24.484 3.076 1 98.75 75 VAL B O 1
ATOM 2582 N N . ASP B 1 76 ? -1.11 26.484 3.518 1 98.12 76 ASP B N 1
ATOM 2583 C CA . ASP B 1 76 ? -0.622 26.156 4.855 1 98.12 76 ASP B CA 1
ATOM 2584 C C . ASP B 1 76 ? -0.725 27.359 5.789 1 98.12 76 ASP B C 1
ATOM 2586 O O . ASP B 1 76 ? -0.567 28.5 5.355 1 98.12 76 ASP B O 1
ATOM 2590 N N . ALA B 1 77 ? -0.965 27.125 7.07 1 97.12 77 ALA B N 1
ATOM 2591 C CA . ALA B 1 77 ? -1.121 28.203 8.039 1 97.12 77 ALA B CA 1
ATOM 2592 C C . ALA B 1 77 ? 0.234 28.766 8.453 1 97.12 77 ALA B C 1
ATOM 2594 O O . ALA B 1 77 ? 0.324 29.906 8.914 1 97.12 77 ALA B O 1
ATOM 2595 N N . ALA B 1 78 ? 1.309 27.953 8.367 1 96.12 78 ALA B N 1
ATOM 2596 C CA . ALA B 1 78 ? 2.637 28.359 8.82 1 96.12 78 ALA B CA 1
ATOM 2597 C C . ALA B 1 78 ? 3.377 29.125 7.73 1 96.12 78 ALA B C 1
ATOM 2599 O O . ALA B 1 78 ? 3.75 28.562 6.699 1 96.12 78 ALA B O 1
ATOM 2600 N N . PRO B 1 79 ? 3.693 30.391 7.941 1 96.12 79 PRO B N 1
ATOM 2601 C CA . PRO B 1 79 ? 4.336 31.203 6.906 1 96.12 79 PRO B CA 1
ATOM 2602 C C . PRO 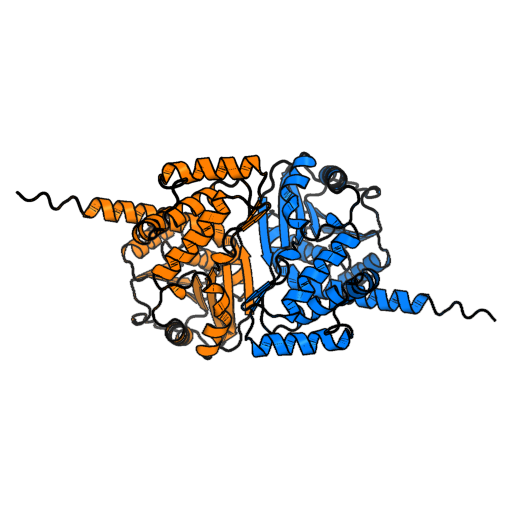B 1 79 ? 5.707 30.672 6.5 1 96.12 79 PRO B C 1
ATOM 2604 O O . PRO B 1 79 ? 6.082 30.75 5.328 1 96.12 79 PRO B O 1
ATOM 2607 N N . ALA B 1 80 ? 6.402 30.109 7.453 1 95.69 80 ALA B N 1
ATOM 2608 C CA . ALA B 1 80 ? 7.73 29.578 7.156 1 95.69 80 ALA B CA 1
ATOM 2609 C C . ALA B 1 80 ? 7.648 28.406 6.18 1 95.69 80 ALA B C 1
ATOM 2611 O O . ALA B 1 80 ? 8.516 28.25 5.316 1 95.69 80 ALA B O 1
ATOM 2612 N N . MET B 1 81 ? 6.637 27.594 6.32 1 96.81 81 MET B N 1
ATOM 2613 C CA . MET B 1 81 ? 6.434 26.469 5.414 1 96.81 81 MET B CA 1
ATOM 2614 C C . MET B 1 81 ? 6.066 26.953 4.016 1 96.81 81 MET B C 1
ATOM 2616 O O . MET B 1 81 ? 6.555 26.406 3.021 1 96.81 81 MET B O 1
ATOM 2620 N N . VAL B 1 82 ? 5.246 27.969 3.951 1 98 82 VAL B N 1
ATOM 2621 C CA . VAL B 1 82 ? 4.82 28.531 2.674 1 98 82 VAL B CA 1
ATOM 2622 C C . VAL B 1 82 ? 6.027 29.094 1.929 1 98 82 VAL B C 1
ATOM 2624 O O . VAL B 1 82 ? 6.207 28.844 0.735 1 98 82 VAL B O 1
ATOM 2627 N N . GLU B 1 83 ? 6.848 29.812 2.646 1 97.81 83 GLU B N 1
ATOM 2628 C CA . GLU B 1 83 ? 8.039 30.391 2.035 1 97.81 83 GLU B CA 1
ATOM 2629 C C . GLU B 1 83 ? 8.992 29.297 1.544 1 97.81 83 GLU B C 1
ATOM 2631 O O . GLU B 1 83 ? 9.531 29.391 0.441 1 97.81 83 GLU B O 1
ATOM 2636 N N . LEU B 1 84 ? 9.164 28.312 2.408 1 97.69 84 LEU B N 1
ATOM 2637 C CA . LEU B 1 84 ? 10.016 27.188 2.016 1 97.69 84 LEU B CA 1
ATOM 2638 C C . LEU B 1 84 ? 9.461 26.5 0.775 1 97.69 84 LEU B C 1
ATOM 2640 O O . LEU B 1 84 ? 10.211 26.172 -0.149 1 97.69 84 LEU B O 1
ATOM 2644 N N . ALA B 1 85 ? 8.172 26.281 0.715 1 98.44 85 ALA B N 1
ATOM 2645 C CA . ALA B 1 85 ? 7.523 25.625 -0.42 1 98.44 85 ALA B CA 1
ATOM 2646 C C . ALA B 1 85 ? 7.719 26.438 -1.7 1 98.44 85 ALA B C 1
ATOM 2648 O O . ALA B 1 85 ? 7.988 25.875 -2.764 1 98.44 85 ALA B O 1
ATOM 2649 N N . ARG B 1 86 ? 7.59 27.75 -1.598 1 98.31 86 ARG B N 1
ATOM 2650 C CA . ARG B 1 86 ? 7.801 28.625 -2.748 1 98.31 86 ARG B CA 1
ATOM 2651 C C . ARG B 1 86 ? 9.227 28.5 -3.277 1 98.31 86 ARG B C 1
ATOM 2653 O O . ARG B 1 86 ? 9.438 28.391 -4.488 1 98.31 86 ARG B O 1
ATOM 2660 N N . ARG B 1 87 ? 10.148 28.516 -2.402 1 97.94 87 ARG B N 1
ATOM 2661 C CA . ARG B 1 87 ? 11.547 28.375 -2.795 1 97.94 87 ARG B CA 1
ATOM 2662 C C . ARG B 1 87 ? 11.805 27.031 -3.473 1 97.94 87 ARG B C 1
ATOM 2664 O O . ARG B 1 87 ? 12.469 26.969 -4.508 1 97.94 87 ARG B O 1
ATOM 2671 N N . ARG B 1 88 ? 11.281 26 -2.871 1 98 88 ARG B N 1
ATOM 2672 C CA . ARG B 1 88 ? 11.461 24.672 -3.436 1 98 88 ARG B CA 1
ATOM 2673 C C . ARG B 1 88 ? 10.812 24.562 -4.812 1 98 88 ARG B C 1
ATOM 2675 O O . ARG B 1 88 ? 11.367 23.953 -5.719 1 98 88 ARG B O 1
ATOM 2682 N N . ALA B 1 89 ? 9.664 25.156 -4.961 1 98.19 89 ALA B N 1
ATOM 2683 C CA . ALA B 1 89 ? 8.992 25.156 -6.262 1 98.19 89 ALA B CA 1
ATOM 2684 C C . ALA B 1 89 ? 9.852 25.828 -7.324 1 98.19 89 ALA B C 1
ATOM 2686 O O . ALA B 1 89 ? 9.984 25.328 -8.438 1 98.19 89 ALA B O 1
ATOM 2687 N N . ALA B 1 90 ? 10.414 26.969 -6.934 1 97.5 90 ALA B N 1
ATOM 2688 C CA . ALA B 1 90 ? 11.289 27.703 -7.848 1 97.5 90 ALA B CA 1
ATOM 2689 C C . ALA B 1 90 ? 12.516 26.875 -8.219 1 97.5 90 ALA B C 1
ATOM 2691 O O . ALA B 1 90 ? 12.875 26.781 -9.391 1 97.5 90 ALA B O 1
ATOM 2692 N N . GLU B 1 91 ? 13.094 26.219 -7.258 1 97.69 91 GLU B N 1
ATOM 2693 C CA . GLU B 1 91 ? 14.297 25.406 -7.461 1 97.69 91 GLU B CA 1
ATOM 2694 C C . GLU B 1 91 ? 14.008 24.219 -8.367 1 97.69 91 GLU B C 1
ATOM 2696 O O . GLU B 1 91 ? 14.859 23.812 -9.156 1 97.69 91 GLU B O 1
ATOM 2701 N N . LYS B 1 92 ? 12.836 23.688 -8.211 1 96.69 92 LYS B N 1
ATOM 2702 C CA . LYS B 1 92 ? 12.477 22.484 -8.969 1 96.69 92 LYS B CA 1
ATOM 2703 C C . LYS B 1 92 ? 11.867 22.844 -10.32 1 96.69 92 LYS B C 1
ATOM 2705 O O . LYS B 1 92 ? 11.586 21.969 -11.133 1 96.69 92 LYS B O 1
ATOM 2710 N N . GLY B 1 93 ? 11.516 24.078 -10.539 1 95.5 93 GLY B N 1
ATOM 2711 C CA . GLY B 1 93 ? 11.031 24.547 -11.828 1 95.5 93 GLY B CA 1
ATOM 2712 C C . GLY B 1 93 ? 9.539 24.375 -12.016 1 95.5 93 GLY B C 1
ATOM 2713 O O . GLY B 1 93 ? 9.062 24.203 -13.141 1 95.5 93 GLY B O 1
ATOM 2714 N N . PHE B 1 94 ? 8.859 24.297 -10.906 1 94.81 94 PHE B N 1
ATOM 2715 C CA . PHE B 1 94 ? 7.406 24.188 -11.008 1 94.81 94 PHE B CA 1
ATOM 2716 C C . PHE B 1 94 ? 6.781 25.562 -11.234 1 94.81 94 PHE B C 1
ATOM 2718 O O . PHE B 1 94 ? 6.773 26.406 -10.336 1 94.81 94 PHE B O 1
ATOM 2725 N N . SER B 1 95 ? 6.191 25.766 -12.375 1 92.56 95 SER B N 1
ATOM 2726 C CA . SER B 1 95 ? 5.578 27.062 -12.695 1 92.56 95 SER B CA 1
ATOM 2727 C C . SER B 1 95 ? 4.074 27.031 -12.453 1 92.56 95 SER B C 1
ATOM 2729 O O . SER B 1 95 ? 3.426 28.078 -12.414 1 92.56 95 SER B O 1
ATOM 2731 N N . THR B 1 96 ? 3.576 25.859 -12.273 1 94.75 96 THR B N 1
ATOM 2732 C CA . THR B 1 96 ? 2.129 25.719 -12.164 1 94.75 96 THR B CA 1
ATOM 2733 C C . THR B 1 96 ? 1.715 25.516 -10.711 1 94.75 96 THR B C 1
ATOM 2735 O O . THR B 1 96 ? 0.577 25.125 -10.43 1 94.75 96 THR B O 1
ATOM 2738 N N . VAL B 1 97 ? 2.635 25.656 -9.789 1 98.25 97 VAL B N 1
ATOM 2739 C CA . VAL B 1 97 ? 2.348 25.484 -8.367 1 98.25 97 VAL B CA 1
ATOM 2740 C C . VAL B 1 97 ? 2.492 26.828 -7.652 1 98.25 97 VAL B C 1
ATOM 2742 O O . VAL B 1 97 ? 3.48 27.531 -7.848 1 98.25 97 VAL B O 1
ATOM 2745 N N . ARG B 1 98 ? 1.544 27.188 -6.883 1 98.31 98 ARG B N 1
ATOM 2746 C CA . ARG B 1 98 ? 1.574 28.359 -6.02 1 98.31 98 ARG B CA 1
ATOM 2747 C C . ARG B 1 98 ? 1.256 28 -4.578 1 98.31 98 ARG B C 1
ATOM 2749 O O . ARG B 1 98 ? 0.667 26.938 -4.316 1 98.31 98 ARG B O 1
ATOM 2756 N N . PHE B 1 99 ? 1.681 28.828 -3.732 1 98.56 99 PHE B N 1
ATOM 2757 C CA . PHE B 1 99 ? 1.44 28.594 -2.312 1 98.56 99 PHE B CA 1
ATOM 2758 C C . PHE B 1 99 ? 0.905 29.859 -1.641 1 98.56 99 PHE B C 1
ATOM 2760 O O . PHE B 1 99 ? 1.35 30.969 -1.945 1 98.56 99 PHE B O 1
ATOM 2767 N N . THR B 1 100 ? 0.005 29.719 -0.749 1 98.25 100 THR B N 1
ATOM 2768 C CA . THR B 1 100 ? -0.548 30.844 0.011 1 98.25 100 THR B CA 1
ATOM 2769 C C . THR B 1 100 ? -0.716 30.469 1.48 1 98.25 100 THR B C 1
ATOM 2771 O O . THR B 1 100 ? -1.017 29.312 1.801 1 98.25 100 THR B O 1
ATOM 2774 N N . GLN B 1 101 ? -0.472 31.4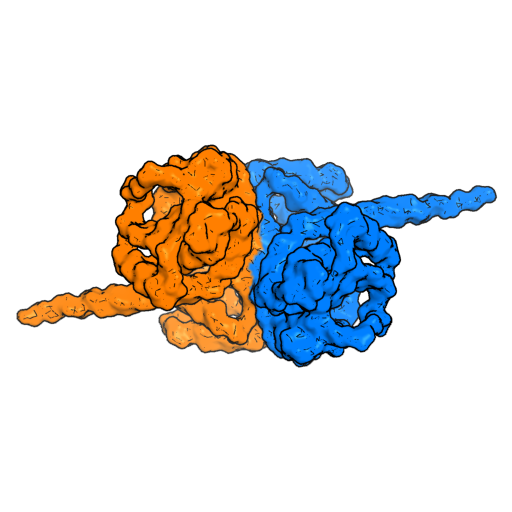53 2.322 1 98.19 101 GLN B N 1
ATOM 2775 C CA . GLN B 1 101 ? -0.677 31.266 3.754 1 98.19 101 GLN B CA 1
ATOM 2776 C C . GLN B 1 101 ? -2.133 31.5 4.137 1 98.19 101 GLN B C 1
ATOM 2778 O O . GLN B 1 101 ? -2.674 32.594 3.887 1 98.19 101 GLN B O 1
ATOM 2783 N N . ALA B 1 102 ? -2.785 30.516 4.707 1 97.69 102 ALA B N 1
ATOM 2784 C CA . ALA B 1 102 ? -4.148 30.672 5.211 1 97.69 102 ALA B CA 1
ATOM 2785 C C . ALA B 1 102 ? -4.531 29.5 6.113 1 97.69 102 ALA B C 1
ATOM 2787 O O . ALA B 1 102 ? -4.008 28.391 5.969 1 97.69 102 ALA B O 1
ATOM 2788 N N . THR B 1 103 ? -5.375 29.812 7.02 1 96.38 103 THR B N 1
ATOM 2789 C CA . THR B 1 103 ? -6.113 28.734 7.676 1 96.38 103 THR B CA 1
ATOM 2790 C C . THR B 1 103 ? -7.266 28.25 6.797 1 96.38 103 THR B C 1
ATOM 2792 O O . THR B 1 103 ? -7.645 28.938 5.84 1 96.38 103 THR B O 1
ATOM 2795 N N . ILE B 1 104 ? -7.762 27.078 7.051 1 95.38 104 ILE B N 1
ATOM 2796 C CA . ILE B 1 104 ? -8.797 26.469 6.215 1 95.38 104 ILE B CA 1
ATOM 2797 C C . ILE B 1 104 ? -10.008 27.391 6.148 1 95.38 104 ILE B C 1
ATOM 2799 O O . ILE B 1 104 ? -10.594 27.578 5.082 1 95.38 104 ILE B O 1
ATOM 2803 N N . ASP B 1 105 ? -10.344 28.047 7.281 1 94 105 ASP B N 1
ATOM 2804 C CA . ASP B 1 105 ? -11.523 28.891 7.355 1 94 105 ASP B CA 1
ATOM 2805 C C . ASP B 1 105 ? -11.328 30.188 6.57 1 94 105 ASP B C 1
ATOM 2807 O O . ASP B 1 105 ? -12.297 30.875 6.238 1 94 105 ASP B O 1
ATOM 2811 N N . ALA B 1 106 ? -10.078 30.484 6.23 1 96.44 106 ALA B N 1
ATOM 2812 C CA . ALA B 1 106 ? -9.766 31.766 5.586 1 96.44 106 ALA B CA 1
ATOM 2813 C C . ALA B 1 106 ? -9.531 31.578 4.09 1 96.44 106 ALA B C 1
ATOM 2815 O O . ALA B 1 106 ? -9.273 32.531 3.367 1 96.44 106 ALA B O 1
ATOM 2816 N N . ILE B 1 107 ? -9.625 30.344 3.648 1 97.31 107 ILE B N 1
ATOM 2817 C CA . ILE B 1 107 ? -9.391 30.078 2.232 1 97.31 107 ILE B CA 1
ATOM 2818 C C . ILE B 1 107 ? -10.5 30.703 1.399 1 97.31 107 ILE B C 1
ATOM 2820 O O . ILE B 1 107 ? -11.688 30.516 1.69 1 97.31 107 ILE B O 1
ATOM 2824 N N . GLU B 1 108 ? -10.094 31.453 0.419 1 95.19 108 GLU B N 1
ATOM 2825 C CA . GLU B 1 108 ? -11 32.031 -0.574 1 95.19 108 GLU B CA 1
ATOM 2826 C C . GLU B 1 108 ? -10.531 31.719 -1.992 1 95.19 108 GLU B C 1
ATOM 2828 O O . GLU B 1 108 ? -9.352 31.875 -2.316 1 95.19 108 GLU B O 1
ATOM 2833 N N . LEU B 1 109 ? -11.461 31.172 -2.693 1 96.38 109 LEU B N 1
ATOM 2834 C CA . LEU B 1 109 ? -11.172 30.859 -4.09 1 96.38 109 LEU B CA 1
ATOM 2835 C C . LEU B 1 109 ? -12.102 31.625 -5.02 1 96.38 109 LEU B C 1
ATOM 2837 O O . LEU B 1 109 ? -13.289 31.797 -4.715 1 96.38 109 LEU B O 1
ATOM 2841 N N . ASP B 1 110 ? -11.633 32.062 -6.145 1 93 110 ASP B N 1
ATOM 2842 C CA . ASP B 1 110 ? -12.438 32.75 -7.137 1 93 110 ASP B CA 1
ATOM 2843 C C . ASP B 1 110 ? -13.297 31.781 -7.934 1 93 110 ASP B C 1
ATOM 2845 O O . ASP B 1 110 ? -14.391 32.125 -8.375 1 93 110 ASP B O 1
ATOM 2849 N N . GLU B 1 111 ? -12.789 30.656 -8.172 1 96.5 111 GLU B N 1
ATOM 2850 C CA . GLU B 1 111 ? -13.453 29.594 -8.922 1 96.5 111 GLU B CA 1
ATOM 2851 C C . GLU B 1 111 ? -13.289 28.25 -8.242 1 96.5 111 GLU B C 1
ATOM 2853 O O . GLU B 1 111 ? -12.32 28.031 -7.516 1 96.5 111 GLU B O 1
ATOM 2858 N N . PRO B 1 112 ? -14.312 27.406 -8.547 1 97.75 112 PRO B N 1
ATOM 2859 C CA . PRO B 1 112 ? -14.164 26.062 -7.992 1 97.75 112 PRO B CA 1
ATOM 2860 C C . PRO B 1 112 ? -12.961 25.312 -8.562 1 97.75 112 PRO B C 1
ATOM 2862 O O . PRO B 1 112 ? -12.5 25.641 -9.664 1 97.75 112 PRO B O 1
ATOM 2865 N N . VAL B 1 113 ? -12.508 24.359 -7.824 1 98.81 113 VAL B N 1
ATOM 2866 C CA . VAL B 1 113 ? -11.383 23.547 -8.266 1 98.81 113 VAL B CA 1
ATOM 2867 C C . VAL B 1 113 ? -11.891 22.172 -8.688 1 98.81 113 VAL B C 1
ATOM 2869 O O . VAL B 1 113 ? -13.047 21.812 -8.43 1 98.81 113 VAL B O 1
ATOM 2872 N N . ASP B 1 114 ? -10.992 21.438 -9.406 1 98.88 114 ASP B N 1
ATOM 2873 C CA . ASP B 1 114 ? -11.305 20.078 -9.852 1 98.88 114 ASP B CA 1
ATOM 2874 C C . ASP B 1 114 ? -11.055 19.062 -8.742 1 98.88 114 ASP B C 1
ATOM 2876 O O . ASP B 1 114 ? -11.625 17.969 -8.75 1 98.88 114 ASP B O 1
ATOM 2880 N N . ALA B 1 115 ? -10.172 19.484 -7.785 1 98.94 115 ALA B N 1
ATOM 2881 C CA . ALA B 1 115 ? -9.836 18.531 -6.715 1 98.94 115 ALA B CA 1
ATOM 2882 C C . ALA B 1 115 ? -9.352 19.281 -5.469 1 98.94 115 ALA B C 1
ATOM 2884 O O . ALA B 1 115 ? -8.648 20.281 -5.57 1 98.94 115 ALA B O 1
ATOM 2885 N N . VAL B 1 116 ? -9.695 18.766 -4.332 1 98.94 116 VAL B N 1
ATOM 2886 C CA . VAL B 1 116 ? -9.109 19.094 -3.039 1 98.94 116 VAL B CA 1
ATOM 2887 C C . VAL B 1 116 ? -8.422 17.859 -2.449 1 98.94 116 VAL B C 1
ATOM 2889 O O . VAL B 1 116 ? -9.023 16.797 -2.367 1 98.94 116 VAL B O 1
ATOM 2892 N N . ILE B 1 117 ? -7.172 18.062 -2.102 1 98.94 117 ILE B N 1
ATOM 2893 C CA . ILE B 1 117 ? -6.391 16.938 -1.571 1 98.94 117 ILE B CA 1
ATOM 2894 C C . ILE B 1 117 ? -5.68 17.375 -0.292 1 98.94 117 ILE B C 1
ATOM 2896 O O . ILE B 1 117 ? -5.566 18.578 -0.012 1 98.94 117 ILE B O 1
ATOM 2900 N N . GLY B 1 118 ? -5.223 16.438 0.475 1 98.81 118 GLY B N 1
ATOM 2901 C CA . GLY B 1 118 ? -4.43 16.672 1.671 1 98.81 118 GLY B CA 1
ATOM 2902 C C . GLY B 1 118 ? -3.844 15.406 2.264 1 98.81 118 GLY B C 1
ATOM 2903 O O . GLY B 1 118 ? -4.441 14.336 2.166 1 98.81 118 GLY B O 1
ATOM 2904 N N . ARG B 1 119 ? -2.725 15.547 2.83 1 98.81 119 ARG B N 1
ATOM 2905 C CA . ARG B 1 119 ? -2.064 14.422 3.492 1 98.81 119 ARG B CA 1
ATOM 2906 C C . ARG B 1 119 ? -1.614 14.805 4.898 1 98.81 119 ARG B C 1
ATOM 2908 O O . ARG B 1 119 ? -0.876 15.773 5.078 1 98.81 119 ARG B O 1
ATOM 2915 N N . LEU B 1 120 ? -2.074 14 5.891 1 98 120 LEU B N 1
ATOM 2916 C CA . LEU B 1 120 ? -1.668 14.141 7.285 1 98 120 LEU B CA 1
ATOM 2917 C C . LEU B 1 120 ? -1.989 15.531 7.809 1 98 120 LEU B C 1
ATOM 2919 O O . LEU B 1 120 ? -1.139 16.188 8.422 1 98 120 LEU B O 1
ATOM 2923 N N . ILE B 1 121 ? -3.242 15.992 7.543 1 97.94 121 ILE B N 1
ATOM 2924 C CA . ILE B 1 121 ? -3.656 17.344 7.941 1 97.94 121 ILE B CA 1
ATOM 2925 C C . ILE B 1 121 ? -4.961 17.266 8.727 1 97.94 121 ILE B C 1
ATOM 2927 O O . ILE B 1 121 ? -5.152 18 9.695 1 97.94 121 ILE B O 1
ATOM 2931 N N . LEU B 1 122 ? -5.902 16.328 8.391 1 97.81 122 LEU B N 1
ATOM 2932 C CA . LEU B 1 122 ? -7.211 16.281 9.023 1 97.81 122 LEU B CA 1
ATOM 2933 C C . LEU B 1 122 ? -7.082 15.984 10.516 1 97.81 122 LEU B C 1
ATOM 2935 O O . LEU B 1 122 ? -7.809 16.547 11.336 1 97.81 122 LEU B O 1
ATOM 2939 N N . MET B 1 123 ? -6.141 15.141 10.867 1 96.38 123 MET B N 1
ATOM 2940 C CA . MET B 1 123 ? -5.953 14.711 12.258 1 96.38 123 MET B CA 1
ATOM 2941 C C . MET B 1 123 ? -5.613 15.898 13.148 1 96.38 123 MET B C 1
ATOM 2943 O O . MET B 1 123 ? -5.789 15.836 14.367 1 96.38 123 MET B O 1
ATOM 2947 N N . HIS B 1 124 ? -5.113 16.969 12.578 1 94.88 124 HIS B N 1
ATOM 2948 C CA . HIS B 1 124 ? -4.648 18.125 13.359 1 94.88 124 HIS B CA 1
ATOM 2949 C C . HIS B 1 124 ? -5.73 19.188 13.469 1 94.88 124 HIS B C 1
ATOM 2951 O O . HIS B 1 124 ? -5.543 20.203 14.148 1 94.88 124 HIS B O 1
ATOM 2957 N N . LEU B 1 125 ? -6.809 18.938 12.82 1 95.62 125 LEU B N 1
ATOM 2958 C CA . LEU B 1 125 ? -7.887 19.922 12.828 1 95.62 125 LEU B CA 1
ATOM 2959 C C . LEU B 1 125 ? -8.852 19.656 13.977 1 95.62 125 LEU B C 1
ATOM 2961 O O . LEU B 1 125 ? -9.164 18.5 14.281 1 95.62 125 LEU B O 1
ATOM 2965 N N . PRO B 1 126 ? -9.352 20.703 14.609 1 93.5 126 PRO B N 1
ATOM 2966 C CA . PRO B 1 126 ? -10.281 20.516 15.719 1 93.5 126 PRO B CA 1
ATOM 2967 C C . PRO B 1 126 ? -11.578 19.828 15.297 1 93.5 126 PRO B C 1
ATOM 2969 O O . PRO B 1 126 ? -12.156 19.062 16.078 1 93.5 126 PRO B O 1
ATOM 2972 N N . ASP B 1 127 ? -12.055 20.094 14.125 1 97.19 127 ASP B N 1
ATOM 2973 C CA . ASP B 1 127 ? -13.258 19.484 13.57 1 97.19 127 ASP B CA 1
ATOM 2974 C C . ASP B 1 127 ? -13.031 19.047 12.117 1 97.19 127 ASP B C 1
ATOM 2976 O O . ASP B 1 127 ? -13.383 19.781 11.188 1 97.19 127 ASP B O 1
ATOM 2980 N N . PRO B 1 128 ? -12.508 17.828 11.977 1 97.81 128 PRO B N 1
ATOM 2981 C CA . PRO B 1 128 ? -12.195 17.359 10.625 1 97.81 128 PRO B CA 1
ATOM 2982 C C . PRO B 1 128 ? -13.438 17.234 9.742 1 97.81 128 PRO B C 1
ATOM 2984 O O . PRO B 1 128 ? -13.352 17.438 8.531 1 97.81 128 PRO B O 1
ATOM 2987 N N . VAL B 1 129 ? -14.609 16.953 10.281 1 98.5 129 VAL B N 1
ATOM 2988 C CA . VAL B 1 129 ? -15.852 16.781 9.523 1 98.5 129 VAL B CA 1
ATOM 2989 C C . VAL B 1 129 ? -16.297 18.125 8.953 1 98.5 129 VAL B C 1
ATOM 2991 O O . VAL B 1 129 ? -16.578 18.234 7.758 1 98.5 129 VAL B O 1
ATOM 2994 N N . ALA B 1 130 ? -16.266 19.141 9.766 1 98.12 130 ALA B N 1
ATOM 2995 C CA . ALA B 1 130 ? -16.625 20.469 9.305 1 98.12 130 ALA B CA 1
ATOM 2996 C C . ALA B 1 130 ? -15.648 21 8.266 1 98.12 130 ALA B C 1
ATOM 2998 O O . ALA B 1 130 ? -16.047 21.625 7.289 1 98.12 130 ALA B O 1
ATOM 2999 N N . ALA B 1 131 ? -14.375 20.703 8.531 1 98 131 ALA B N 1
ATOM 3000 C CA . ALA B 1 131 ? -13.344 21.109 7.574 1 98 131 ALA B CA 1
ATOM 3001 C C . ALA B 1 131 ? -13.57 20.469 6.211 1 98 131 ALA B C 1
ATOM 3003 O O . ALA B 1 131 ? -13.508 21.141 5.18 1 98 131 ALA B O 1
ATOM 3004 N N . LEU B 1 132 ? -13.836 19.203 6.25 1 98.25 132 LEU B N 1
ATOM 3005 C CA . LEU B 1 132 ? -14.039 18.484 5.004 1 98.25 132 LEU B CA 1
ATOM 3006 C C . LEU B 1 132 ? -15.281 18.984 4.273 1 98.25 132 LEU B C 1
ATOM 3008 O O . LEU B 1 132 ? -15.289 19.109 3.047 1 98.25 132 LEU B O 1
ATOM 3012 N N . ARG B 1 133 ? -16.312 19.297 4.984 1 97.62 133 ARG B N 1
ATOM 3013 C CA . ARG B 1 133 ? -17.531 19.859 4.391 1 97.62 133 ARG B CA 1
ATOM 3014 C C . ARG B 1 133 ? -17.219 21.188 3.691 1 97.62 133 ARG B C 1
ATOM 3016 O O . ARG B 1 133 ? -17.625 21.391 2.545 1 97.62 133 ARG B O 1
ATOM 3023 N N . ARG B 1 134 ? -16.531 21.984 4.371 1 97.5 134 ARG B N 1
ATOM 3024 C CA . ARG B 1 134 ? -16.172 23.266 3.793 1 97.5 134 ARG B CA 1
ATOM 3025 C C . ARG B 1 134 ? -15.297 23.094 2.555 1 97.5 134 ARG B C 1
ATOM 3027 O O . ARG B 1 134 ? -15.555 23.688 1.512 1 97.5 134 ARG B O 1
ATOM 3034 N N . LEU B 1 135 ? -14.328 22.281 2.674 1 98.19 135 LEU B N 1
ATOM 3035 C CA . LEU B 1 135 ? -13.391 22.078 1.576 1 98.19 135 LEU B CA 1
ATOM 3036 C C . LEU B 1 135 ? -14.109 21.484 0.363 1 98.19 135 LEU B C 1
ATOM 3038 O O . LEU B 1 135 ? -13.773 21.812 -0.778 1 98.19 135 LEU B O 1
ATOM 3042 N N . SER B 1 136 ? -15.047 20.609 0.623 1 97.62 136 SER B N 1
ATOM 3043 C CA . SER B 1 136 ? -15.82 20.016 -0.457 1 97.62 136 SER B CA 1
ATOM 3044 C C . SER B 1 136 ? -16.609 21.062 -1.224 1 97.62 136 SER B C 1
ATOM 3046 O O . SER B 1 136 ? -16.891 20.891 -2.412 1 97.62 136 SER B O 1
ATOM 3048 N N . SER B 1 137 ? -16.969 22.141 -0.555 1 97.25 137 SER B N 1
ATOM 3049 C CA . SER B 1 137 ? -17.734 23.203 -1.196 1 97.25 137 SER B CA 1
ATOM 3050 C C . SER B 1 137 ? -16.922 23.922 -2.254 1 97.25 137 SER B C 1
ATOM 3052 O O . SER B 1 137 ? -17.469 24.594 -3.131 1 97.25 137 SER B O 1
ATOM 3054 N N . PHE B 1 138 ? -15.602 23.766 -2.197 1 98.25 138 PHE B N 1
ATOM 3055 C CA . PHE B 1 138 ? -14.719 24.406 -3.168 1 98.25 138 PHE B CA 1
ATOM 3056 C C . PHE B 1 138 ? -14.625 23.578 -4.441 1 98.25 138 PHE B C 1
ATOM 3058 O O . PHE B 1 138 ? -14.102 24.031 -5.457 1 98.25 138 PHE B O 1
ATOM 3065 N N . VAL B 1 139 ? -15.133 22.344 -4.418 1 98.62 139 VAL B N 1
ATOM 3066 C CA . VAL B 1 139 ? -14.922 21.391 -5.512 1 98.62 139 VAL B CA 1
ATOM 3067 C C . VAL B 1 139 ? -16.125 21.422 -6.453 1 98.62 139 VAL B C 1
ATOM 3069 O O . VAL B 1 139 ? -17.266 21.359 -6.008 1 98.62 139 VAL B O 1
ATOM 3072 N N . ARG B 1 140 ? -15.93 21.484 -7.715 1 98.25 140 ARG B N 1
ATOM 3073 C CA . ARG B 1 140 ? -17 21.438 -8.703 1 98.25 140 ARG B CA 1
ATOM 3074 C C . ARG B 1 140 ? -17.688 20.078 -8.695 1 98.25 140 ARG B C 1
ATOM 3076 O O . ARG B 1 140 ? -17.109 19.094 -8.242 1 98.25 140 ARG B O 1
ATOM 3083 N N . PRO B 1 141 ? -18.938 20.047 -9.258 1 96.88 141 PRO B N 1
ATOM 3084 C CA . PRO B 1 141 ? -19.562 18.719 -9.438 1 96.88 141 PRO B CA 1
ATOM 3085 C C . PRO B 1 141 ? -18.703 17.781 -10.273 1 96.88 141 PRO B C 1
ATOM 3087 O O . PRO B 1 141 ? -18.156 18.188 -11.305 1 96.88 141 PRO B O 1
ATOM 3090 N N . GLY B 1 142 ? -18.531 16.641 -9.789 1 96.75 142 GLY B N 1
ATOM 3091 C CA . GLY B 1 142 ? -17.734 15.656 -10.5 1 96.75 142 GLY B CA 1
ATOM 3092 C C . GLY B 1 142 ? -16.25 15.711 -10.141 1 96.75 142 GLY B C 1
ATOM 3093 O O . GLY B 1 142 ? -15.469 14.883 -10.594 1 96.75 142 GLY B O 1
ATOM 3094 N N . GLY B 1 143 ? -15.891 16.641 -9.258 1 98.62 143 GLY B N 1
ATOM 3095 C CA . GLY B 1 143 ? -14.5 16.781 -8.836 1 98.62 143 GLY B CA 1
ATOM 3096 C C . GLY B 1 143 ? -14.094 15.781 -7.766 1 98.62 143 GLY B C 1
ATOM 3097 O O . GLY B 1 143 ? -14.914 14.961 -7.332 1 98.62 143 GLY B O 1
ATOM 3098 N N . VAL B 1 144 ? -12.844 15.875 -7.359 1 98.69 144 VAL B N 1
ATOM 3099 C CA . VAL B 1 144 ? -12.242 14.867 -6.492 1 98.69 144 VAL B CA 1
ATOM 3100 C C . VAL B 1 144 ? -11.961 15.469 -5.117 1 98.69 144 VAL B C 1
ATOM 3102 O O . VAL B 1 144 ? -11.469 16.594 -5.012 1 98.69 144 VAL B O 1
ATOM 3105 N N . ILE B 1 145 ? -12.352 14.773 -4.082 1 98.88 145 ILE B N 1
ATOM 3106 C CA . ILE B 1 145 ? -11.93 15.047 -2.713 1 98.88 145 ILE B CA 1
ATOM 3107 C C . ILE B 1 145 ? -11.125 13.867 -2.172 1 98.88 145 ILE B C 1
ATOM 3109 O O . ILE B 1 145 ? -11.656 12.758 -2.037 1 98.88 145 ILE B O 1
ATOM 3113 N N . ALA B 1 146 ? -9.812 14.047 -1.904 1 98.94 146 ALA B N 1
ATOM 3114 C CA . ALA B 1 146 ? -8.945 12.945 -1.489 1 98.94 146 ALA B CA 1
ATOM 3115 C C . ALA B 1 146 ? -8.062 13.359 -0.314 1 98.94 146 ALA B C 1
ATOM 3117 O O . ALA B 1 146 ? -7.352 14.367 -0.385 1 98.94 146 ALA B O 1
ATOM 3118 N N . PHE B 1 147 ? -8.094 12.617 0.743 1 98.94 147 PHE B N 1
ATOM 3119 C CA . PHE B 1 147 ? -7.27 12.875 1.916 1 98.94 147 PHE B CA 1
ATOM 3120 C C . PHE B 1 147 ? -6.582 11.602 2.389 1 98.94 147 PHE B C 1
ATOM 3122 O O . PHE B 1 147 ? -7.168 10.516 2.336 1 98.94 147 PHE B O 1
ATOM 3129 N N . SER B 1 148 ? -5.344 11.734 2.84 1 98.88 148 SER B N 1
ATOM 3130 C CA . SER B 1 148 ? -4.52 10.633 3.32 1 98.88 148 SER B CA 1
ATOM 3131 C C . SER B 1 148 ? -4.109 10.844 4.773 1 98.88 148 SER B C 1
ATOM 3133 O O . SER B 1 148 ? -3.705 11.945 5.16 1 98.88 148 SER B O 1
ATOM 3135 N N . GLU B 1 149 ? -4.25 9.812 5.578 1 98.81 149 GLU B N 1
ATOM 3136 C CA . GLU B 1 149 ? -3.85 9.812 6.98 1 98.81 149 GLU B CA 1
ATOM 3137 C C . GLU B 1 149 ? -3.191 8.492 7.363 1 98.81 149 GLU B C 1
ATOM 3139 O O . GLU B 1 149 ? -3.369 7.48 6.68 1 98.81 149 GLU B O 1
ATOM 3144 N N . ASN B 1 150 ? -2.471 8.453 8.438 1 97.88 150 ASN B N 1
ATOM 3145 C CA . ASN B 1 150 ? -1.703 7.285 8.844 1 97.88 150 ASN B CA 1
ATOM 3146 C C . ASN B 1 150 ? -2.453 6.457 9.883 1 97.88 150 ASN B C 1
ATOM 3148 O O . ASN B 1 150 ? -3.354 6.961 10.555 1 97.88 150 ASN B O 1
ATOM 3152 N N . ASP B 1 151 ? -2.105 5.227 9.922 1 98.19 151 ASP B N 1
ATOM 3153 C CA . ASP B 1 151 ? -2.307 4.355 11.078 1 98.19 151 ASP B CA 1
ATOM 3154 C C . ASP B 1 151 ? -0.976 4.012 11.742 1 98.19 151 ASP B C 1
ATOM 3156 O O . ASP B 1 151 ? -0.36 2.994 11.43 1 98.19 151 ASP B O 1
ATOM 3160 N N . ILE B 1 152 ? -0.555 4.824 12.719 1 97.56 152 ILE B N 1
ATOM 3161 C CA . ILE B 1 152 ? 0.756 4.719 13.352 1 97.56 152 ILE B CA 1
ATOM 3162 C C . ILE B 1 152 ? 0.86 3.393 14.102 1 97.56 152 ILE B C 1
ATOM 3164 O O . ILE B 1 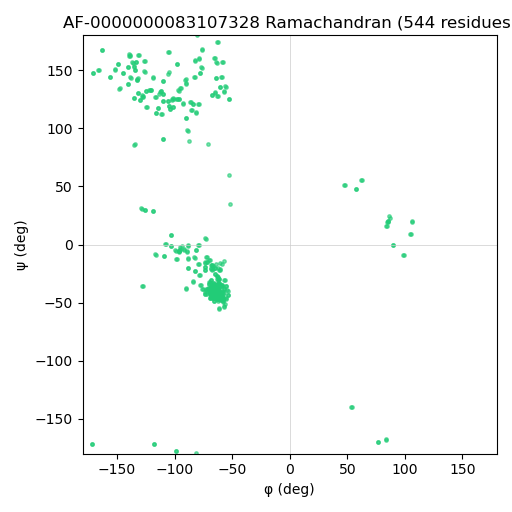152 ? 1.921 2.764 14.117 1 97.56 152 ILE B O 1
ATOM 3168 N N . ALA B 1 153 ? -0.189 2.953 14.656 1 96.75 153 ALA B N 1
ATOM 3169 C CA . ALA B 1 153 ? -0.212 1.759 15.5 1 96.75 153 ALA B CA 1
ATOM 3170 C C . ALA B 1 153 ? 0.019 0.499 14.672 1 96.75 153 ALA B C 1
ATOM 3172 O O . ALA B 1 153 ? 0.283 -0.573 15.219 1 96.75 153 ALA B O 1
ATOM 3173 N N . ALA B 1 154 ? -0.078 0.629 13.383 1 97.12 154 ALA B N 1
ATOM 3174 C CA . ALA B 1 154 ? 0.029 -0.548 12.523 1 97.12 154 ALA B CA 1
ATOM 3175 C C . ALA B 1 154 ? 1.471 -0.774 12.078 1 97.12 154 ALA B C 1
ATOM 3177 O O . ALA B 1 154 ? 1.771 -1.762 11.398 1 97.12 154 ALA B O 1
ATOM 3178 N N . ALA B 1 155 ? 2.42 0.106 12.406 1 97.38 155 ALA B N 1
ATOM 3179 C CA . ALA B 1 155 ? 3.836 -0.143 12.148 1 97.38 155 ALA B CA 1
ATOM 3180 C C . ALA B 1 155 ? 4.309 -1.41 12.852 1 97.38 155 ALA B C 1
ATOM 3182 O O . ALA B 1 155 ? 3.879 -1.699 13.977 1 97.38 155 ALA B O 1
ATOM 3183 N N . ARG B 1 156 ? 5.23 -2.17 12.188 1 95.94 156 ARG B N 1
ATOM 3184 C CA . ARG B 1 156 ? 5.68 -3.426 12.773 1 95.94 156 ARG B CA 1
ATOM 3185 C C . ARG B 1 156 ? 6.973 -3.908 12.125 1 95.94 156 ARG B C 1
ATOM 3187 O O . ARG B 1 156 ? 7.41 -3.348 11.117 1 95.94 156 ARG B O 1
ATOM 3194 N N . SER B 1 157 ? 7.574 -4.883 12.766 1 97.31 157 SER B N 1
ATOM 3195 C CA . SER B 1 157 ? 8.719 -5.586 12.188 1 97.31 157 SER B CA 1
ATOM 3196 C C . SER B 1 157 ? 8.484 -7.094 12.172 1 97.31 157 SER B C 1
ATOM 3198 O O . SER B 1 157 ? 7.734 -7.621 13 1 97.31 157 SER B O 1
ATOM 3200 N N . VAL B 1 158 ? 9.008 -7.785 11.25 1 97.5 158 VAL B N 1
ATOM 3201 C CA . VAL B 1 158 ? 9.039 -9.242 11.172 1 97.5 158 VAL B CA 1
ATOM 3202 C C . VAL B 1 158 ? 10.477 -9.719 11.016 1 97.5 158 VAL B C 1
ATOM 3204 O O . VAL B 1 158 ? 11.133 -9.438 10.008 1 97.5 158 VAL B O 1
ATOM 3207 N N . PRO B 1 159 ? 10.977 -10.5 11.977 1 96.94 159 PRO B N 1
ATOM 3208 C CA . PRO B 1 159 ? 10.383 -10.805 13.281 1 96.94 159 PRO B CA 1
ATOM 3209 C C . PRO B 1 159 ? 10.234 -9.57 14.164 1 96.94 159 PRO B C 1
ATOM 3211 O O . PRO B 1 159 ? 10.68 -8.484 13.797 1 96.94 159 PRO B O 1
ATOM 3214 N N . ASP B 1 160 ? 9.594 -9.797 15.305 1 95.94 160 ASP B N 1
ATOM 3215 C CA . ASP B 1 160 ? 9.461 -8.727 16.297 1 95.94 160 ASP B CA 1
ATOM 3216 C C . ASP B 1 160 ? 10.82 -8.281 16.812 1 95.94 160 ASP B C 1
ATOM 3218 O O . ASP B 1 160 ? 11.656 -9.117 17.188 1 95.94 160 ASP B O 1
ATOM 3222 N N . MET B 1 161 ? 11.031 -6.977 16.75 1 95.81 161 MET B N 1
ATOM 3223 C CA . MET B 1 161 ? 12.211 -6.355 17.328 1 95.81 161 MET B CA 1
ATOM 3224 C C . MET B 1 161 ? 11.867 -5.711 18.672 1 95.81 161 MET B C 1
ATOM 3226 O O . MET B 1 161 ? 11.008 -4.828 18.75 1 95.81 161 MET B O 1
ATOM 3230 N N . PRO B 1 162 ? 12.57 -6.047 19.703 1 94.69 162 PRO B N 1
ATOM 3231 C CA . PRO B 1 162 ? 12.219 -5.574 21.031 1 94.69 162 PRO B CA 1
ATOM 3232 C C . PRO B 1 162 ? 12.18 -4.051 21.141 1 94.69 162 PRO B C 1
ATOM 3234 O O . PRO B 1 162 ? 11.203 -3.488 21.641 1 94.69 162 PRO B O 1
ATOM 3237 N N . LEU B 1 163 ? 13.195 -3.42 20.688 1 93.06 163 LEU B N 1
ATOM 3238 C CA . LEU B 1 163 ? 13.234 -1.964 20.781 1 93.06 163 LEU B CA 1
ATOM 3239 C C . LEU B 1 163 ? 12.117 -1.333 19.953 1 93.06 163 LEU B C 1
ATOM 3241 O O . LEU B 1 163 ? 11.445 -0.411 20.422 1 93.06 163 LEU B O 1
ATOM 3245 N N . PHE B 1 164 ? 11.945 -1.795 18.781 1 91.88 164 PHE B N 1
ATOM 3246 C CA . PHE B 1 164 ? 10.867 -1.32 17.922 1 91.88 164 PHE B CA 1
ATOM 3247 C C . PHE B 1 164 ? 9.516 -1.541 18.594 1 91.88 164 PHE B C 1
ATOM 3249 O O . PHE B 1 164 ? 8.633 -0.679 18.531 1 91.88 164 PHE B O 1
ATOM 3256 N N . GLY B 1 165 ? 9.398 -2.652 19.203 1 93.5 165 GLY B N 1
ATOM 3257 C CA . GLY B 1 165 ? 8.18 -3 19.906 1 93.5 165 GLY B CA 1
ATOM 3258 C C . GLY B 1 165 ? 7.898 -2.088 21.094 1 93.5 165 GLY B C 1
ATOM 3259 O O . GLY B 1 165 ? 6.758 -1.998 21.562 1 93.5 165 GLY B O 1
ATOM 3260 N N . GLN B 1 166 ? 8.875 -1.419 21.578 1 94.12 166 GLN B N 1
ATOM 3261 C CA . GLN B 1 166 ? 8.695 -0.439 22.656 1 94.12 166 GLN B CA 1
ATOM 3262 C C . GLN B 1 166 ? 8.414 0.948 22.078 1 94.12 166 GLN B C 1
ATOM 3264 O O . GLN B 1 166 ? 7.562 1.677 22.609 1 94.12 166 GLN B O 1
ATOM 3269 N N . VAL B 1 167 ? 9.031 1.236 21.078 1 95.62 167 VAL B N 1
ATOM 3270 C CA . VAL B 1 167 ? 9.008 2.594 20.531 1 95.62 167 VAL B CA 1
ATOM 3271 C C . VAL B 1 167 ? 7.648 2.879 19.906 1 95.62 167 VAL B C 1
ATOM 3273 O O . VAL B 1 167 ? 7.078 3.957 20.094 1 95.62 167 VAL B O 1
ATOM 3276 N N . ILE B 1 168 ? 7.086 1.915 19.172 1 96.31 168 ILE B N 1
ATOM 3277 C CA . ILE B 1 168 ? 5.844 2.158 18.453 1 96.31 168 ILE B CA 1
ATOM 3278 C C . ILE B 1 168 ? 4.707 2.408 19.438 1 96.31 168 ILE B C 1
ATOM 3280 O O . ILE B 1 168 ? 4.016 3.426 19.359 1 96.31 168 ILE B O 1
ATOM 3284 N N . PRO B 1 169 ? 4.551 1.561 20.453 1 96.31 169 PRO B N 1
ATOM 3285 C CA . PRO B 1 169 ? 3.535 1.885 21.469 1 96.31 169 PRO B CA 1
ATOM 3286 C C . PRO B 1 169 ? 3.82 3.199 22.188 1 96.31 169 PRO B C 1
ATOM 3288 O O . PRO B 1 169 ? 2.889 3.906 22.578 1 96.31 169 PRO B O 1
ATOM 3291 N N . GLY B 1 170 ? 5.09 3.502 22.422 1 96.06 170 GLY B N 1
ATOM 3292 C CA . GLY B 1 170 ? 5.449 4.781 23 1 96.06 170 GLY B CA 1
ATOM 3293 C C . GLY B 1 170 ? 5.004 5.969 22.172 1 96.06 170 GLY B C 1
ATOM 3294 O O . GLY B 1 170 ? 4.492 6.953 22.703 1 96.06 170 GLY B O 1
ATOM 3295 N N . ILE B 1 171 ? 5.195 5.863 20.875 1 96.69 171 ILE B N 1
ATOM 3296 C CA . ILE B 1 171 ? 4.758 6.914 19.969 1 96.69 171 ILE B CA 1
ATOM 3297 C C . ILE B 1 171 ? 3.236 7.031 20 1 96.69 171 ILE B C 1
ATOM 3299 O O . ILE B 1 171 ? 2.695 8.133 20.094 1 96.69 171 ILE B O 1
ATOM 3303 N N . VAL B 1 172 ? 2.555 5.895 19.984 1 97.38 172 VAL B N 1
ATOM 3304 C CA . VAL B 1 172 ? 1.098 5.871 20.031 1 97.38 172 VAL B CA 1
ATOM 3305 C C . VAL B 1 172 ? 0.614 6.566 21.312 1 97.38 172 VAL B C 1
ATOM 3307 O O . VAL B 1 172 ? -0.254 7.441 21.25 1 97.38 172 VAL B O 1
ATOM 3310 N N . ARG B 1 173 ? 1.229 6.262 22.406 1 97 173 ARG B N 1
ATOM 3311 C CA . ARG B 1 173 ? 0.856 6.848 23.688 1 97 173 ARG B CA 1
ATOM 3312 C C . ARG B 1 173 ? 1.098 8.352 23.688 1 97 173 ARG B C 1
ATOM 3314 O O . ARG B 1 173 ? 0.305 9.109 24.25 1 97 173 ARG B O 1
ATOM 3321 N N . ALA B 1 174 ? 2.182 8.727 23.156 1 96.56 174 ALA B N 1
ATOM 3322 C CA . ALA B 1 174 ? 2.498 10.148 23.094 1 96.56 174 ALA B CA 1
ATOM 3323 C C . ALA B 1 174 ? 1.457 10.906 22.281 1 96.56 174 ALA B C 1
ATOM 3325 O O . ALA B 1 174 ? 1.013 11.992 22.672 1 96.56 174 ALA B O 1
ATOM 3326 N N . PHE B 1 175 ? 1.061 10.367 21.156 1 96 175 PHE B N 1
ATOM 3327 C CA . PHE B 1 175 ? 0.02 10.984 20.344 1 96 175 PHE B CA 1
ATOM 3328 C C . PHE B 1 175 ? -1.279 11.109 21.125 1 96 175 PHE B C 1
ATOM 3330 O O . PHE B 1 175 ? -1.913 12.172 21.125 1 96 175 PHE B O 1
ATOM 3337 N N . GLU B 1 176 ? -1.609 10.109 21.766 1 94.75 176 GLU B N 1
ATOM 3338 C CA . GLU B 1 176 ? -2.834 10.125 22.547 1 94.75 176 GLU B CA 1
ATOM 3339 C C . GLU B 1 176 ? -2.758 11.164 23.672 1 94.75 176 GLU B C 1
ATOM 3341 O O . GLU B 1 176 ? -3.748 11.836 23.969 1 94.75 176 GLU B O 1
ATOM 3346 N N . ALA B 1 177 ? -1.597 11.305 24.266 1 95.06 177 ALA B N 1
ATOM 3347 C CA . ALA B 1 177 ? -1.386 12.312 25.312 1 95.06 177 ALA B CA 1
ATOM 3348 C C . ALA B 1 177 ? -1.574 13.719 24.75 1 95.06 177 ALA B C 1
ATOM 3350 O O . ALA B 1 177 ? -1.952 14.633 25.484 1 95.06 177 ALA B O 1
ATOM 3351 N N . MET B 1 178 ? -1.346 13.875 23.516 1 93.5 178 MET B N 1
ATOM 3352 C CA . MET B 1 178 ? -1.502 15.172 22.859 1 93.5 178 MET B CA 1
ATOM 3353 C C . MET B 1 178 ? -2.932 15.359 22.359 1 93.5 178 MET B C 1
ATOM 3355 O O . MET B 1 178 ? -3.244 16.375 21.734 1 93.5 178 MET B O 1
ATOM 3359 N N . GLY B 1 179 ? -3.781 14.367 22.562 1 93.81 179 GLY B N 1
ATOM 3360 C CA . GLY B 1 179 ? -5.168 14.453 22.125 1 93.81 179 GLY B CA 1
ATOM 3361 C C . GLY B 1 179 ? -5.367 14.07 20.672 1 93.81 179 GLY B C 1
ATOM 3362 O O . GLY B 1 179 ? -6.398 14.383 20.078 1 93.81 179 GLY B O 1
ATOM 3363 N N . LEU B 1 180 ? -4.379 13.406 20.094 1 94.19 180 LEU B N 1
ATOM 3364 C CA . LEU B 1 180 ? -4.445 12.969 18.703 1 94.19 180 LEU B CA 1
ATOM 3365 C C . LEU B 1 180 ? -4.688 11.469 18.609 1 94.19 180 LEU B C 1
ATOM 3367 O O . LEU B 1 180 ? -4.262 10.719 19.5 1 94.19 180 LEU B O 1
ATOM 3371 N N . SER B 1 181 ? -5.383 11.078 17.609 1 94.19 181 SER B N 1
ATOM 3372 C CA . SER B 1 181 ? -5.551 9.648 17.375 1 94.19 181 SER B CA 1
ATOM 3373 C C . SER B 1 181 ? -4.387 9.086 16.562 1 94.19 181 SER B C 1
ATOM 3375 O O . SER B 1 181 ? -4.168 9.484 15.422 1 94.19 181 SER B O 1
ATOM 3377 N N . ALA B 1 182 ? -3.742 8.109 17.141 1 95.81 182 ALA B N 1
ATOM 3378 C CA . ALA B 1 182 ? -2.645 7.438 16.438 1 95.81 182 ALA B CA 1
ATOM 3379 C C . ALA B 1 182 ? -3.164 6.562 15.305 1 95.81 182 ALA B C 1
ATOM 3381 O O . ALA B 1 182 ? -2.389 6.094 14.469 1 95.81 182 ALA B O 1
ATOM 3382 N N . ARG B 1 183 ? -4.457 6.363 15.25 1 97.19 183 ARG B N 1
ATOM 3383 C CA . ARG B 1 183 ? -5.074 5.527 14.227 1 97.19 183 ARG B CA 1
ATOM 3384 C C . ARG B 1 183 ? -6.047 6.336 13.375 1 97.19 183 ARG B C 1
ATOM 3386 O O . ARG B 1 183 ? -7.066 5.812 12.922 1 97.19 183 ARG B O 1
ATOM 3393 N N . PHE B 1 184 ? -5.793 7.609 13.234 1 98.19 184 PHE B N 1
ATOM 3394 C CA . PHE B 1 184 ? -6.727 8.516 12.578 1 98.19 184 PHE B CA 1
ATOM 3395 C C . PHE B 1 184 ? -7.062 8.023 11.172 1 98.19 184 PHE B C 1
ATOM 3397 O O . PHE B 1 184 ? -8.203 8.148 10.719 1 98.19 184 PHE B O 1
ATOM 3404 N N . GLY B 1 185 ? -6.113 7.441 10.492 1 98.62 185 GLY B N 1
ATOM 3405 C CA . GLY B 1 185 ? -6.344 6.953 9.148 1 98.62 185 GLY B CA 1
ATOM 3406 C C . GLY B 1 185 ? -7.488 5.961 9.062 1 98.62 185 GLY B C 1
ATOM 3407 O O . GLY B 1 185 ? -8.18 5.891 8.039 1 98.62 185 GLY B O 1
ATOM 3408 N N . THR B 1 186 ? -7.727 5.223 10.086 1 98.38 186 THR B N 1
ATOM 3409 C CA . THR B 1 186 ? -8.742 4.176 10.078 1 98.38 186 THR B CA 1
ATOM 3410 C C . THR B 1 186 ? -10.133 4.773 10.273 1 98.38 186 THR B C 1
ATOM 3412 O O . THR B 1 186 ? -11.133 4.051 10.25 1 98.38 186 THR B O 1
ATOM 3415 N N . THR B 1 187 ? -10.266 6.078 10.43 1 98 187 THR B N 1
ATOM 3416 C CA . THR B 1 187 ? -11.555 6.715 10.672 1 98 187 THR B CA 1
ATOM 3417 C C . THR B 1 187 ? -12.016 7.484 9.438 1 98 187 THR B C 1
ATOM 3419 O O . THR B 1 187 ? -13.086 8.102 9.445 1 98 187 THR B O 1
ATOM 3422 N N . LEU B 1 188 ? -11.242 7.461 8.375 1 98.69 188 LEU B N 1
ATOM 3423 C CA . LEU B 1 188 ? -11.508 8.32 7.227 1 98.69 188 LEU B CA 1
ATOM 3424 C C . LEU B 1 188 ? -12.883 8.031 6.633 1 98.69 188 LEU B C 1
ATOM 3426 O O . LEU B 1 188 ? -13.609 8.953 6.25 1 98.69 188 LEU B O 1
ATOM 3430 N N . HIS B 1 189 ? -13.242 6.742 6.527 1 98.44 189 HIS B N 1
ATOM 3431 C CA . HIS B 1 189 ? -14.531 6.414 5.941 1 98.44 189 HIS B CA 1
ATOM 3432 C C . HIS B 1 189 ? -15.68 7.016 6.758 1 98.44 189 HIS B C 1
ATOM 3434 O O . HIS B 1 189 ? -16.672 7.48 6.191 1 98.44 189 HIS B O 1
ATOM 3440 N N . THR B 1 190 ? -15.523 7.113 8.055 1 98.12 190 THR B N 1
ATOM 3441 C CA . THR B 1 190 ? -16.531 7.707 8.93 1 98.12 190 THR B CA 1
ATOM 3442 C C . THR B 1 190 ? -16.547 9.227 8.773 1 98.12 190 THR B C 1
ATOM 3444 O O . THR B 1 190 ? -17.625 9.828 8.688 1 98.12 190 THR B O 1
ATOM 3447 N N . ILE B 1 191 ? -15.391 9.812 8.703 1 98.38 191 ILE B N 1
ATOM 3448 C CA . ILE B 1 191 ? -15.273 11.258 8.562 1 98.38 191 ILE B CA 1
ATOM 3449 C C . ILE B 1 191 ? -15.906 11.703 7.246 1 98.38 191 ILE B C 1
ATOM 3451 O O . ILE B 1 191 ? -16.641 12.695 7.207 1 98.38 191 ILE B O 1
ATOM 3455 N N . PHE B 1 192 ? -15.617 10.992 6.156 1 98.5 192 PHE B N 1
ATOM 3456 C CA . PHE B 1 192 ? -16.203 11.305 4.859 1 98.5 192 PHE B CA 1
ATOM 3457 C C . PHE B 1 192 ? -17.734 11.188 4.91 1 98.5 192 PHE B C 1
ATOM 3459 O O . PHE B 1 192 ? -18.438 12.062 4.418 1 98.5 192 PHE B O 1
ATOM 3466 N N . ALA B 1 193 ? -18.203 10.109 5.512 1 97.62 193 ALA B N 1
ATOM 3467 C CA . ALA B 1 193 ? -19.641 9.891 5.629 1 97.62 193 ALA B CA 1
ATOM 3468 C C . ALA B 1 193 ? -20.297 11 6.449 1 97.62 193 ALA B C 1
ATOM 3470 O O . ALA B 1 193 ? -21.312 11.562 6.043 1 97.62 193 ALA B O 1
ATOM 3471 N N . ASP B 1 194 ? -19.719 11.344 7.586 1 98.19 194 ASP B N 1
ATOM 3472 C CA . ASP B 1 194 ? -20.25 12.359 8.492 1 98.19 194 ASP B CA 1
ATOM 3473 C C . ASP B 1 194 ? -20.234 13.742 7.836 1 98.19 194 ASP B C 1
ATOM 3475 O O . ASP B 1 194 ? -21.031 14.609 8.188 1 98.19 194 ASP B O 1
ATOM 3479 N N . ALA B 1 195 ? -19.344 13.914 6.891 1 98.31 195 ALA B N 1
ATOM 3480 C CA . ALA B 1 195 ? -19.266 15.18 6.164 1 98.31 195 ALA B CA 1
ATOM 3481 C C . ALA B 1 195 ? -20.312 15.242 5.055 1 98.31 195 ALA B C 1
ATOM 3483 O O . ALA B 1 195 ? -20.422 16.25 4.355 1 98.31 195 ALA B O 1
ATOM 3484 N N . GLY B 1 196 ? -21.031 14.156 4.871 1 97.44 196 GLY B N 1
ATOM 3485 C CA . GLY B 1 196 ? -22.094 14.117 3.863 1 97.44 196 GLY B CA 1
ATOM 3486 C C . GLY B 1 196 ? -21.578 13.758 2.48 1 97.44 196 GLY B C 1
ATOM 3487 O O . GLY B 1 196 ? -22.234 14.031 1.477 1 97.44 196 GLY B O 1
ATOM 3488 N N . LEU B 1 197 ? -20.375 13.117 2.373 1 97.31 197 LEU B N 1
ATOM 3489 C CA . LEU B 1 197 ? -19.766 12.828 1.085 1 97.31 197 LEU B CA 1
ATOM 3490 C C . LEU B 1 197 ? -20.016 11.383 0.673 1 97.31 197 LEU B C 1
ATOM 3492 O O . LEU B 1 197 ? -19.656 10.969 -0.429 1 97.31 197 LEU B O 1
ATOM 3496 N N . GLY B 1 198 ? -20.625 10.625 1.55 1 94.5 198 GLY B N 1
ATOM 3497 C CA . GLY B 1 198 ? -20.891 9.227 1.261 1 94.5 198 GLY B CA 1
ATOM 3498 C C . GLY B 1 198 ? -19.703 8.32 1.55 1 94.5 198 GLY B C 1
ATOM 3499 O O . GLY B 1 198 ? -18.766 8.727 2.232 1 94.5 198 GLY B O 1
ATOM 3500 N N . ALA B 1 199 ? -19.781 7.086 1.086 1 94.44 199 ALA B N 1
ATOM 3501 C CA . ALA B 1 199 ? -18.734 6.09 1.299 1 94.44 199 ALA B CA 1
ATOM 3502 C C . ALA B 1 199 ? -17.578 6.301 0.335 1 94.44 199 ALA B C 1
ATOM 3504 O O . ALA B 1 199 ? -17.75 6.215 -0.883 1 94.44 199 ALA B O 1
ATOM 3505 N N . PRO B 1 200 ? -16.422 6.523 0.851 1 98.06 200 PRO B N 1
ATOM 3506 C CA . PRO B 1 200 ? -15.289 6.75 -0.042 1 98.06 200 PRO B CA 1
ATOM 3507 C C . PRO B 1 200 ? -14.672 5.449 -0.555 1 98.06 200 PRO B C 1
ATOM 3509 O O . PRO B 1 200 ? -14.891 4.387 0.033 1 98.06 200 PRO B O 1
ATOM 3512 N N . GLN B 1 201 ? -13.977 5.551 -1.673 1 97.75 201 GLN B N 1
ATOM 3513 C CA . GLN B 1 201 ? -12.984 4.535 -2.01 1 97.75 201 GLN B CA 1
ATOM 3514 C C . GLN B 1 201 ? -11.711 4.711 -1.186 1 97.75 201 GLN B C 1
ATOM 3516 O O . GLN B 1 201 ? -11.422 5.812 -0.712 1 97.75 201 GLN B O 1
ATOM 3521 N N . LEU B 1 202 ? -11.031 3.578 -0.983 1 98.69 202 LEU B N 1
ATOM 3522 C CA . LEU B 1 202 ? -9.852 3.611 -0.123 1 98.69 202 LEU B CA 1
ATOM 3523 C C . LEU B 1 202 ? -8.695 2.854 -0.76 1 98.69 202 LEU B C 1
ATOM 3525 O O . LEU B 1 202 ? -8.906 1.933 -1.552 1 98.69 202 LEU B O 1
ATOM 3529 N N . THR B 1 203 ? -7.496 3.254 -0.466 1 98.62 203 THR B N 1
ATOM 3530 C CA . THR B 1 203 ? -6.273 2.51 -0.759 1 98.62 203 THR B CA 1
ATOM 3531 C C . THR B 1 203 ? -5.277 2.631 0.391 1 98.62 203 THR B C 1
ATOM 3533 O O . THR B 1 203 ? -5.359 3.564 1.192 1 98.62 203 THR B O 1
ATOM 3536 N N . LEU B 1 204 ? -4.465 1.67 0.53 1 98.81 204 LEU B N 1
ATOM 3537 C CA . LEU B 1 204 ? -3.471 1.629 1.595 1 98.81 204 LEU B CA 1
ATOM 3538 C C . LEU B 1 204 ? -2.094 1.276 1.039 1 98.81 204 LEU B C 1
ATOM 3540 O O . LEU B 1 204 ? -1.966 0.36 0.224 1 98.81 204 LEU B O 1
ATOM 3544 N N . GLY B 1 205 ? -1.077 2.055 1.386 1 98.69 205 GLY B N 1
ATOM 3545 C CA . GLY B 1 205 ? 0.328 1.764 1.15 1 98.69 205 GLY B CA 1
ATOM 3546 C C . GLY B 1 205 ? 1.198 1.999 2.371 1 98.69 205 GLY B C 1
ATOM 3547 O O . GLY B 1 205 ? 0.805 2.719 3.291 1 98.69 205 GLY B O 1
ATOM 3548 N N . ALA B 1 206 ? 2.328 1.348 2.391 1 98.62 206 ALA B N 1
ATOM 3549 C CA . ALA B 1 206 ? 3.25 1.546 3.506 1 98.62 206 ALA B CA 1
ATOM 3550 C C . ALA B 1 206 ? 4.699 1.399 3.053 1 98.62 206 ALA B C 1
ATOM 3552 O O . ALA B 1 206 ? 5.039 0.46 2.33 1 98.62 206 ALA B O 1
ATOM 3553 N N . PRO B 1 207 ? 5.574 2.357 3.492 1 98.5 207 PRO B N 1
ATOM 3554 C CA . PRO B 1 207 ? 7.004 2.082 3.318 1 98.5 207 PRO B CA 1
ATOM 3555 C C . PRO B 1 207 ? 7.457 0.824 4.055 1 98.5 207 PRO B C 1
ATOM 3557 O O . PRO B 1 207 ? 7 0.559 5.172 1 98.5 207 PRO B O 1
ATOM 3560 N N . ILE B 1 208 ? 8.211 0.058 3.404 1 98.62 208 ILE B N 1
ATOM 3561 C CA . ILE B 1 208 ? 8.703 -1.209 3.932 1 98.62 208 ILE B CA 1
ATOM 3562 C C . ILE B 1 208 ? 10.156 -1.41 3.508 1 98.62 208 ILE B C 1
ATOM 3564 O O . ILE B 1 208 ? 10.539 -1.068 2.385 1 98.62 208 ILE B O 1
ATOM 3568 N N . GLY B 1 209 ? 10.938 -1.896 4.449 1 97.81 209 GLY B N 1
ATOM 3569 C CA . GLY B 1 209 ? 12.344 -2.09 4.141 1 97.81 209 GLY B CA 1
ATOM 3570 C C . GLY B 1 209 ? 13.102 -2.828 5.23 1 97.81 209 GLY B C 1
ATOM 3571 O O . GLY B 1 209 ? 12.484 -3.441 6.109 1 97.81 209 GLY B O 1
ATOM 3572 N N . THR B 1 210 ? 14.398 -2.885 5.094 1 97.38 210 THR B N 1
ATOM 3573 C CA . THR B 1 210 ? 15.305 -3.564 6.008 1 97.38 210 THR B CA 1
ATOM 3574 C C . THR B 1 210 ? 16.281 -2.572 6.641 1 97.38 210 THR B C 1
ATOM 3576 O O . THR B 1 210 ? 16.109 -1.358 6.504 1 97.38 210 THR B O 1
ATOM 3579 N N . ALA B 1 211 ? 17.266 -3.109 7.363 1 95.5 211 ALA B N 1
ATOM 3580 C CA . ALA B 1 211 ? 18.312 -2.291 7.992 1 95.5 211 ALA B CA 1
ATOM 3581 C C . ALA B 1 211 ? 19.078 -1.485 6.953 1 95.5 211 ALA B C 1
ATOM 3583 O O . ALA B 1 211 ? 19.75 -0.513 7.289 1 95.5 211 ALA B O 1
ATOM 3584 N N . ALA B 1 212 ? 18.953 -1.878 5.707 1 93.5 212 ALA B N 1
ATOM 3585 C CA . ALA B 1 212 ? 19.656 -1.195 4.633 1 93.5 212 ALA B CA 1
ATOM 3586 C C . ALA B 1 212 ? 18.953 0.094 4.23 1 93.5 212 ALA B C 1
ATOM 3588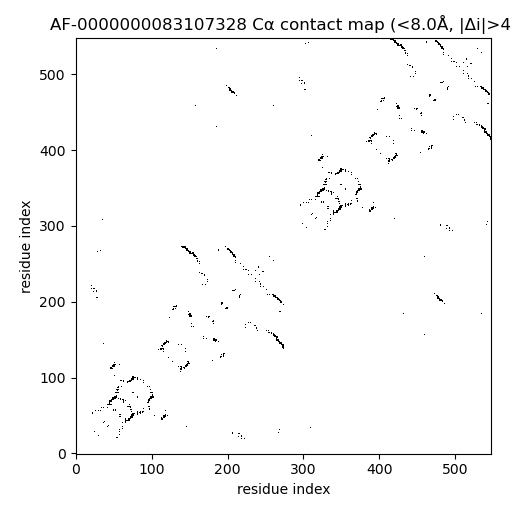 O O . ALA B 1 212 ? 19.531 0.94 3.543 1 93.5 212 ALA B O 1
ATOM 3589 N N . ASP B 1 213 ? 17.75 0.243 4.605 1 95.19 213 ASP B N 1
ATOM 3590 C CA . ASP B 1 213 ? 16.969 1.416 4.227 1 95.19 213 ASP B CA 1
ATOM 3591 C C . ASP B 1 213 ? 17.156 2.545 5.242 1 95.19 213 ASP B C 1
ATOM 3593 O O . ASP B 1 213 ? 16.391 2.648 6.203 1 95.19 213 ASP B O 1
ATOM 3597 N N . THR B 1 214 ? 18 3.43 4.949 1 94.5 214 THR B N 1
ATOM 3598 C CA . THR B 1 214 ? 18.406 4.469 5.887 1 94.5 214 THR B CA 1
ATOM 3599 C C . THR B 1 214 ? 17.281 5.461 6.129 1 94.5 214 THR B C 1
ATOM 3601 O O . THR B 1 214 ? 17.141 5.996 7.227 1 94.5 214 THR B O 1
ATOM 3604 N N . ASP B 1 215 ? 16.484 5.719 5.117 1 96.25 215 ASP B N 1
ATOM 3605 C CA . ASP B 1 215 ? 15.391 6.676 5.27 1 96.25 215 ASP B CA 1
ATOM 3606 C C . ASP B 1 215 ? 14.352 6.164 6.266 1 96.25 215 ASP B C 1
ATOM 3608 O O . ASP B 1 215 ? 13.789 6.945 7.035 1 96.25 215 ASP B O 1
ATOM 3612 N N . ILE B 1 216 ? 14.109 4.887 6.262 1 96.31 216 ILE B N 1
ATOM 3613 C CA . ILE B 1 216 ? 13.133 4.285 7.168 1 96.31 216 ILE B CA 1
ATOM 3614 C C . ILE B 1 216 ? 13.602 4.465 8.609 1 96.31 216 ILE B C 1
ATOM 3616 O O . ILE B 1 216 ? 12.828 4.91 9.469 1 96.31 216 ILE B O 1
ATOM 3620 N N . LEU B 1 217 ? 14.852 4.215 8.875 1 94.75 217 LEU B N 1
ATOM 3621 C CA . LEU B 1 217 ? 15.406 4.332 10.227 1 94.75 217 LEU B CA 1
ATOM 3622 C C . LEU B 1 217 ? 15.469 5.793 10.664 1 94.75 217 LEU B C 1
ATOM 3624 O O . LEU B 1 217 ? 15.109 6.121 11.797 1 94.75 217 LEU B O 1
ATOM 3628 N N . ALA B 1 218 ? 15.891 6.594 9.703 1 95.38 218 ALA B N 1
ATOM 3629 C CA . ALA B 1 218 ? 15.992 8.023 9.992 1 95.38 218 ALA B CA 1
ATOM 3630 C C . ALA B 1 218 ? 14.625 8.609 10.312 1 95.38 218 ALA B C 1
ATOM 3632 O O . ALA B 1 218 ? 14.5 9.461 11.203 1 95.38 218 ALA B O 1
ATOM 3633 N N . TYR B 1 219 ? 13.656 8.219 9.633 1 96.44 219 TYR B N 1
ATOM 3634 C CA . TYR B 1 219 ? 12.312 8.734 9.875 1 96.44 219 TYR B CA 1
ATOM 3635 C C . TYR B 1 219 ? 11.789 8.266 11.227 1 96.44 219 TYR B C 1
ATOM 3637 O O . TYR B 1 219 ? 11.164 9.039 11.961 1 96.44 219 TYR B O 1
ATOM 3645 N N . GLY B 1 220 ? 12.016 6.988 11.555 1 93.94 220 GLY B N 1
ATOM 3646 C CA . GLY B 1 220 ? 11.68 6.523 12.891 1 93.94 220 GLY B CA 1
ATOM 3647 C C . GLY B 1 220 ? 12.297 7.359 13.992 1 93.94 220 GLY B C 1
ATOM 3648 O O . GLY B 1 220 ? 11.625 7.727 14.961 1 93.94 220 GLY B O 1
ATOM 3649 N N . ALA B 1 221 ? 13.531 7.691 13.828 1 93.81 221 ALA B N 1
ATOM 3650 C CA . ALA B 1 221 ? 14.25 8.523 14.797 1 93.81 221 ALA B CA 1
ATOM 3651 C C . ALA B 1 221 ? 13.641 9.914 14.875 1 93.81 221 ALA B C 1
ATOM 3653 O O . ALA B 1 221 ? 13.5 10.477 15.969 1 93.81 221 ALA B O 1
ATOM 3654 N N . ALA B 1 222 ? 13.289 10.406 13.703 1 94.62 222 ALA B N 1
ATOM 3655 C CA . ALA B 1 222 ? 12.734 11.758 13.648 1 94.62 222 ALA B CA 1
ATOM 3656 C C . ALA B 1 222 ? 11.383 11.828 14.352 1 94.62 222 ALA B C 1
ATOM 3658 O O . ALA B 1 222 ? 11.094 12.805 15.047 1 94.62 222 ALA B O 1
ATOM 3659 N N . VAL B 1 223 ? 10.57 10.852 14.195 1 94.44 223 VAL B N 1
ATOM 3660 C CA . VAL B 1 223 ? 9.273 10.82 14.844 1 94.44 223 VAL B CA 1
ATOM 3661 C C . VAL B 1 223 ? 9.453 10.664 16.359 1 94.44 223 VAL B C 1
ATOM 3663 O O . VAL B 1 223 ? 8.797 11.359 17.141 1 94.44 223 VAL B O 1
ATOM 3666 N N . TRP B 1 224 ? 10.359 9.805 16.75 1 94.38 224 TRP B N 1
ATOM 3667 C CA . TRP B 1 224 ? 10.609 9.641 18.172 1 94.38 224 TRP B CA 1
ATOM 3668 C C . TRP B 1 224 ? 11.133 10.938 18.781 1 94.38 224 TRP B C 1
ATOM 3670 O O . TRP B 1 224 ? 10.727 11.32 19.875 1 94.38 224 TRP B O 1
ATOM 3680 N N . ARG B 1 225 ? 12.023 11.562 18.078 1 93.19 225 ARG B N 1
ATOM 3681 C CA . ARG B 1 225 ? 12.555 12.836 18.547 1 93.19 225 ARG B CA 1
ATOM 3682 C C . ARG B 1 225 ? 11.43 13.828 18.828 1 93.19 225 ARG B C 1
ATOM 3684 O O . ARG B 1 225 ? 11.477 14.562 19.812 1 93.19 225 ARG B O 1
ATOM 3691 N N . LEU B 1 226 ? 10.469 13.812 18.016 1 90.44 226 LEU B N 1
ATOM 3692 C CA . LEU B 1 226 ? 9.328 14.727 18.125 1 90.44 226 LEU B CA 1
ATOM 3693 C C . LEU B 1 226 ? 8.531 14.43 19.406 1 90.44 226 LEU B C 1
ATOM 3695 O O . LEU B 1 226 ? 8.094 15.352 20.094 1 90.44 226 LEU B O 1
ATOM 3699 N N . VAL B 1 227 ? 8.43 13.141 19.797 1 93.19 227 VAL B N 1
ATOM 3700 C CA . VAL B 1 227 ? 7.453 12.82 20.828 1 93.19 227 VAL B CA 1
ATOM 3701 C C . VAL B 1 227 ? 8.172 12.469 22.125 1 93.19 227 VAL B C 1
ATOM 3703 O O . VAL B 1 227 ? 7.547 12.367 23.188 1 93.19 227 VAL B O 1
ATOM 3706 N N . SER B 1 228 ? 9.5 12.305 22.125 1 93.31 228 SER B N 1
ATOM 3707 C CA . SER B 1 228 ? 10.25 11.844 23.281 1 93.31 228 SER B CA 1
ATOM 3708 C C . SER B 1 228 ? 10.078 12.789 24.469 1 93.31 228 SER B C 1
ATOM 3710 O O . SER B 1 228 ? 10.023 12.352 25.609 1 93.31 228 SER B O 1
ATOM 3712 N N . PRO B 1 229 ? 9.969 14.164 24.25 1 93.56 229 PRO B N 1
ATOM 3713 C CA . PRO B 1 229 ? 9.703 15.031 25.406 1 93.56 229 PRO B CA 1
ATOM 3714 C C . PRO B 1 229 ? 8.367 14.727 26.078 1 93.56 229 PRO B C 1
ATOM 3716 O O . PRO B 1 229 ? 8.258 14.828 27.297 1 93.56 229 PRO B O 1
ATOM 3719 N N . ILE B 1 230 ? 7.406 14.352 25.297 1 94.44 230 ILE B N 1
ATOM 3720 C CA . ILE B 1 230 ? 6.098 13.984 25.844 1 94.44 230 ILE B CA 1
ATOM 3721 C C . ILE B 1 230 ? 6.211 12.688 26.625 1 94.44 230 ILE B C 1
ATOM 3723 O O . ILE B 1 230 ? 5.633 12.555 27.703 1 94.44 230 ILE B O 1
ATOM 3727 N N . ALA B 1 231 ? 6.957 11.766 26.094 1 93.81 231 ALA B N 1
ATOM 3728 C CA . ALA B 1 231 ? 7.188 10.5 26.766 1 93.81 231 ALA B CA 1
ATOM 3729 C C . ALA B 1 231 ? 7.887 10.711 28.109 1 93.81 231 ALA B C 1
ATOM 3731 O O . ALA B 1 231 ? 7.543 10.078 29.109 1 93.81 231 ALA B O 1
ATOM 3732 N N . GLN B 1 232 ? 8.805 11.594 28.172 1 93.44 232 GLN B N 1
ATOM 3733 C CA . GLN B 1 232 ? 9.539 11.914 29.391 1 93.44 232 GLN B CA 1
ATOM 3734 C C . GLN B 1 232 ? 8.625 12.539 30.438 1 93.44 232 GLN B C 1
ATOM 3736 O O . GLN B 1 232 ? 8.633 12.125 31.594 1 93.44 232 GLN B O 1
ATOM 3741 N N . GLN B 1 233 ? 7.848 13.453 30 1 94.62 233 GLN B N 1
ATOM 3742 C CA . GLN B 1 233 ? 6.926 14.141 30.891 1 94.62 233 GLN B CA 1
ATOM 3743 C C . GLN B 1 233 ? 5.852 13.188 31.406 1 94.62 233 GLN B C 1
ATOM 3745 O O . GLN B 1 233 ? 5.418 13.297 32.562 1 94.62 233 GLN B O 1
ATOM 3750 N N . GLY B 1 234 ? 5.473 12.234 30.562 1 93.56 234 GLY B N 1
ATOM 3751 C CA . GLY B 1 234 ? 4.398 11.312 30.906 1 93.56 234 GLY B CA 1
ATOM 3752 C C . GLY B 1 234 ? 4.883 10.07 31.625 1 93.56 234 GLY B C 1
ATOM 3753 O O . GLY B 1 234 ? 4.086 9.203 31.984 1 93.56 234 GLY B O 1
ATOM 3754 N N . GLY B 1 235 ? 6.195 9.898 31.766 1 92.56 235 GLY B N 1
ATOM 3755 C CA . GLY B 1 235 ? 6.742 8.797 32.531 1 92.56 235 GLY B CA 1
ATOM 3756 C C . GLY B 1 235 ? 6.863 7.512 31.734 1 92.56 235 GLY B C 1
ATOM 3757 O O . GLY B 1 235 ? 6.809 6.418 32.312 1 92.56 235 GLY B O 1
ATOM 3758 N N . PHE B 1 236 ? 6.859 7.551 30.469 1 92.69 236 PHE B N 1
ATOM 3759 C CA . PHE B 1 236 ? 7 6.344 29.656 1 92.69 236 PHE B CA 1
ATOM 3760 C C . PHE B 1 236 ? 8.148 6.484 28.672 1 92.69 236 PHE B C 1
ATOM 3762 O O . PHE B 1 236 ? 8.078 5.984 27.547 1 92.69 236 PHE B O 1
ATOM 3769 N N . ALA B 1 237 ? 9.125 7.289 29.125 1 92.69 237 ALA B N 1
ATOM 3770 C CA . ALA B 1 237 ? 10.352 7.383 28.344 1 92.69 237 ALA B CA 1
ATOM 3771 C C . ALA B 1 237 ? 11.016 6.016 28.188 1 92.69 237 ALA B C 1
ATOM 3773 O O . ALA B 1 237 ? 10.742 5.102 28.969 1 92.69 237 ALA B O 1
ATOM 3774 N N . ILE B 1 238 ? 11.789 5.855 27.219 1 92.44 238 ILE B N 1
ATOM 3775 C CA . ILE B 1 238 ? 12.516 4.621 26.938 1 92.44 238 ILE B CA 1
ATOM 3776 C C . ILE B 1 238 ? 14.016 4.859 27.078 1 92.44 238 ILE B C 1
ATOM 3778 O O . ILE B 1 238 ? 14.617 5.531 26.234 1 92.44 238 ILE B O 1
ATOM 3782 N N . ASP B 1 239 ? 14.656 4.238 27.953 1 90.56 239 ASP B N 1
ATOM 3783 C CA . ASP B 1 239 ? 16.047 4.504 28.312 1 90.56 239 ASP B CA 1
ATOM 3784 C C . ASP B 1 239 ? 16.984 4.18 27.156 1 90.56 239 ASP B C 1
ATOM 3786 O O . ASP B 1 239 ? 17.969 4.898 26.922 1 90.56 239 ASP B O 1
ATOM 3790 N N . GLU B 1 240 ? 16.688 3.131 26.5 1 89.31 240 GLU B N 1
ATOM 3791 C CA . GLU B 1 240 ? 17.578 2.635 25.453 1 89.31 240 GLU B CA 1
ATOM 3792 C C . GLU B 1 240 ? 17.719 3.658 24.328 1 89.31 240 GLU B C 1
ATOM 3794 O O . GLU B 1 240 ? 18.672 3.59 23.547 1 89.31 240 GLU B O 1
ATOM 3799 N N . VAL B 1 241 ? 16.688 4.586 24.312 1 88.94 241 VAL B N 1
ATOM 3800 C CA . VAL B 1 241 ? 16.75 5.582 23.25 1 88.94 241 VAL B CA 1
ATOM 3801 C C . VAL B 1 241 ? 16.594 6.98 23.844 1 88.94 241 VAL B C 1
ATOM 3803 O O . VAL B 1 241 ? 16.062 7.883 23.188 1 88.94 241 VAL B O 1
ATOM 3806 N N . ALA B 1 242 ? 17.031 7.164 25.016 1 88.38 242 ALA B N 1
ATOM 3807 C CA . ALA B 1 242 ? 17.016 8.477 25.656 1 88.38 242 ALA B CA 1
ATOM 3808 C C . ALA B 1 242 ? 17.906 9.461 24.906 1 88.38 242 ALA B C 1
ATOM 3810 O O . ALA B 1 242 ? 17.578 10.648 24.828 1 88.38 242 ALA B O 1
ATOM 3811 N N . ASP B 1 243 ? 18.969 8.93 24.438 1 90.5 243 ASP B N 1
ATOM 3812 C CA . ASP B 1 243 ? 19.812 9.703 23.531 1 90.5 243 ASP B CA 1
ATOM 3813 C C . ASP B 1 243 ? 19.406 9.5 22.078 1 90.5 243 ASP B C 1
ATOM 3815 O O . ASP B 1 243 ? 19.672 8.445 21.484 1 90.5 243 ASP B O 1
ATOM 3819 N N . ILE B 1 244 ? 18.844 10.5 21.531 1 88.94 244 ILE B N 1
ATOM 3820 C CA . ILE B 1 244 ? 18.266 10.43 20.203 1 88.94 244 ILE B CA 1
ATOM 3821 C C . ILE B 1 244 ? 19.359 10.086 19.188 1 88.94 244 ILE B C 1
ATOM 3823 O O . ILE B 1 244 ? 19.094 9.422 18.172 1 88.94 244 ILE B O 1
ATOM 3827 N N . ASP B 1 245 ? 20.547 10.461 19.422 1 89.56 245 ASP B N 1
ATOM 3828 C CA . ASP B 1 245 ? 21.641 10.203 18.484 1 89.56 245 ASP B CA 1
ATOM 3829 C C . ASP B 1 245 ? 21.953 8.711 18.406 1 89.56 245 ASP B C 1
ATOM 3831 O O . ASP B 1 245 ? 22.594 8.258 17.453 1 89.56 245 ASP B O 1
ATOM 3835 N N . ASN B 1 246 ? 21.547 8.016 19.422 1 90.69 246 ASN B N 1
ATOM 3836 C CA . ASN B 1 246 ? 21.797 6.578 19.453 1 90.69 246 ASN B CA 1
ATOM 3837 C C . ASN B 1 246 ? 20.625 5.781 18.906 1 9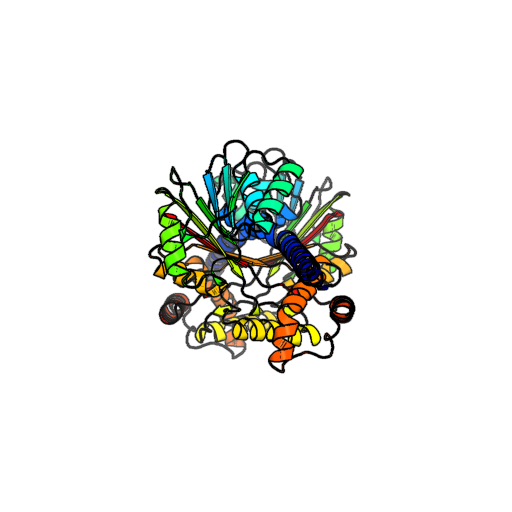0.69 246 ASN B C 1
ATOM 3839 O O . ASN B 1 246 ? 20.688 4.559 18.781 1 90.69 246 ASN B O 1
ATOM 3843 N N . PHE B 1 247 ? 19.594 6.426 18.531 1 92.81 247 PHE B N 1
ATOM 3844 C CA . PHE B 1 247 ? 18.406 5.754 18.047 1 92.81 247 PHE B CA 1
ATOM 3845 C C . PHE B 1 247 ? 18.703 4.934 16.797 1 92.81 247 PHE B C 1
ATOM 3847 O O . PHE B 1 247 ? 18.516 3.715 16.797 1 92.81 247 PHE B O 1
ATOM 3854 N N . VAL B 1 248 ? 19.25 5.562 15.781 1 93.81 248 VAL B N 1
ATOM 3855 C CA . VAL B 1 248 ? 19.438 4.918 14.484 1 93.81 248 VAL B CA 1
ATOM 3856 C C . VAL B 1 248 ? 20.469 3.799 14.609 1 93.81 248 VAL B C 1
ATOM 3858 O O . VAL B 1 248 ? 20.219 2.668 14.18 1 93.81 248 VAL B O 1
ATOM 3861 N N . PRO B 1 249 ? 21.625 4.023 15.266 1 94.62 249 PRO B N 1
ATOM 3862 C CA . PRO B 1 249 ? 22.578 2.928 15.406 1 94.62 249 PRO B CA 1
ATOM 3863 C C . PRO B 1 249 ? 22 1.728 16.156 1 94.62 249 PRO B C 1
ATOM 3865 O O . PRO B 1 249 ? 22.234 0.582 15.75 1 94.62 249 PRO B O 1
ATOM 3868 N N . ARG B 1 250 ? 21.281 1.953 17.172 1 93.75 250 ARG B N 1
ATOM 3869 C CA . ARG B 1 250 ? 20.719 0.867 17.969 1 93.75 250 ARG B CA 1
ATOM 3870 C C . ARG B 1 250 ? 19.656 0.107 17.188 1 93.75 250 ARG B C 1
ATOM 3872 O O . ARG B 1 250 ? 19.641 -1.125 17.188 1 93.75 250 ARG B O 1
ATOM 3879 N N . PHE B 1 251 ? 18.828 0.828 16.562 1 93.5 251 PHE B N 1
ATOM 3880 C CA . PHE B 1 251 ? 17.766 0.212 15.766 1 93.5 251 PHE B CA 1
ATOM 3881 C C . PHE B 1 251 ? 18.359 -0.586 14.609 1 93.5 251 PHE B C 1
ATOM 3883 O O . PHE B 1 251 ? 17.891 -1.685 14.305 1 93.5 251 PHE B O 1
ATOM 3890 N N . ARG B 1 252 ? 19.312 0.018 13.969 1 95.56 252 ARG B N 1
ATOM 3891 C CA . ARG B 1 252 ? 19.969 -0.656 12.844 1 95.56 252 ARG B CA 1
ATOM 3892 C C . ARG B 1 252 ? 20.625 -1.958 13.297 1 95.56 252 ARG B C 1
ATOM 3894 O O . ARG B 1 252 ? 20.516 -2.98 12.617 1 95.56 252 ARG B O 1
ATOM 3901 N N . GLU B 1 253 ? 21.281 -1.901 14.383 1 96 253 GLU B N 1
ATOM 3902 C CA . GLU B 1 253 ? 21.922 -3.096 14.938 1 96 253 GLU B CA 1
ATOM 3903 C C . GLU B 1 253 ? 20.906 -4.195 15.195 1 96 253 GLU B C 1
ATOM 3905 O O . GLU B 1 253 ? 21.109 -5.352 14.828 1 96 253 GLU B O 1
ATOM 3910 N N . GLU B 1 254 ? 19.828 -3.807 15.836 1 95.88 254 GLU B N 1
ATOM 3911 C CA . GLU B 1 254 ? 18.766 -4.77 16.125 1 95.88 254 GLU B CA 1
ATOM 3912 C C . GLU B 1 254 ? 18.188 -5.348 14.836 1 95.88 254 GLU B C 1
ATOM 3914 O O . GLU B 1 254 ? 17.969 -6.555 14.742 1 95.88 254 GLU B O 1
ATOM 3919 N N . ALA B 1 255 ? 17.938 -4.504 13.852 1 96.81 255 ALA B N 1
ATOM 3920 C CA . ALA B 1 255 ? 17.344 -4.918 12.578 1 96.81 255 ALA B CA 1
ATOM 3921 C C . ALA B 1 255 ? 18.281 -5.863 11.828 1 96.81 255 ALA B C 1
ATOM 3923 O O . ALA B 1 255 ? 17.828 -6.848 11.242 1 96.81 255 ALA B O 1
ATOM 3924 N N . LEU B 1 256 ? 19.562 -5.586 11.875 1 96.44 256 LEU B N 1
ATOM 3925 C CA . LEU B 1 256 ? 20.562 -6.43 11.219 1 96.44 256 LEU B CA 1
ATOM 3926 C C . LEU B 1 256 ? 20.641 -7.797 11.891 1 96.44 256 LEU B C 1
ATOM 3928 O O . LEU B 1 256 ? 20.641 -8.828 11.211 1 96.44 256 LEU B O 1
ATOM 3932 N N . ALA B 1 257 ? 20.672 -7.762 13.211 1 97.12 257 ALA B N 1
ATOM 3933 C CA . ALA B 1 257 ? 20.812 -9 13.977 1 97.12 257 ALA B CA 1
ATOM 3934 C C . ALA B 1 257 ? 19.625 -9.93 13.719 1 97.12 257 ALA B C 1
ATOM 3936 O O . ALA B 1 257 ? 19.797 -11.156 13.664 1 97.12 257 ALA B O 1
ATOM 3937 N N . ALA B 1 258 ? 18.5 -9.367 13.508 1 97.06 258 ALA B N 1
ATOM 3938 C CA . ALA B 1 258 ? 17.281 -10.164 13.336 1 97.06 258 ALA B CA 1
ATOM 3939 C C . ALA B 1 258 ? 16.969 -10.383 11.859 1 97.06 258 ALA B C 1
ATOM 3941 O O . ALA B 1 258 ? 16.031 -11.094 11.516 1 97.06 258 ALA B O 1
ATOM 3942 N N . ASN B 1 259 ? 17.75 -9.742 10.922 1 97.44 259 ASN B N 1
ATOM 3943 C CA . ASN B 1 259 ? 17.391 -9.688 9.508 1 97.44 259 ASN B CA 1
ATOM 3944 C C . ASN B 1 259 ? 15.938 -9.273 9.32 1 97.44 259 ASN B C 1
ATOM 3946 O O . ASN B 1 259 ? 15.188 -9.938 8.602 1 97.44 259 ASN B O 1
ATOM 3950 N N . ALA B 1 260 ? 15.602 -8.156 9.992 1 97.75 260 ALA B N 1
ATOM 3951 C CA . ALA B 1 260 ? 14.195 -7.785 10.148 1 97.75 260 ALA B CA 1
ATOM 3952 C C . ALA B 1 260 ? 13.68 -7.051 8.914 1 97.75 260 ALA B C 1
ATOM 3954 O O . ALA B 1 260 ? 14.445 -6.348 8.242 1 97.75 260 ALA B O 1
ATOM 3955 N N . LEU B 1 261 ? 12.453 -7.328 8.625 1 98.19 261 LEU B N 1
ATOM 3956 C CA . LEU B 1 261 ? 11.664 -6.5 7.723 1 98.19 261 LEU B CA 1
ATOM 3957 C C . LEU B 1 261 ? 10.82 -5.496 8.5 1 98.19 261 LEU B C 1
ATOM 3959 O O . LEU B 1 261 ? 10.094 -5.871 9.422 1 98.19 261 LEU B O 1
ATOM 3963 N N . ILE B 1 262 ? 10.977 -4.215 8.156 1 97.88 262 ILE B N 1
ATOM 3964 C CA . ILE B 1 262 ? 10.312 -3.145 8.891 1 97.88 262 ILE B CA 1
ATOM 3965 C C . ILE B 1 262 ? 9.219 -2.527 8.016 1 97.88 262 ILE B C 1
ATOM 3967 O O . ILE B 1 262 ? 9.484 -2.098 6.891 1 97.88 262 ILE B O 1
ATOM 3971 N N . THR B 1 263 ? 8 -2.527 8.5 1 98.19 263 THR B N 1
ATOM 3972 C CA . THR B 1 263 ? 6.891 -1.825 7.863 1 98.19 263 THR B CA 1
ATOM 3973 C C . THR B 1 263 ? 6.543 -0.554 8.633 1 98.19 263 THR B C 1
ATOM 3975 O O . THR B 1 263 ? 6.188 -0.613 9.812 1 98.19 263 THR B O 1
ATOM 3978 N N . MET B 1 264 ? 6.66 0.565 7.965 1 98.12 264 MET B N 1
ATOM 3979 C CA . MET B 1 264 ? 6.324 1.859 8.555 1 98.12 264 MET B CA 1
ATOM 3980 C C . MET B 1 264 ? 4.812 2.057 8.609 1 98.12 264 MET B C 1
ATOM 3982 O O . MET B 1 264 ? 4.059 1.258 8.047 1 98.12 264 MET B O 1
ATOM 3986 N N . PRO B 1 265 ? 4.34 3.123 9.375 1 98 265 PRO B N 1
ATOM 3987 C CA . PRO B 1 265 ? 2.895 3.342 9.43 1 98 265 PRO B CA 1
ATOM 3988 C C . PRO B 1 265 ? 2.258 3.434 8.047 1 98 265 PRO B C 1
ATOM 3990 O O . PRO B 1 265 ? 2.68 4.25 7.223 1 98 265 PRO B O 1
ATOM 3993 N N . PRO B 1 266 ? 1.241 2.592 7.793 1 98.62 266 PRO B N 1
ATOM 3994 C CA . PRO B 1 266 ? 0.542 2.693 6.512 1 98.62 266 PRO B CA 1
ATOM 3995 C C . PRO B 1 266 ? -0.177 4.031 6.336 1 98.62 266 PRO B C 1
ATOM 3997 O O . PRO B 1 266 ? -0.695 4.59 7.305 1 98.62 266 PRO B O 1
ATOM 4000 N N . ILE B 1 267 ? -0.138 4.477 5.113 1 98.75 267 ILE B N 1
ATOM 4001 C CA . ILE B 1 267 ? -0.951 5.629 4.734 1 98.75 267 ILE B CA 1
ATOM 4002 C C . ILE B 1 267 ? -2.238 5.152 4.066 1 98.75 267 ILE B C 1
ATOM 4004 O O . ILE B 1 267 ? -2.20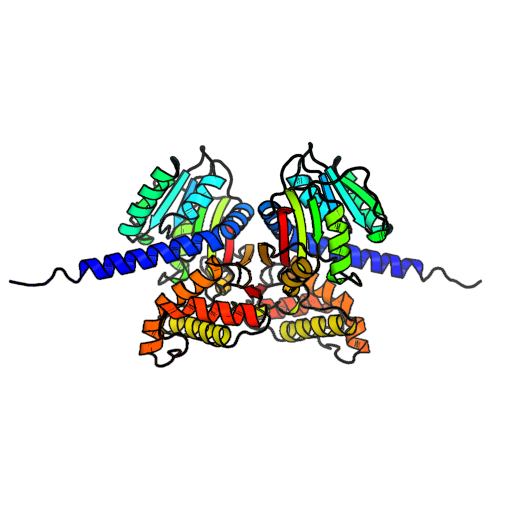3 4.305 3.166 1 98.75 267 ILE B O 1
ATOM 4008 N N . ILE B 1 268 ? -3.334 5.578 4.586 1 98.88 268 ILE B N 1
ATOM 4009 C CA . ILE B 1 268 ? -4.656 5.289 4.047 1 98.88 268 ILE B CA 1
ATOM 4010 C C . ILE B 1 268 ? -5.215 6.527 3.354 1 98.88 268 ILE B C 1
ATOM 4012 O O . ILE B 1 268 ? -5.25 7.613 3.941 1 98.88 268 ILE B O 1
ATOM 4016 N N . THR B 1 269 ? -5.566 6.395 2.111 1 98.94 269 THR B N 1
ATOM 4017 C CA . THR B 1 269 ? -6.176 7.492 1.367 1 98.94 269 THR B CA 1
ATOM 4018 C C . THR B 1 269 ? -7.645 7.199 1.081 1 98.94 269 THR B C 1
ATOM 4020 O O . THR B 1 269 ? -7.992 6.098 0.645 1 98.94 269 THR B O 1
ATOM 4023 N N . ALA B 1 270 ? -8.461 8.109 1.391 1 98.88 270 ALA B N 1
ATOM 4024 C CA . ALA B 1 270 ? -9.883 8.078 1.051 1 98.88 270 ALA B CA 1
ATOM 4025 C C . ALA B 1 270 ? -10.211 9.125 -0.009 1 98.88 270 ALA B C 1
ATOM 4027 O O . ALA B 1 270 ? -9.695 10.242 0.03 1 98.88 270 ALA B O 1
ATOM 4028 N N . TRP B 1 271 ? -11.094 8.742 -0.966 1 98.81 271 TRP B N 1
ATOM 4029 C CA . TRP B 1 271 ? -11.508 9.75 -1.932 1 98.81 271 TRP B CA 1
ATOM 4030 C C . TRP B 1 271 ? -12.93 9.5 -2.416 1 98.81 271 TRP B C 1
ATOM 4032 O O . TRP B 1 271 ? -13.438 8.383 -2.301 1 98.81 271 TRP B O 1
ATOM 4042 N N . VAL B 1 272 ? -13.555 10.508 -2.855 1 98.31 272 VAL B N 1
ATOM 4043 C CA . VAL B 1 272 ? -14.852 10.477 -3.531 1 98.31 272 VAL B CA 1
ATOM 4044 C C . VAL B 1 272 ? -14.828 11.414 -4.734 1 98.31 272 VAL B C 1
ATOM 4046 O O . VAL B 1 272 ? -13.953 12.281 -4.836 1 98.31 272 VAL B O 1
ATOM 4049 N N . ARG B 1 273 ? -15.711 11.117 -5.641 1 96.31 273 ARG B N 1
ATOM 4050 C CA . ARG B 1 273 ? -16.078 12.07 -6.684 1 96.31 273 ARG B CA 1
ATOM 4051 C C . ARG B 1 273 ? -17.422 12.727 -6.379 1 96.31 273 ARG B C 1
ATOM 4053 O O . ARG B 1 273 ? -18.391 12.039 -6.07 1 96.31 273 ARG B O 1
ATOM 4060 N N . LYS B 1 274 ? -17.453 14.008 -6.328 1 91.19 274 LYS B N 1
ATOM 4061 C CA . LYS B 1 274 ? -18.625 14.766 -5.922 1 91.19 274 LYS B CA 1
ATOM 4062 C C . LYS B 1 274 ? -19.75 14.641 -6.961 1 91.19 274 LYS B C 1
ATOM 4064 O O . LYS B 1 274 ? -19.531 14.914 -8.141 1 91.19 274 LYS B O 1
#

Solvent-accessible surface area (backbone atoms only — not comparable to full-atom values): 28164 Å² total; per-residue (Å²): 140,84,84,71,73,71,66,61,59,55,54,52,50,48,46,47,53,49,49,51,45,52,52,48,49,34,72,59,42,45,68,51,50,47,51,50,41,50,74,61,59,61,40,68,46,37,37,34,39,26,42,53,23,47,66,27,57,64,40,53,49,49,38,64,50,12,36,90,70,14,36,25,40,25,29,20,67,49,59,69,33,30,52,48,18,49,51,48,31,60,74,72,65,47,82,45,56,47,64,44,68,36,48,82,89,65,64,80,72,95,64,67,25,42,23,36,36,34,54,73,37,57,77,78,42,96,49,46,37,62,50,49,38,55,54,52,70,43,33,37,86,64,15,30,44,37,43,31,26,41,24,51,74,67,37,49,45,45,58,83,42,71,68,60,64,48,47,49,57,42,50,38,51,30,33,45,74,72,74,32,66,38,50,45,25,70,43,46,58,56,40,38,37,73,36,70,67,41,83,47,50,52,43,35,29,26,48,35,42,42,58,83,37,59,65,62,44,51,46,53,40,44,55,46,61,70,38,44,64,51,18,51,75,70,69,57,56,53,77,91,46,66,50,65,85,45,30,46,64,52,52,37,50,52,26,55,75,60,66,21,34,39,36,44,46,31,38,30,34,36,27,42,69,80,138,84,86,73,70,71,63,60,58,55,52,51,50,49,46,47,51,49,49,50,45,53,52,49,49,34,72,58,43,45,68,51,48,46,51,49,42,49,73,58,60,62,40,67,45,38,37,34,38,27,42,53,24,47,65,27,56,65,41,52,49,49,38,65,50,12,38,90,70,15,37,25,41,23,27,20,66,49,60,70,32,31,53,47,17,49,52,48,32,60,76,72,65,46,83,47,55,47,64,43,69,35,49,82,90,65,64,80,73,95,62,68,26,41,24,36,36,34,54,72,38,56,79,78,41,95,52,44,36,61,50,49,38,55,53,52,69,43,34,37,86,64,14,28,43,38,43,31,26,42,25,51,73,67,38,48,46,45,57,81,43,71,67,58,63,49,47,50,58,41,50,38,50,32,32,44,73,72,74,33,66,36,50,45,26,68,42,45,57,56,42,38,36,74,38,70,67,41,82,49,52,49,43,36,29,25,47,36,41,41,56,82,37,58,66,62,45,51,45,53,39,46,53,45,62,71,37,44,63,51,20,50,76,70,71,58,55,53,78,91,46,66,51,63,86,44,32,45,62,52,52,36,52,52,26,54,75,60,65,20,35,38,36,45,46,31,39,30,35,37,27,42,70,81

Organism: NCBI:txid185642

Sequence (548 aa):
MTTTSSGSSYVLGHADVEVQRLLLQGRLYDSYTEHALQLAGLRPGMRVLDIGSGPGNVSFVAARLVGPTGCVLGVDAAPAMVELARRRAAEKGFSTVRFTQATIDAIELDEPVDAVIGRLILMHLPDPVAALRRLSSFVRPGGVIAFSENDIAAARSVPDMPLFGQVIPGIVRAFEAMGLSARFGTTLHTIFADAGLGAPQLTLGAPIGTAADTDILAYGAAVWRLVSPIAQQGGFAIDEVADIDNFVPRFREEALAANALITMPPIITAWVRKMTTTSSGSSYVLGHADVEVQRLLLQGRLYDSYTEHALQLAGLRPGMRVLDIGSGPGNVSFVAARLVGPTGCVLGVDAAPAMVELARRRAAEKGFSTVRFTQATIDAIELDEPVDAVIGRLILMHLPDPVAALRRLSSFVRPGGVIAFSENDIAAARSVPDMPLFGQVIPGIVRAFEAMGLSARFGTTLHTIFADAGLGAPQLTLGAPIGTAADTDILAYGAAVWRLVSPIAQQGGFAIDEVADIDNFVPRFREEALAANALITMPPIITAWVRK

Nearest PDB structures (foldseek):
  3mgg-assembly1_A  TM=8.528E-01  e=1.002E-17  Methanosarcina mazei
  5f8e-assembly2_C  TM=7.070E-01  e=2.590E-10  Mycobacterium tuberculosis H37Rv
  6gkz-assembly2_C  TM=5.520E-01  e=5.607E-12  Coptis japonica
  6gkz-assembly2_B-2  TM=5.766E-01  e=4.295E-11  Coptis japonica
  6gkz-assembly1_A  TM=5.482E-01  e=6.935E-11  Coptis japonica

Radius of gyration: 24.71 Å; Cα contacts (8 Å, |Δi|>4): 1035; chains: 2; bounding box: 46×94×62 Å

InterPro domains:
  IPR025714 Methyltransferase domain [PF13847] (43-151)
  IPR029063 S-adenosyl-L-methionine-dependent methyltransferase superfamily [G3DSA:3.40.50.150] (15-164)
  IPR029063 S-adenosyl-L-methionine-dependent methyltransferase superfamily [SSF53335] (26-175)

Secondary structure (DSSP, 8-state):
----TTHHHHHHHHHHHHHHHHHHHHHHHHHHHHHHHHHHT--TT-EEEEET-TTSHHHHHHHHHH-TT-EEEEEES-HHHHHHHHHHHHHHT-SSEEEEE--GGG---SS-EEEEEEES-GGGSS-HHHHHHHHHTTEEEEEEEEEEEE-GGG-EEES--HHHHHHHHHHHHHHHHTT--TTGGGGHHHHHHHTT--SPEEEEEE-EE-TT-HHHHHHHHHHHHHHHHHHHHHT---GGGSSGGGHHHHHHHHHHHHT-EEEPPPEEEEEEE-/----THHHHHHHHHHHHHHHHHHHHHHHHHHHHHHHHHHHT--TT-EEEEET-TTSHHHHHHHHHH-TT-EEEEEES-HHHHHHHHHHHHHHT-SSEEEEE--GGG---SS-EEEEEEES-GGGSS-HHHHHHHHHHTEEEEEEEEEEEE-GGG-EEES--HHHHHHHHHHHHHHHHTT--TTGGGGHHHHHHHTT--SPEEEEEE-EE-TT-HHHHHHHHHHHHHHHHHHHHHT---GGGSSGGGHHHHHHHHHHHHT-EEEPPPEEEEEEE-